Protein AF-0000000069188377 (afdb_homodimer)

Nearest PDB structures (foldseek):
  1dbu-assembly1_A  TM=8.223E-01  e=6.327E-12  Haemophilus influenzae
  3ri0-assembly2_B  TM=8.713E-01  e=5.865E-11  Thermus thermophilus HB8
  3rij-assembly2_B  TM=8.672E-01  e=7.139E-11  Thermus thermophilus HB8
  3ri0-assembly1_A  TM=8.613E-01  e=3.919E-10  Thermus thermophilus HB8
  3rij-assembly3_C  TM=8.445E-01  e=7.543E-10  Thermus thermophilus HB8

Sequence (396 aa):
MIQNEIAECMKKMTTYLDLNGYKKFKLFQAQPNYFDLNYEERKTLLQAPSVDHLCKSIIMENTKYDDSYPDHEVNPKFICVVVQYITKLQGEKINKYFKQLQNQKYPNKQISRNKLHFRLTSDEMSYQLSGYQFNAITPFNMIQNMPLLISDRILNLEYIWFGGGHTDVKLRMDIKEMCTLYPNKVFYSDIIMQQQEQMIQNEIAECMKKMTTYLDLNGYKKFKLFQAQPNYFDLNYEERKTLLQAPSVDHLCKSIIMENTKYDDSYPDHEVNPKFICVVVQYITKLQGEKINKYFKQLQNQKYPNKQISRNKLHFRLTSDEMSYQLSGYQFNAITPFNMIQNMPLLISDRILNLEYIWFGGGHTDVKLRMDIKEMCTLYPNKVFYSDIIMQQQEQ

InterPro domains:
  IPR036754 YbaK/aminoacyl-tRNA synthetase-associated domain superfamily [G3DSA:3.90.960.10] (24-188)
  IPR036754 YbaK/aminoacyl-tRNA synthetase-associated domain superfamily [SSF55826] (50-184)

Solvent-accessible surface area (backbone atoms only — not comparable to full-atom values): 21660 Å² total; per-residue (Å²): 97,70,64,52,53,50,52,50,41,51,50,54,49,49,51,52,40,48,76,63,68,56,76,62,64,48,78,43,79,51,59,92,62,52,86,75,45,53,62,68,55,46,21,57,74,68,66,44,97,44,60,78,32,37,34,42,50,42,50,31,31,29,74,35,61,52,78,90,52,69,53,56,91,38,46,51,52,47,37,36,36,39,41,46,63,91,57,47,79,32,50,66,46,51,34,50,51,39,42,51,46,34,27,68,78,30,70,94,61,62,66,58,68,86,45,47,42,51,37,78,49,52,71,68,55,32,24,69,38,36,70,22,50,88,73,2,28,41,90,65,89,37,68,49,86,54,32,38,39,34,32,49,82,54,70,80,41,70,47,38,34,30,24,40,53,33,73,40,26,33,27,36,38,30,43,66,57,50,66,67,55,48,90,50,58,71,44,75,41,79,36,58,56,77,77,75,82,122,96,69,63,53,54,51,51,50,40,52,50,54,49,50,51,52,39,49,76,61,67,57,77,63,63,47,80,42,80,51,58,91,62,52,85,77,46,53,62,68,54,46,20,57,75,66,67,44,98,44,60,77,32,38,33,40,51,43,50,30,31,29,74,37,59,52,79,90,51,69,54,55,90,37,45,50,50,49,35,36,35,40,41,44,64,91,57,46,79,32,52,68,46,49,33,50,51,39,42,51,45,33,28,69,78,31,68,91,61,62,67,60,69,86,44,46,43,50,37,77,50,52,71,68,55,34,25,68,37,35,69,23,52,87,74,2,30,42,93,64,89,36,68,49,88,53,34,36,39,33,33,49,82,57,69,81,41,70,47,37,35,30,25,39,54,34,74,41,26,34,26,36,40,29,43,66,58,50,66,69,55,46,91,50,59,70,44,75,41,79,36,58,56,75,77,75,83,126

Secondary structure (DSSP, 8-state):
-HHHHHHHHHHHHHHHHHHTT--SEEEEE--TTGGGS-HHHHHHHTT-SSGGGBEEEEEEEETT--TTS--TTTS-SEEEEEEETTS-B-HHHHHHHHHHHHHHH-TTSPPPGGG--EEEPPHHHHHHHHS--TTT--SSS-SS---EEEEGGGTTSSEEEEE-SSTTEEEEEEHHHHHHH-SS-EEEE--B------/-HHHHHHHHHHHHHHHHHHTT--SEEEEE--TTGGGS-HHHHHHHTT-SSGGGBEEEEEEEETT--TTS--TTTS-SEEEEEEETTS-B-HHHHHHHHHHHHHHH-TTSPPPGGG--EEEPPHHHHHHHHS--TTT--SSS-SS---EEEEGGGTTSSEEEEE-SSTTEEEEEEHHHHHHH-SS-EEEE--B------

Radius of gyration: 23.88 Å; Cα contacts (8 Å, |Δi|>4): 724; chains: 2; bounding box: 46×61×66 Å

pLDDT: mean 94.92, std 8.56, range [31.08, 98.88]

Foldseek 3Di:
DVVVVVVVLVVVLVVQCVVLPADPKDKDFADPCLVVDDLVVNCVVVVHPDSQQEKEKFKKAFPLADCVLVPCLLRNGIEIEIGRPVFAFAQVQVLVRSQVSSCVVPVPDHDDSSSGGIDTDDQVVLCVFAVAGDQQGDQTPGPHHHEYEYEQSCVPDQWHWGHRRYNRMIMIHGPVCCCPRRPDHYHYDHGTDDPPPD/DVVVVVVVLVVVLVVQCVVLPADPKDKDFADPCLVVDDLVVNCVVVVHPDSQQEKEKFKKAFPLADCVLVPCLLRNGIEIEIGRPVFAFAQVQVLVRSQVSSCVVPVPDHDDSSSGGIDTDDQVVLCVFAVAGDQQGDQTPGPHHHEYEYEQSCVPDQWHWGHRRYNRMIMIHGPVCCCPRRPDHYHYDHGTDDDPPD

Organism: Paramecium tetraurelia (NCBI:txid5888)

Structure (mmCIF, N/CA/C/O backbone):
data_AF-0000000069188377-model_v1
#
loop_
_entity.id
_entity.type
_entity.pdbx_description
1 polymer 'Chromosome undetermined scaffold_14, whole genome shotgun sequence'
#
loop_
_atom_site.group_PDB
_atom_site.id
_atom_site.type_symbol
_atom_site.label_atom_id
_atom_site.label_alt_id
_atom_site.label_comp_id
_atom_site.label_asym_id
_atom_site.label_entity_id
_atom_site.label_seq_id
_atom_site.pdbx_PDB_ins_code
_atom_site.Cartn_x
_atom_site.Cartn_y
_atom_site.Cartn_z
_atom_site.occupancy
_atom_site.B_iso_or_equiv
_atom_site.auth_seq_id
_atom_site.auth_comp_id
_atom_site.auth_asym_id
_atom_site.auth_atom_id
_atom_site.pdbx_PDB_model_num
ATOM 1 N N . MET A 1 1 ? -5.711 0.472 18.297 1 59.59 1 MET A N 1
ATOM 2 C CA . MET A 1 1 ? -6.324 0.559 16.984 1 59.59 1 MET A CA 1
ATOM 3 C C . MET A 1 1 ? -5.621 -0.37 15.992 1 59.59 1 MET A C 1
ATOM 5 O O . MET A 1 1 ? -6.27 -1.187 15.336 1 59.59 1 MET A O 1
ATOM 9 N N . ILE A 1 2 ? -4.293 -0.3 16.047 1 68.12 2 ILE A N 1
ATOM 10 C CA . ILE A 1 2 ? -3.576 -1.253 15.203 1 68.12 2 ILE A CA 1
ATOM 11 C C . ILE A 1 2 ? -3.953 -2.678 15.602 1 68.12 2 ILE A C 1
ATOM 13 O O . ILE A 1 2 ? -4.188 -3.527 14.734 1 68.12 2 ILE A O 1
ATOM 17 N N . GLN A 1 3 ? -4.094 -2.76 16.844 1 76 3 GLN A N 1
ATOM 18 C CA . GLN A 1 3 ? -4.445 -4.09 17.328 1 76 3 GLN A CA 1
ATOM 19 C C . GLN A 1 3 ? -5.836 -4.5 16.859 1 76 3 GLN A C 1
ATOM 21 O O . GLN A 1 3 ? -6.07 -5.668 16.531 1 76 3 GLN A O 1
ATOM 26 N N . ASN A 1 4 ? -6.609 -3.455 16.672 1 83.5 4 ASN A N 1
ATOM 27 C CA . ASN A 1 4 ? -7.961 -3.738 16.203 1 83.5 4 ASN A CA 1
ATOM 28 C C . ASN A 1 4 ? -7.973 -4.152 14.734 1 83.5 4 ASN A C 1
ATOM 30 O O . ASN A 1 4 ? -8.688 -5.078 14.352 1 83.5 4 ASN A O 1
ATOM 34 N N . GLU A 1 5 ? -7.125 -3.602 13.969 1 87.88 5 GLU A N 1
ATOM 35 C CA . GLU A 1 5 ? -7.039 -3.93 12.555 1 87.88 5 GLU A CA 1
ATOM 36 C C . GLU A 1 5 ? -6.492 -5.34 12.344 1 87.88 5 GLU A C 1
ATOM 38 O O . GLU A 1 5 ? -6.965 -6.07 11.469 1 87.88 5 GLU A O 1
ATOM 43 N N . ILE A 1 6 ? -5.562 -5.617 13.148 1 93.06 6 ILE A N 1
ATOM 44 C CA . ILE A 1 6 ? -4.934 -6.93 13.055 1 93.06 6 ILE A CA 1
ATOM 45 C C . ILE A 1 6 ? -5.93 -8.008 13.469 1 93.06 6 ILE A C 1
ATOM 47 O O . ILE A 1 6 ? -6.082 -9.016 12.781 1 93.06 6 ILE A O 1
ATOM 51 N N . ALA A 1 7 ? -6.594 -7.766 14.578 1 95.06 7 ALA A N 1
ATOM 52 C CA . ALA A 1 7 ? -7.586 -8.719 15.062 1 95.06 7 ALA A CA 1
ATOM 53 C C . ALA A 1 7 ? -8.688 -8.938 14.031 1 95.06 7 ALA A C 1
ATOM 55 O O . ALA A 1 7 ? -9.133 -10.07 13.812 1 95.06 7 ALA A O 1
ATOM 56 N N . GLU A 1 8 ? -9.109 -7.875 13.469 1 94.38 8 GLU A N 1
ATOM 57 C CA . GLU A 1 8 ? -10.148 -7.961 12.445 1 94.38 8 GLU A CA 1
ATOM 58 C C . GLU A 1 8 ? -9.656 -8.742 11.227 1 94.38 8 GLU A C 1
ATOM 60 O O . GLU A 1 8 ? -10.391 -9.562 10.672 1 94.38 8 GLU A O 1
ATOM 65 N N . CYS A 1 9 ? -8.477 -8.461 10.844 1 95.25 9 CYS A N 1
ATOM 66 C CA . CYS A 1 9 ? -7.871 -9.188 9.727 1 95.25 9 CYS A CA 1
ATOM 67 C C . CYS A 1 9 ? -7.836 -10.688 10.008 1 95.25 9 CYS A C 1
ATOM 69 O O . CYS A 1 9 ? -8.266 -11.484 9.18 1 95.25 9 CYS A O 1
ATOM 71 N N . MET A 1 10 ? -7.387 -11.07 11.18 1 97.81 10 MET A N 1
ATOM 72 C CA . MET A 1 10 ? -7.246 -12.484 11.531 1 97.81 10 MET A CA 1
ATOM 73 C C . MET A 1 10 ? -8.609 -13.156 11.617 1 97.81 10 MET A C 1
ATOM 75 O O . MET A 1 10 ? -8.773 -14.289 11.164 1 97.81 10 MET A O 1
ATOM 79 N N . LYS A 1 11 ? -9.555 -12.422 12.148 1 97.81 11 LYS A N 1
ATOM 80 C CA . LYS A 1 11 ? -10.914 -12.953 12.242 1 97.81 11 LYS A CA 1
ATOM 81 C C . LYS A 1 11 ? -11.508 -13.203 10.859 1 97.81 11 LYS A C 1
ATOM 83 O O . LYS A 1 11 ? -12.062 -14.273 10.602 1 97.81 11 LYS A O 1
ATOM 88 N N . LYS A 1 12 ? -11.367 -12.266 10.016 1 97.38 12 LYS A N 1
ATOM 89 C CA . LYS A 1 12 ? -11.891 -12.375 8.656 1 97.38 12 LYS A CA 1
ATOM 90 C C . LYS A 1 12 ? -11.242 -13.539 7.91 1 97.38 12 LYS A C 1
ATOM 92 O O . LYS A 1 12 ? -11.922 -14.305 7.227 1 97.38 12 LYS A O 1
ATOM 97 N N . MET A 1 13 ? -9.945 -13.695 8.016 1 98.38 13 MET A N 1
ATOM 98 C CA . MET A 1 13 ? -9.211 -14.742 7.324 1 98.38 13 MET A CA 1
ATOM 99 C C . MET A 1 13 ? -9.586 -16.125 7.871 1 98.38 13 MET A C 1
ATOM 101 O O . MET A 1 13 ? -9.844 -17.047 7.102 1 98.38 13 MET A O 1
ATOM 105 N N . THR A 1 14 ? -9.695 -16.219 9.18 1 98.56 14 THR A N 1
ATOM 106 C CA . THR A 1 14 ? -10.094 -17.484 9.797 1 98.56 14 THR A CA 1
ATOM 107 C C . THR A 1 14 ? -11.492 -17.891 9.352 1 98.56 14 THR A C 1
ATOM 109 O O . THR A 1 14 ? -11.727 -19.047 8.984 1 98.56 14 THR A O 1
ATOM 112 N N . THR A 1 15 ? -12.367 -16.938 9.391 1 98.56 15 THR A N 1
ATOM 113 C CA . THR A 1 15 ? -13.742 -17.188 8.977 1 98.56 15 THR A CA 1
ATOM 114 C C . THR A 1 15 ? -13.789 -17.688 7.535 1 98.56 15 THR A C 1
ATOM 116 O O . THR A 1 15 ? -14.453 -18.688 7.234 1 98.56 15 THR A O 1
ATOM 119 N N . TYR A 1 16 ? -13.094 -17.031 6.648 1 98.44 16 TYR A N 1
ATOM 120 C CA . TYR A 1 16 ? -13.055 -17.406 5.238 1 98.44 16 TYR A CA 1
ATOM 121 C C . TYR A 1 16 ? -12.523 -18.828 5.07 1 98.44 16 TYR A C 1
ATOM 123 O O . TYR A 1 16 ? -13.125 -19.641 4.367 1 98.44 16 TYR A O 1
ATOM 131 N N . LEU A 1 17 ? -11.352 -19.109 5.652 1 98.5 17 LEU A N 1
ATOM 132 C CA . LEU A 1 17 ? -10.703 -20.406 5.484 1 98.5 17 LEU A CA 1
ATOM 133 C C . LEU A 1 17 ? -11.57 -21.531 6.062 1 98.5 17 LEU A C 1
ATOM 135 O O . LEU A 1 17 ? -11.719 -22.594 5.445 1 98.5 17 LEU A O 1
ATOM 139 N N . ASP A 1 18 ? -12.203 -21.219 7.223 1 98.44 18 ASP A N 1
ATOM 140 C CA . ASP A 1 18 ? -13.094 -22.203 7.836 1 98.44 18 ASP A CA 1
ATOM 141 C C . ASP A 1 18 ? -14.289 -22.5 6.941 1 98.44 18 ASP A C 1
ATOM 143 O O . ASP A 1 18 ? -14.625 -23.656 6.703 1 98.44 18 ASP A O 1
ATOM 147 N N . LEU A 1 19 ? -14.852 -21.5 6.457 1 98.19 19 LEU A N 1
ATOM 148 C CA . LEU A 1 19 ? -16.047 -21.625 5.621 1 98.19 19 LEU A CA 1
ATOM 149 C C . LEU A 1 19 ? -15.727 -22.391 4.344 1 98.19 19 LEU A C 1
ATOM 151 O O . LEU A 1 19 ? -16.594 -23.062 3.785 1 98.19 19 LEU A O 1
ATOM 155 N N . ASN A 1 20 ? -14.484 -22.359 3.928 1 97.75 20 ASN A N 1
ATOM 156 C CA . ASN A 1 20 ? -14.117 -22.984 2.67 1 97.75 20 ASN A CA 1
ATOM 157 C C . ASN A 1 20 ? -13.422 -24.328 2.904 1 97.75 20 ASN A C 1
ATOM 159 O O . ASN A 1 20 ? -12.812 -24.891 1.99 1 97.75 20 ASN A O 1
ATOM 163 N N . GLY A 1 21 ? -13.398 -24.797 4.145 1 98.19 21 GLY A N 1
ATOM 164 C CA . GLY A 1 21 ? -13.055 -26.172 4.426 1 98.19 21 GLY A CA 1
ATOM 165 C C . GLY A 1 21 ? -11.609 -26.359 4.824 1 98.19 21 GLY A C 1
ATOM 166 O O . GLY A 1 21 ? -11.156 -27.5 5.035 1 98.19 21 GLY A O 1
ATOM 167 N N . TYR A 1 22 ? -10.875 -25.266 4.922 1 98.44 22 TYR A N 1
ATOM 168 C CA . TYR A 1 22 ? -9.477 -25.406 5.324 1 98.44 22 TYR A CA 1
ATOM 169 C C . TYR A 1 22 ? -9.367 -25.766 6.797 1 98.44 22 TYR A C 1
ATOM 171 O O . TYR A 1 22 ? -10.055 -25.188 7.641 1 98.44 22 TYR A O 1
ATOM 179 N N . LYS A 1 23 ? -8.477 -26.719 7.051 1 98.12 23 LYS A N 1
ATOM 180 C CA . LYS A 1 23 ? -8.344 -27.203 8.422 1 98.12 23 LYS A CA 1
ATOM 181 C C . LYS A 1 23 ? -6.906 -27.078 8.914 1 98.12 23 LYS A C 1
ATOM 183 O O . LYS A 1 23 ? -6.656 -27.031 10.117 1 98.12 23 LYS A O 1
ATOM 188 N N . LYS A 1 24 ? -6.035 -27.156 8 1 98.31 24 LYS A N 1
ATOM 189 C CA . LYS A 1 24 ? -4.617 -27.188 8.352 1 98.31 24 LYS A CA 1
ATOM 190 C C . LYS A 1 24 ? -3.957 -25.828 8.07 1 98.31 24 LYS A C 1
ATOM 192 O O . LYS A 1 24 ? -3.102 -25.734 7.188 1 98.31 24 LYS A O 1
ATOM 197 N N . PHE A 1 25 ? -4.32 -24.812 8.82 1 98.75 25 PHE A N 1
ATOM 198 C CA . PHE A 1 25 ? -3.721 -23.484 8.703 1 98.75 25 PHE A CA 1
ATOM 199 C C . PHE A 1 25 ? -3.506 -22.859 10.078 1 98.75 25 PHE A C 1
ATOM 201 O O . PHE A 1 25 ? -4.059 -23.344 11.07 1 98.75 25 PHE A O 1
ATOM 208 N N . LYS A 1 26 ? -2.621 -21.875 10.109 1 98.5 26 LYS A N 1
ATOM 209 C CA . LYS A 1 26 ? -2.348 -21.125 11.328 1 98.5 26 LYS A CA 1
ATOM 210 C C . LYS A 1 26 ? -2.051 -19.656 11 1 98.5 26 LYS A C 1
ATOM 212 O O . LYS A 1 26 ? -1.327 -19.359 10.047 1 98.5 26 LYS A O 1
ATOM 217 N N . LEU A 1 27 ? -2.688 -18.75 11.766 1 98.62 27 LEU A N 1
ATOM 218 C CA . LEU A 1 27 ? -2.355 -17.344 11.68 1 98.62 27 LEU A CA 1
ATOM 219 C C . LEU A 1 27 ? -1.429 -16.922 12.82 1 98.62 27 LEU A C 1
ATOM 221 O O . LEU A 1 27 ? -1.595 -17.375 13.953 1 98.62 27 LEU A O 1
ATOM 225 N N . PHE A 1 28 ? -0.493 -16.109 12.453 1 98.38 28 PHE A N 1
ATOM 226 C CA . PHE A 1 28 ? 0.504 -15.625 13.406 1 98.38 28 PHE A CA 1
ATOM 227 C C . PHE A 1 28 ? 0.646 -14.109 13.328 1 98.38 28 PHE A C 1
ATOM 229 O O . PHE A 1 28 ? 0.823 -13.555 12.25 1 98.38 28 PHE A O 1
ATOM 236 N N . GLN A 1 29 ? 0.44 -13.453 14.453 1 97.38 29 GLN A N 1
ATOM 237 C CA . GLN A 1 29 ? 0.717 -12.016 14.508 1 97.38 29 GLN A CA 1
ATOM 238 C C . GLN A 1 29 ? 2.203 -11.75 14.734 1 97.38 29 GLN A C 1
ATOM 240 O O . GLN A 1 29 ? 2.723 -12 15.82 1 97.38 29 GLN A O 1
ATOM 245 N N . ALA A 1 30 ? 2.838 -11.195 13.781 1 95.69 30 ALA A N 1
ATOM 246 C CA . ALA A 1 30 ? 4.266 -10.914 13.867 1 95.69 30 ALA A CA 1
ATOM 247 C C . ALA A 1 30 ? 4.523 -9.586 14.57 1 95.69 30 ALA A C 1
ATOM 249 O O . ALA A 1 30 ? 3.613 -8.766 14.711 1 95.69 30 ALA A O 1
ATOM 250 N N . GLN A 1 31 ? 5.742 -9.438 14.984 1 92 31 GLN A N 1
ATOM 251 C CA . GLN A 1 31 ? 6.145 -8.156 15.547 1 92 31 GLN A CA 1
ATOM 252 C C . GLN A 1 31 ? 6.234 -7.082 14.469 1 92 31 GLN A C 1
ATOM 254 O O . GLN A 1 31 ? 6.504 -7.387 13.305 1 92 31 GLN A O 1
ATOM 259 N N . PRO A 1 32 ? 5.996 -5.805 14.828 1 85.31 32 PRO A N 1
ATOM 260 C CA . PRO A 1 32 ? 5.945 -4.719 13.852 1 85.31 32 PRO A CA 1
ATOM 261 C C . PRO A 1 32 ? 7.23 -4.598 13.039 1 85.31 32 PRO A C 1
ATOM 263 O O . PRO A 1 32 ? 7.211 -4.09 11.914 1 85.31 32 PRO A O 1
ATOM 266 N N . ASN A 1 33 ? 8.391 -5.016 13.508 1 89.5 33 ASN A N 1
ATOM 267 C CA . ASN A 1 33 ? 9.641 -4.895 12.773 1 89.5 33 ASN A CA 1
ATOM 268 C C . ASN A 1 33 ? 9.984 -6.188 12.039 1 89.5 33 ASN A C 1
ATOM 270 O O . ASN A 1 33 ? 11.164 -6.477 11.812 1 89.5 33 ASN A O 1
ATOM 274 N N . TYR A 1 34 ? 9.008 -6.977 11.688 1 95.38 34 TYR A N 1
ATOM 275 C CA . TYR A 1 34 ? 9.164 -8.273 11.047 1 95.38 34 TYR A CA 1
ATOM 276 C C . TYR A 1 34 ? 10.031 -8.164 9.805 1 95.38 34 TYR A C 1
ATOM 278 O O . TYR A 1 34 ? 10.93 -8.984 9.586 1 95.38 34 TYR A O 1
ATOM 286 N N . PHE A 1 35 ? 9.844 -7.168 9.008 1 92.69 35 PHE A N 1
ATOM 287 C CA . PHE A 1 35 ? 10.531 -7.09 7.723 1 92.69 35 PHE A CA 1
ATOM 288 C C . PHE A 1 35 ? 11.906 -6.461 7.879 1 92.69 35 PHE A C 1
ATOM 290 O O . PHE A 1 35 ? 12.672 -6.383 6.918 1 92.69 35 PHE A O 1
ATOM 297 N N . ASP A 1 36 ? 12.203 -6.027 9.102 1 93.06 36 ASP A N 1
ATOM 298 C CA . ASP A 1 36 ? 13.57 -5.621 9.414 1 93.06 36 ASP A CA 1
ATOM 299 C C . ASP A 1 36 ? 14.445 -6.832 9.727 1 93.06 36 ASP A C 1
ATOM 301 O O . ASP A 1 36 ? 15.672 -6.73 9.742 1 93.06 36 ASP A O 1
ATOM 305 N N . LEU A 1 37 ? 13.82 -7.934 9.992 1 96.06 37 LEU A N 1
ATOM 306 C CA . LEU A 1 37 ? 14.531 -9.172 10.281 1 96.06 37 LEU A CA 1
ATOM 307 C C . LEU A 1 37 ? 15.047 -9.82 9 1 96.06 37 LEU A C 1
ATOM 309 O O . LEU A 1 37 ? 14.422 -9.695 7.945 1 96.06 37 LEU A O 1
ATOM 313 N N . ASN A 1 38 ? 16.203 -10.531 9.133 1 96.81 38 ASN A N 1
ATOM 314 C CA . ASN A 1 38 ? 16.625 -11.32 7.984 1 96.81 38 ASN A CA 1
ATOM 315 C C . ASN A 1 38 ? 15.852 -12.633 7.883 1 96.81 38 ASN A C 1
ATOM 317 O O . ASN A 1 38 ? 15.062 -12.961 8.766 1 96.81 38 ASN A O 1
ATOM 321 N N . TYR A 1 39 ? 16.109 -13.406 6.887 1 97.75 39 TYR A N 1
ATOM 322 C CA . TYR A 1 39 ? 15.297 -14.594 6.617 1 97.75 39 TYR A CA 1
ATOM 323 C C . TYR A 1 39 ? 15.469 -15.633 7.715 1 97.75 39 TYR A C 1
ATOM 325 O O . TYR A 1 39 ? 14.516 -16.312 8.094 1 97.75 39 TYR A O 1
ATOM 333 N N . GLU A 1 40 ? 16.672 -15.789 8.242 1 98.31 40 GLU A N 1
ATOM 334 C CA . GLU A 1 40 ? 16.922 -16.75 9.32 1 98.31 40 GLU A CA 1
ATOM 335 C C . GLU A 1 40 ? 16.172 -16.359 10.586 1 98.31 40 GLU A C 1
ATOM 337 O O . GLU A 1 40 ? 15.602 -17.203 11.273 1 98.31 40 GLU A O 1
ATOM 342 N N . GLU A 1 41 ? 16.141 -15.125 10.844 1 98.31 41 GLU A N 1
ATOM 343 C CA . GLU A 1 41 ? 15.414 -14.617 12 1 98.31 41 GLU A CA 1
ATOM 344 C C . GLU A 1 41 ? 13.906 -14.812 11.836 1 98.31 41 GLU A C 1
ATOM 346 O O . GLU A 1 41 ? 13.211 -15.18 12.781 1 98.31 41 GLU A O 1
ATOM 351 N N . ARG A 1 42 ? 13.414 -14.555 10.664 1 98.38 42 ARG A N 1
ATOM 352 C CA . ARG A 1 42 ? 12 -14.766 10.375 1 98.38 42 ARG A CA 1
ATOM 353 C C . ARG A 1 42 ? 11.625 -16.234 10.5 1 98.38 42 ARG A C 1
ATOM 355 O O . ARG A 1 42 ? 10.594 -16.578 11.078 1 98.38 42 ARG A O 1
ATOM 362 N N . LYS A 1 43 ? 12.445 -17.062 9.945 1 98.56 43 LYS A N 1
ATOM 363 C CA . LYS A 1 43 ? 12.266 -18.516 10.047 1 98.56 43 LYS A CA 1
ATOM 364 C C . LYS A 1 43 ? 12.133 -18.953 11.508 1 98.56 43 LYS A C 1
ATOM 366 O O . LYS A 1 43 ? 11.227 -19.703 11.852 1 98.56 43 LYS A O 1
ATOM 371 N N . THR A 1 44 ? 13.023 -18.422 12.352 1 98.44 44 THR A N 1
ATOM 372 C CA . THR A 1 44 ? 13.023 -18.766 13.773 1 98.44 44 THR A CA 1
ATOM 373 C C . THR A 1 44 ? 11.758 -18.234 14.453 1 98.44 44 THR A C 1
ATOM 375 O O . THR A 1 44 ? 11.109 -18.969 15.211 1 98.44 44 THR A O 1
ATOM 378 N N . LEU A 1 45 ? 11.422 -17.016 14.148 1 98.31 45 LEU A N 1
ATOM 379 C CA . LEU A 1 45 ? 10.227 -16.406 14.727 1 98.31 45 LEU A CA 1
ATOM 380 C C . LEU A 1 45 ? 8.984 -17.234 14.414 1 98.31 45 LEU A C 1
ATOM 382 O O . LEU A 1 45 ? 8.125 -17.422 15.273 1 98.31 45 LEU A O 1
ATOM 386 N N . LEU A 1 46 ? 8.945 -17.75 13.242 1 98.44 46 LEU A N 1
ATOM 387 C CA . LEU A 1 46 ? 7.773 -18.484 12.781 1 98.44 46 LEU A CA 1
ATOM 388 C C . LEU A 1 46 ? 7.906 -19.969 13.094 1 98.44 46 LEU A C 1
ATOM 390 O O . LEU A 1 46 ? 7.008 -20.766 12.773 1 98.44 46 LEU A O 1
ATOM 394 N N . GLN A 1 47 ? 9.008 -20.344 13.57 1 98.31 47 GLN A N 1
ATOM 395 C CA . GLN A 1 47 ? 9.305 -21.734 13.898 1 98.31 47 GLN A CA 1
ATOM 396 C C . GLN A 1 47 ? 9.203 -22.625 12.656 1 98.31 47 GLN A C 1
ATOM 398 O O . GLN A 1 47 ? 8.617 -23.703 12.703 1 98.31 47 GLN A O 1
ATOM 403 N N . ALA A 1 48 ? 9.664 -22.109 11.609 1 98.62 48 ALA A N 1
ATOM 404 C CA . ALA A 1 48 ? 9.711 -22.875 10.367 1 98.62 48 ALA A CA 1
ATOM 405 C C . ALA A 1 48 ? 10.969 -23.75 10.305 1 98.62 48 ALA A C 1
ATOM 407 O O . ALA A 1 48 ? 12.016 -23.375 10.836 1 98.62 48 ALA A O 1
ATOM 408 N N . PRO A 1 49 ? 10.922 -24.906 9.633 1 98.38 49 PRO A N 1
ATOM 409 C CA . PRO A 1 49 ? 12.078 -25.812 9.555 1 98.38 49 PRO A CA 1
ATOM 410 C C . PRO A 1 49 ? 13.25 -25.203 8.781 1 98.38 49 PRO A C 1
ATOM 412 O O . PRO A 1 49 ? 14.406 -25.484 9.086 1 98.38 49 PRO A O 1
ATOM 415 N N . SER A 1 50 ? 12.992 -24.422 7.773 1 98.25 50 SER A N 1
ATOM 416 C CA . SER A 1 50 ? 14.016 -23.781 6.949 1 98.25 50 SER A CA 1
ATOM 417 C C . SER A 1 50 ? 13.492 -22.5 6.309 1 98.25 50 SER A C 1
ATOM 419 O O . SER A 1 50 ? 12.281 -22.25 6.32 1 98.25 50 SER A O 1
ATOM 421 N N . VAL A 1 51 ? 14.391 -21.75 5.703 1 98.38 51 VAL A N 1
ATOM 422 C CA . VAL A 1 51 ? 14.039 -20.5 5.035 1 98.38 51 VAL A CA 1
ATOM 423 C C . VAL A 1 51 ? 13.203 -20.797 3.789 1 98.38 51 VAL A C 1
ATOM 425 O O . VAL A 1 51 ? 12.453 -19.938 3.316 1 98.38 51 VAL A O 1
ATOM 428 N N . ASP A 1 52 ? 13.258 -22.031 3.312 1 98.12 52 ASP A N 1
ATOM 429 C CA . ASP A 1 52 ? 12.492 -22.438 2.135 1 98.12 52 ASP A CA 1
ATOM 430 C C . ASP A 1 52 ? 10.992 -22.375 2.406 1 98.12 52 ASP A C 1
ATOM 432 O O . ASP A 1 52 ? 10.188 -22.344 1.471 1 98.12 52 ASP A O 1
ATOM 436 N N . HIS A 1 53 ? 10.633 -22.406 3.668 1 98.75 53 HIS A N 1
ATOM 437 C CA . HIS A 1 53 ? 9.227 -22.391 4.047 1 98.75 53 HIS A CA 1
ATOM 438 C C . HIS A 1 53 ? 8.648 -20.984 3.992 1 98.75 53 HIS A C 1
ATOM 440 O O . HIS A 1 53 ? 7.441 -20.797 4.133 1 98.75 53 HIS A O 1
ATOM 446 N N . LEU A 1 54 ? 9.516 -20.016 3.842 1 98.69 54 LEU A N 1
ATOM 447 C CA . LEU A 1 54 ? 9.094 -18.625 3.748 1 98.69 54 LEU A CA 1
ATOM 448 C C . LEU A 1 54 ? 8.805 -18.25 2.299 1 98.69 54 LEU A C 1
ATOM 450 O O . LEU A 1 54 ? 9.719 -18.219 1.469 1 98.69 54 LEU A O 1
ATOM 454 N N . CYS A 1 55 ? 7.539 -17.875 2.053 1 98.62 55 CYS A N 1
ATOM 455 C CA . CYS A 1 55 ? 7.105 -17.625 0.683 1 98.62 55 CYS A CA 1
ATOM 456 C C . CYS A 1 55 ? 6.387 -16.281 0.578 1 98.62 55 CYS A C 1
ATOM 458 O O . CYS A 1 55 ? 6.094 -15.648 1.594 1 98.62 55 CYS A O 1
ATOM 460 N N . LYS A 1 56 ? 6.207 -15.82 -0.627 1 98 56 LYS A N 1
ATOM 461 C CA . LYS A 1 56 ? 5.441 -14.609 -0.909 1 98 56 LYS A CA 1
ATOM 462 C C . LYS A 1 56 ? 4.445 -14.844 -2.043 1 98 56 LYS A C 1
ATOM 464 O O . LYS A 1 56 ? 4.641 -15.727 -2.877 1 98 56 LYS A O 1
ATOM 469 N N . SER A 1 57 ? 3.363 -14.078 -1.998 1 98.31 57 SER A N 1
ATOM 470 C CA . SER A 1 57 ? 2.371 -14.016 -3.066 1 98.31 57 SER A CA 1
ATOM 471 C C . SER A 1 57 ? 2.535 -12.742 -3.898 1 98.31 57 SER A C 1
ATOM 473 O O . SER A 1 57 ? 2.676 -11.648 -3.352 1 98.31 57 SER A O 1
ATOM 475 N N . ILE A 1 58 ? 2.482 -12.938 -5.191 1 97.56 58 ILE A N 1
ATOM 476 C CA . ILE A 1 58 ? 2.645 -11.836 -6.133 1 97.56 58 ILE A CA 1
ATOM 477 C C . ILE A 1 58 ? 1.481 -11.828 -7.125 1 97.56 58 ILE A C 1
ATOM 479 O O . ILE A 1 58 ? 1.104 -12.875 -7.656 1 97.56 58 ILE A O 1
ATOM 483 N N . ILE A 1 59 ? 0.923 -10.617 -7.355 1 98.12 59 ILE A N 1
ATOM 484 C CA . ILE A 1 59 ? -0.103 -10.5 -8.383 1 98.12 59 ILE A CA 1
ATOM 485 C C . ILE A 1 59 ? 0.542 -10.109 -9.711 1 98.12 59 ILE A C 1
ATOM 487 O O . ILE A 1 59 ? 1.267 -9.109 -9.789 1 98.12 59 ILE A O 1
ATOM 491 N N . MET A 1 60 ? 0.296 -10.883 -10.75 1 97.94 60 MET A N 1
ATOM 492 C CA . MET A 1 60 ? 0.837 -10.602 -12.078 1 97.94 60 MET A CA 1
ATOM 493 C C . MET A 1 60 ? -0.285 -10.414 -13.094 1 97.94 60 MET A C 1
ATOM 495 O O . MET A 1 60 ? -1.365 -10.984 -12.945 1 97.94 60 MET A O 1
ATOM 499 N N . GLU A 1 61 ? -0.015 -9.641 -14.07 1 97.38 61 GLU A N 1
ATOM 500 C CA . GLU A 1 61 ? -0.939 -9.359 -15.164 1 97.38 61 GLU A CA 1
ATOM 501 C C . GLU A 1 61 ? -0.312 -9.695 -16.516 1 97.38 61 GLU A C 1
ATOM 503 O O . GLU A 1 61 ? 0.857 -9.391 -16.75 1 97.38 61 GLU A O 1
ATOM 508 N N . ASN A 1 62 ? -1.051 -10.328 -17.359 1 97.5 62 ASN A N 1
ATOM 509 C CA . ASN A 1 62 ? -0.679 -10.336 -18.766 1 97.5 62 ASN A CA 1
ATOM 510 C C . ASN A 1 62 ? -0.972 -8.992 -19.422 1 97.5 62 ASN A C 1
ATOM 512 O O . ASN A 1 62 ? -2.096 -8.75 -19.875 1 97.5 62 ASN A O 1
ATOM 516 N N . THR A 1 63 ? 0.05 -8.211 -19.625 1 95.5 63 THR A N 1
ATOM 517 C CA . THR A 1 63 ? -0.113 -6.844 -20.109 1 95.5 63 THR A CA 1
ATOM 518 C C . THR A 1 63 ? -0.436 -6.828 -21.609 1 95.5 63 THR A C 1
ATOM 520 O O . THR A 1 63 ? -0.845 -5.801 -22.141 1 95.5 63 THR A O 1
ATOM 523 N N . LYS A 1 64 ? -0.33 -7.957 -22.297 1 96.88 64 LYS A N 1
ATOM 524 C CA . LYS A 1 64 ? -0.669 -8.094 -23.719 1 96.88 64 LYS A CA 1
ATOM 525 C C . LYS A 1 64 ? -1.862 -9.023 -23.906 1 96.88 64 LYS A C 1
ATOM 527 O O . LYS A 1 64 ? -1.981 -9.68 -24.938 1 96.88 64 LYS A O 1
ATOM 532 N N . TYR A 1 65 ? -2.615 -9.047 -22.891 1 96.81 65 TYR A N 1
ATOM 533 C CA . TYR A 1 65 ? -3.785 -9.914 -22.922 1 96.81 65 TYR A CA 1
ATOM 534 C C . TYR A 1 65 ? -4.629 -9.656 -24.172 1 96.81 65 TYR A C 1
ATOM 536 O O . TYR A 1 65 ? -4.898 -8.5 -24.5 1 96.81 65 TYR A O 1
ATOM 544 N N . ASP A 1 66 ? -4.957 -10.719 -24.859 1 95.88 66 ASP A N 1
ATOM 545 C CA . ASP A 1 66 ? -5.785 -10.695 -26.062 1 95.88 66 ASP A CA 1
ATOM 546 C C . ASP A 1 66 ? -7.109 -11.414 -25.828 1 95.88 66 ASP A C 1
ATOM 548 O O . ASP A 1 66 ? -7.141 -12.641 -25.672 1 95.88 66 ASP A O 1
ATOM 552 N N . ASP A 1 67 ? -8.211 -10.703 -25.922 1 94.94 67 ASP A N 1
ATOM 553 C CA . ASP A 1 67 ? -9.523 -11.227 -25.562 1 94.94 67 ASP A CA 1
ATOM 554 C C . ASP A 1 67 ? -10.031 -12.195 -26.625 1 94.94 67 ASP A C 1
ATOM 556 O O . ASP A 1 67 ? -11.062 -12.844 -26.438 1 94.94 67 ASP A O 1
ATOM 560 N N . SER A 1 68 ? -9.312 -12.336 -27.688 1 96.38 68 SER A N 1
ATOM 561 C CA . SER A 1 68 ? -9.656 -13.352 -28.688 1 96.38 68 SER A CA 1
ATOM 562 C C . SER A 1 68 ? -9.32 -14.75 -28.172 1 96.38 68 SER A C 1
ATOM 564 O O . SER A 1 68 ? -9.766 -15.75 -28.75 1 96.38 68 SER A O 1
ATOM 566 N N . TYR A 1 69 ? -8.594 -14.836 -27.156 1 96.44 69 TYR A N 1
ATOM 567 C CA . TYR A 1 69 ? -8.32 -16.062 -26.422 1 96.44 69 TYR A CA 1
ATOM 568 C C . TYR A 1 69 ? -8.984 -16.031 -25.047 1 96.44 69 TYR A C 1
ATOM 570 O O . TYR A 1 69 ? -8.297 -15.914 -24.031 1 96.44 69 TYR A O 1
ATOM 578 N N . PRO A 1 70 ? -10.25 -16.281 -24.953 1 93.19 70 PRO A N 1
ATOM 579 C CA . PRO A 1 70 ? -11.023 -15.891 -23.766 1 93.19 70 PRO A CA 1
ATOM 580 C C . PRO A 1 70 ? -11.031 -16.969 -22.688 1 93.19 70 PRO A C 1
ATOM 582 O O . PRO A 1 70 ? -11.602 -16.766 -21.609 1 93.19 70 PRO A O 1
ATOM 585 N N . ASP A 1 71 ? -10.43 -18.172 -22.922 1 95.31 71 ASP A N 1
ATOM 586 C CA . ASP A 1 71 ? -10.461 -19.234 -21.922 1 95.31 71 ASP A CA 1
ATOM 587 C C . ASP A 1 71 ? -9.516 -18.938 -20.766 1 95.31 71 ASP A C 1
ATOM 589 O O . ASP A 1 71 ? -8.312 -19.188 -20.859 1 95.31 71 ASP A O 1
ATOM 593 N N . HIS A 1 72 ? -10 -18.578 -19.641 1 91.31 72 HIS A N 1
ATOM 594 C CA . HIS A 1 72 ? -9.227 -18.125 -18.484 1 91.31 72 HIS A CA 1
ATOM 595 C C . HIS A 1 72 ? -8.516 -19.297 -17.812 1 91.31 72 HIS A C 1
ATOM 597 O O . HIS A 1 72 ? -7.605 -19.094 -17.016 1 91.31 72 HIS A O 1
ATOM 603 N N . GLU A 1 73 ? -8.891 -20.5 -18.188 1 93.19 73 GLU A N 1
ATOM 604 C CA . GLU A 1 73 ? -8.25 -21.688 -17.625 1 93.19 73 GLU A CA 1
ATOM 605 C C . GLU A 1 73 ? -6.848 -21.875 -18.203 1 93.19 73 GLU A C 1
ATOM 607 O O . GLU A 1 73 ? -6.004 -22.547 -17.594 1 93.19 73 GLU A O 1
ATOM 612 N N . VAL A 1 74 ? -6.73 -21.312 -19.406 1 96.25 74 VAL A N 1
ATOM 613 C CA . VAL A 1 74 ? -5.426 -21.531 -20.016 1 96.25 74 VAL A CA 1
ATOM 614 C C . VAL A 1 74 ? -4.812 -20.203 -20.422 1 96.25 74 VAL A C 1
ATOM 616 O O . VAL A 1 74 ? -3.643 -20.141 -20.812 1 96.25 74 VAL A O 1
ATOM 619 N N . ASN A 1 75 ? -5.562 -19.156 -20.375 1 96.31 75 ASN A N 1
ATOM 620 C CA . ASN A 1 75 ? -5.082 -17.812 -20.688 1 96.31 75 ASN A CA 1
ATOM 621 C C . ASN A 1 75 ? -5.641 -16.766 -19.719 1 96.31 75 ASN A C 1
ATOM 623 O O . ASN A 1 75 ? -6.41 -15.898 -20.125 1 96.31 75 ASN A O 1
ATOM 627 N N . PRO A 1 76 ? -5.207 -16.875 -18.5 1 97.44 76 PRO A N 1
ATOM 628 C CA . PRO A 1 76 ? -5.719 -15.891 -17.531 1 97.44 76 PRO A CA 1
ATOM 629 C C . PRO A 1 76 ? -5.098 -14.508 -17.719 1 97.44 76 PRO A C 1
ATOM 631 O O . PRO A 1 76 ? -3.912 -14.398 -18.031 1 97.44 76 PRO A O 1
ATOM 634 N N . LYS A 1 77 ? -5.879 -13.492 -17.469 1 97 77 LYS A N 1
ATOM 635 C CA . LYS A 1 77 ? -5.367 -12.125 -17.516 1 97 77 LYS A CA 1
ATOM 636 C C . LYS A 1 77 ? -4.559 -11.797 -16.266 1 97 77 LYS A C 1
ATOM 638 O O . LYS A 1 77 ? -3.529 -11.133 -16.344 1 97 77 LYS A O 1
ATOM 643 N N . PHE A 1 78 ? -5.074 -12.203 -15.117 1 98 78 PHE A N 1
ATOM 644 C CA . PHE A 1 78 ? -4.422 -12.023 -13.82 1 98 78 PHE A CA 1
ATOM 645 C C . PHE A 1 78 ? -4.133 -13.367 -13.164 1 98 78 PHE A C 1
ATOM 647 O O . PHE A 1 78 ? -4.941 -14.289 -13.258 1 98 78 PHE A O 1
ATOM 654 N N . ILE A 1 79 ? -2.992 -13.453 -12.5 1 98.5 79 ILE A N 1
ATOM 655 C CA . ILE A 1 79 ? -2.656 -14.648 -11.727 1 98.5 79 ILE A CA 1
ATOM 656 C C . ILE A 1 79 ? -1.997 -14.242 -10.414 1 98.5 79 ILE A C 1
ATOM 658 O O . ILE A 1 79 ? -1.328 -13.211 -10.336 1 98.5 79 ILE A O 1
ATOM 662 N N . CYS A 1 80 ? -2.291 -15.008 -9.398 1 98.69 80 CYS A N 1
ATOM 663 C CA . CYS A 1 80 ? -1.517 -14.93 -8.164 1 98.69 80 CYS A CA 1
ATOM 664 C C . CYS A 1 80 ? -0.405 -15.969 -8.148 1 98.69 80 CYS A C 1
ATOM 666 O O . CYS A 1 80 ? -0.663 -17.172 -8.32 1 98.69 80 CYS A O 1
ATOM 668 N N . VAL A 1 81 ? 0.83 -15.539 -7.969 1 98.69 81 VAL A N 1
ATOM 669 C CA . VAL A 1 81 ? 1.989 -16.422 -8.008 1 98.69 81 VAL A CA 1
ATOM 670 C C . VAL A 1 81 ? 2.559 -16.594 -6.602 1 98.69 81 VAL A C 1
ATOM 672 O O . VAL A 1 81 ? 2.74 -15.617 -5.875 1 98.69 81 VAL A O 1
ATOM 675 N N . VAL A 1 82 ? 2.812 -17.812 -6.203 1 98.56 82 VAL A N 1
ATOM 676 C CA . VAL A 1 82 ? 3.436 -18.094 -4.914 1 98.56 82 VAL A CA 1
ATOM 677 C C . VAL A 1 82 ? 4.836 -18.656 -5.129 1 98.56 82 VAL A C 1
ATOM 679 O O . VAL A 1 82 ? 4.996 -19.688 -5.789 1 98.56 82 VAL A O 1
ATOM 682 N N . VAL A 1 83 ? 5.82 -17.969 -4.559 1 98.12 83 VAL A N 1
ATOM 683 C CA . VAL A 1 83 ? 7.223 -18.359 -4.691 1 98.12 83 VAL A CA 1
ATOM 684 C C . VAL A 1 83 ? 7.938 -18.156 -3.355 1 98.12 83 VAL A C 1
ATOM 686 O O . VAL A 1 83 ? 7.469 -17.406 -2.494 1 98.12 83 VAL A O 1
ATOM 689 N N . GLN A 1 84 ? 9.039 -18.891 -3.184 1 97.75 84 GLN A N 1
ATOM 690 C CA . GLN A 1 84 ? 9.867 -18.688 -1.995 1 97.75 84 GLN A CA 1
ATOM 691 C C . GLN A 1 84 ? 10.531 -17.328 -2.006 1 97.75 84 GLN A C 1
ATOM 693 O O . GLN A 1 84 ? 10.945 -16.828 -3.062 1 97.75 84 GLN A O 1
ATOM 698 N N . TYR A 1 85 ? 10.719 -16.734 -0.876 1 96.62 85 TYR A N 1
ATOM 699 C CA . TYR A 1 85 ? 11.328 -15.414 -0.748 1 96.62 85 TYR A CA 1
ATOM 700 C C . TYR A 1 85 ? 12.734 -15.406 -1.349 1 96.62 85 TYR A C 1
ATOM 702 O O . TYR A 1 85 ? 13.141 -14.414 -1.968 1 96.62 85 TYR A O 1
ATOM 710 N N . ILE A 1 86 ? 13.445 -16.422 -1.233 1 94.62 86 ILE A N 1
ATOM 711 C CA . ILE A 1 86 ? 14.867 -16.453 -1.54 1 94.62 86 ILE A CA 1
ATOM 712 C C . ILE A 1 86 ? 15.07 -16.734 -3.027 1 94.62 86 ILE A C 1
ATOM 714 O O . ILE A 1 86 ? 16.203 -16.891 -3.488 1 94.62 86 ILE A O 1
ATOM 718 N N . THR A 1 87 ? 14.031 -16.844 -3.721 1 93.38 87 THR A N 1
ATOM 719 C CA . THR A 1 87 ? 14.133 -17.141 -5.148 1 93.38 87 THR A CA 1
ATOM 720 C C . THR A 1 87 ? 13.797 -15.891 -5.969 1 93.38 87 THR A C 1
ATOM 722 O O . THR A 1 87 ? 13.242 -14.922 -5.445 1 93.38 87 THR A O 1
ATOM 725 N N . LYS A 1 88 ? 14.188 -15.953 -7.238 1 93.25 88 LYS A N 1
ATOM 726 C CA . LYS A 1 88 ? 13.859 -14.906 -8.195 1 93.25 88 LYS A CA 1
ATOM 727 C C . LYS A 1 88 ? 12.922 -15.43 -9.281 1 93.25 88 LYS A C 1
ATOM 729 O O . LYS A 1 88 ? 13.211 -16.438 -9.93 1 93.25 88 LYS A O 1
ATOM 734 N N . LEU A 1 89 ? 11.922 -14.75 -9.453 1 95.69 89 LEU A N 1
ATOM 735 C CA . LEU A 1 89 ? 10.914 -15.109 -10.445 1 95.69 89 LEU A CA 1
ATOM 736 C C . LEU A 1 89 ? 11.43 -14.859 -11.859 1 95.69 89 LEU A C 1
ATOM 738 O O . LEU A 1 89 ? 12.078 -13.844 -12.117 1 95.69 89 LEU A O 1
ATOM 742 N N . GLN A 1 90 ? 11.117 -15.758 -12.734 1 95.31 90 GLN A N 1
ATOM 743 C CA . GLN A 1 90 ? 11.445 -15.602 -14.148 1 95.31 90 GLN A CA 1
ATOM 744 C C . GLN A 1 90 ? 10.18 -15.461 -14.992 1 95.31 90 GLN A C 1
ATOM 746 O O . GLN A 1 90 ? 9.594 -16.469 -15.398 1 95.31 90 GLN A O 1
ATOM 751 N N . GLY A 1 91 ? 9.812 -14.336 -15.414 1 95.94 91 GLY A N 1
ATOM 752 C CA . GLY A 1 91 ? 8.602 -14.039 -16.156 1 95.94 91 GLY A CA 1
ATOM 753 C C . GLY A 1 91 ? 8.5 -14.82 -17.453 1 95.94 91 GLY A C 1
ATOM 754 O O . GLY A 1 91 ? 7.418 -15.266 -17.844 1 95.94 91 GLY A O 1
ATOM 755 N N . GLU A 1 92 ? 9.672 -14.992 -18.047 1 96.31 92 GLU A N 1
ATOM 756 C CA . GLU A 1 92 ? 9.688 -15.68 -19.328 1 96.31 92 GLU A CA 1
ATOM 757 C C . GLU A 1 92 ? 9.211 -17.125 -19.188 1 96.31 92 GLU A C 1
ATOM 759 O O . GLU A 1 92 ? 8.547 -17.656 -20.078 1 96.31 92 GLU A O 1
ATOM 764 N N . LYS A 1 93 ? 9.539 -17.766 -18.141 1 97.31 93 LYS A N 1
ATOM 765 C CA . LYS A 1 93 ? 9.078 -19.125 -17.906 1 97.31 93 LYS A CA 1
ATOM 766 C C . LYS A 1 93 ? 7.559 -19.172 -17.734 1 97.31 93 LYS A C 1
ATOM 768 O O . LYS A 1 93 ? 6.91 -20.125 -18.172 1 97.31 93 LYS A O 1
ATOM 773 N N . ILE A 1 94 ? 7 -18.156 -17.156 1 98.06 94 ILE A N 1
ATOM 774 C CA . ILE A 1 94 ? 5.555 -18.078 -16.984 1 98.06 94 ILE A CA 1
ATOM 775 C C . ILE A 1 94 ? 4.879 -17.906 -18.328 1 98.06 94 ILE A C 1
ATOM 777 O O . ILE A 1 94 ? 3.902 -18.594 -18.641 1 98.06 94 ILE A O 1
ATOM 781 N N . ASN A 1 95 ? 5.449 -17.016 -19.188 1 98.12 95 ASN A N 1
ATOM 782 C CA . ASN A 1 95 ? 4.926 -16.828 -20.531 1 98.12 95 ASN A CA 1
ATOM 783 C C . ASN A 1 95 ? 4.91 -18.125 -21.312 1 98.12 95 ASN A C 1
ATOM 785 O O . ASN A 1 95 ? 3.898 -18.484 -21.922 1 98.12 95 ASN A O 1
ATOM 789 N N . LYS A 1 96 ? 6 -18.828 -21.203 1 97.5 96 LYS A N 1
ATOM 790 C CA . LYS A 1 96 ? 6.129 -20.094 -21.938 1 97.5 96 LYS A CA 1
ATOM 791 C C . LYS A 1 96 ? 5.125 -21.125 -21.422 1 97.5 96 LYS A C 1
ATOM 793 O O . LYS A 1 96 ? 4.516 -21.844 -22.219 1 97.5 96 LYS A O 1
ATOM 798 N N . TYR A 1 97 ? 4.984 -21.141 -20.172 1 97.94 97 TYR A N 1
ATOM 799 C CA . TYR A 1 97 ? 4.074 -22.094 -19.547 1 97.94 97 TYR A CA 1
ATOM 800 C C . TYR A 1 97 ? 2.652 -21.906 -20.047 1 97.94 97 TYR A C 1
ATOM 802 O O . TYR A 1 97 ? 2.014 -22.875 -20.5 1 97.94 97 TYR A O 1
ATOM 810 N N . PHE A 1 98 ? 2.125 -20.75 -20.078 1 97.88 98 PHE A N 1
ATOM 811 C CA . PHE A 1 98 ? 0.738 -20.5 -20.453 1 97.88 98 PHE A CA 1
ATOM 812 C C . PHE A 1 98 ? 0.566 -20.609 -21.969 1 97.88 98 PHE A C 1
ATOM 814 O O . PHE A 1 98 ? -0.496 -21 -22.453 1 97.88 98 PHE A O 1
ATOM 821 N N . LYS A 1 99 ? 1.657 -20.25 -22.734 1 97.88 99 LYS A N 1
ATOM 822 C CA . LYS A 1 99 ? 1.617 -20.516 -24.156 1 97.88 99 LYS A CA 1
ATOM 823 C C . LYS A 1 99 ? 1.385 -22 -24.438 1 97.88 99 LYS A C 1
ATOM 825 O O . LYS A 1 99 ? 0.524 -22.359 -25.25 1 97.88 99 LYS A O 1
ATOM 830 N N . GLN A 1 100 ? 2.162 -22.781 -23.781 1 97.69 100 GLN A N 1
ATOM 831 C CA . GLN A 1 100 ? 2.066 -24.234 -23.953 1 97.69 100 GLN A CA 1
ATOM 832 C C . GLN A 1 100 ? 0.684 -24.75 -23.562 1 97.69 100 GLN A C 1
ATOM 834 O O . GLN A 1 100 ? 0.09 -25.547 -24.266 1 97.69 100 GLN A O 1
ATOM 839 N N . LEU A 1 101 ? 0.143 -24.266 -22.531 1 97.31 101 LEU A N 1
ATOM 840 C CA . LEU A 1 101 ? -1.17 -24.703 -22.047 1 97.31 101 LEU A CA 1
ATOM 841 C C . LEU A 1 101 ? -2.252 -24.344 -23.062 1 97.31 101 LEU A C 1
ATOM 843 O O . LEU A 1 101 ? -3.068 -25.203 -23.438 1 97.31 101 LEU A O 1
ATOM 847 N N . GLN A 1 102 ? -2.279 -23.109 -23.516 1 97.25 102 GLN A N 1
ATOM 848 C CA . GLN A 1 102 ? -3.262 -22.641 -24.484 1 97.25 102 GLN A CA 1
ATOM 849 C C . GLN A 1 102 ? -3.16 -23.422 -25.797 1 97.25 102 GLN A C 1
ATOM 851 O O . GLN A 1 102 ? -4.176 -23.844 -26.344 1 97.25 102 GLN A O 1
ATOM 856 N N . ASN A 1 103 ? -1.946 -23.703 -26.219 1 97.81 103 ASN A N 1
ATOM 857 C CA . ASN A 1 103 ? -1.727 -24.359 -27.5 1 97.81 103 ASN A CA 1
ATOM 858 C C . ASN A 1 103 ? -2.029 -25.859 -27.422 1 97.81 103 ASN A C 1
ATOM 860 O O . ASN A 1 103 ? -2.432 -26.469 -28.422 1 97.81 103 ASN A O 1
ATOM 864 N N . GLN A 1 104 ? -1.804 -26.422 -26.297 1 97.62 104 GLN A N 1
ATOM 865 C CA . GLN A 1 104 ? -2.164 -27.812 -26.094 1 97.62 104 GLN A CA 1
ATOM 866 C C . GLN A 1 104 ? -3.678 -28 -26.094 1 97.62 104 GLN A C 1
ATOM 868 O O . GLN A 1 104 ? -4.195 -28.938 -26.703 1 97.62 104 GLN A O 1
ATOM 873 N N . LYS A 1 105 ? -4.461 -27.078 -25.5 1 97 105 LYS A N 1
ATOM 874 C CA . LYS A 1 105 ? -5.914 -27.188 -25.406 1 97 105 LYS A CA 1
ATOM 875 C C . LYS A 1 105 ? -6.582 -26.797 -26.734 1 97 105 LYS A C 1
ATOM 877 O O . LYS A 1 105 ? -7.594 -27.391 -27.109 1 97 105 LYS A O 1
ATOM 882 N N . TYR A 1 106 ? -5.945 -25.812 -27.375 1 97.31 106 TYR A N 1
ATOM 883 C CA . TYR A 1 106 ? -6.496 -25.328 -28.641 1 97.31 106 TYR A CA 1
ATOM 884 C C . TYR A 1 106 ? -5.449 -25.375 -29.75 1 97.31 106 TYR A C 1
ATOM 886 O O . TYR A 1 106 ? -4.949 -24.344 -30.188 1 97.31 106 TYR A O 1
ATOM 894 N N . PRO A 1 107 ? -5.262 -26.531 -30.281 1 96.5 107 PRO A N 1
ATOM 895 C CA . PRO A 1 107 ? -4.211 -26.688 -31.297 1 96.5 107 PRO A CA 1
ATOM 896 C C . PRO A 1 107 ? -4.508 -25.922 -32.594 1 96.5 107 PRO A C 1
ATOM 898 O O . PRO A 1 107 ? -3.582 -25.547 -33.312 1 96.5 107 PRO A O 1
ATOM 901 N N . ASN A 1 108 ? -5.738 -25.641 -32.938 1 96.56 108 ASN A N 1
ATOM 902 C CA . ASN A 1 108 ? -6.117 -24.953 -34.156 1 96.56 108 ASN A CA 1
ATOM 903 C C . ASN A 1 108 ? -6.199 -23.453 -33.969 1 96.56 108 ASN A C 1
ATOM 905 O O . ASN A 1 108 ? -6.508 -22.703 -34.906 1 96.56 108 ASN A O 1
ATOM 909 N N . LYS A 1 109 ? -5.98 -22.984 -32.781 1 96.06 109 LYS A N 1
ATOM 910 C CA . LYS A 1 109 ? -5.949 -21.562 -32.469 1 96.06 109 LYS A CA 1
ATOM 911 C C . LYS A 1 109 ? -4.793 -21.234 -31.516 1 96.06 109 LYS A C 1
ATOM 913 O O . LYS A 1 109 ? -5.008 -20.844 -30.359 1 96.06 109 LYS A O 1
ATOM 918 N N . GLN A 1 110 ? -3.689 -21.328 -32.062 1 96.88 110 GLN A N 1
ATOM 919 C CA . GLN A 1 110 ? -2.479 -21.188 -31.266 1 96.88 110 GLN A CA 1
ATOM 920 C C . GLN A 1 110 ? -2.213 -19.719 -30.938 1 96.88 110 GLN A C 1
ATOM 922 O O . GLN A 1 110 ? -2.434 -18.844 -31.766 1 96.88 110 GLN A O 1
ATOM 927 N N . ILE A 1 111 ? -1.767 -19.531 -29.719 1 97.62 111 ILE A N 1
ATOM 928 C CA . ILE A 1 111 ? -1.451 -18.188 -29.281 1 97.62 111 ILE A CA 1
ATOM 929 C C . ILE A 1 111 ? 0.032 -17.906 -29.516 1 97.62 111 ILE A C 1
ATOM 931 O O . ILE A 1 111 ? 0.878 -18.766 -29.297 1 97.62 111 ILE A O 1
ATOM 935 N N . SER A 1 112 ? 0.345 -16.719 -29.984 1 96.75 112 SER A N 1
ATOM 936 C CA . SER A 1 112 ? 1.723 -16.281 -30.188 1 96.75 112 SER A CA 1
ATOM 937 C C . SER A 1 112 ? 2.34 -15.75 -28.906 1 96.75 112 SER A C 1
ATOM 939 O O . SER A 1 112 ? 1.628 -15.266 -28.031 1 96.75 112 SER A O 1
ATOM 941 N N . ARG A 1 113 ? 3.627 -15.812 -28.875 1 95.25 113 ARG A N 1
ATOM 942 C CA . ARG A 1 113 ? 4.379 -15.352 -27.719 1 95.25 113 ARG A CA 1
ATOM 943 C C . ARG A 1 113 ? 4.168 -13.859 -27.484 1 95.25 113 ARG A C 1
ATOM 945 O O . ARG A 1 113 ? 4.18 -13.391 -26.344 1 95.25 113 ARG A O 1
ATOM 952 N N . ASN A 1 114 ? 3.891 -13.094 -28.484 1 95.56 114 ASN A N 1
ATOM 953 C CA . ASN A 1 114 ? 3.777 -11.641 -28.375 1 95.56 114 ASN A CA 1
ATOM 954 C C . ASN A 1 114 ? 2.484 -11.227 -27.688 1 95.56 114 ASN A C 1
ATOM 956 O O . ASN A 1 114 ? 2.307 -10.055 -27.344 1 95.56 114 ASN A O 1
ATOM 960 N N . LYS A 1 115 ? 1.639 -12.289 -27.422 1 96.56 115 LYS A N 1
ATOM 961 C CA . LYS A 1 115 ? 0.381 -12.023 -26.734 1 96.56 115 LYS A CA 1
ATOM 962 C C . LYS A 1 115 ? 0.49 -12.375 -25.25 1 96.56 115 LYS A C 1
ATOM 964 O O . LYS A 1 115 ? -0.483 -12.242 -24.5 1 96.56 115 LYS A O 1
ATOM 969 N N . LEU A 1 116 ? 1.657 -12.812 -24.906 1 97.06 116 LEU A N 1
ATOM 970 C CA . LEU A 1 116 ? 1.899 -13.195 -23.516 1 97.06 116 LEU A CA 1
ATOM 971 C C . LEU A 1 116 ? 3.033 -12.367 -22.906 1 97.06 116 LEU A C 1
ATOM 973 O O . LEU A 1 116 ? 4.184 -12.484 -23.344 1 97.06 116 LEU A O 1
ATOM 977 N N . HIS A 1 117 ? 2.67 -11.555 -21.969 1 97.38 117 HIS A N 1
ATOM 978 C CA . HIS A 1 117 ? 3.639 -10.742 -21.25 1 97.38 117 HIS A CA 1
ATOM 979 C C . HIS A 1 117 ? 3.211 -10.531 -19.797 1 97.38 117 HIS A C 1
ATOM 981 O O . HIS A 1 117 ? 2.768 -9.445 -19.422 1 97.38 117 HIS A O 1
ATOM 987 N N . PHE A 1 118 ? 3.471 -11.523 -18.984 1 97.38 118 PHE A N 1
ATOM 988 C CA . PHE A 1 118 ? 3.133 -11.438 -17.562 1 97.38 118 PHE A CA 1
ATOM 989 C C . PHE A 1 118 ? 4.137 -10.562 -16.828 1 97.38 118 PHE A C 1
ATOM 991 O O . PHE A 1 118 ? 5.344 -10.789 -16.906 1 97.38 118 PHE A O 1
ATOM 998 N N . ARG A 1 119 ? 3.639 -9.641 -16.109 1 95.25 119 ARG A N 1
ATOM 999 C CA . ARG A 1 119 ? 4.453 -8.711 -15.336 1 95.25 119 ARG A CA 1
ATOM 1000 C C . ARG A 1 119 ? 3.869 -8.508 -13.945 1 95.25 119 ARG A C 1
ATOM 1002 O O . ARG A 1 119 ? 2.664 -8.664 -13.742 1 95.25 119 ARG A O 1
ATOM 1009 N N . LEU A 1 120 ? 4.828 -8.211 -13.062 1 95 120 LEU A N 1
ATOM 1010 C CA . LEU A 1 120 ? 4.359 -7.793 -11.742 1 95 120 LEU A CA 1
ATOM 1011 C C . LEU A 1 120 ? 3.484 -6.551 -11.852 1 95 120 LEU A C 1
ATOM 1013 O O . LEU A 1 120 ? 3.816 -5.609 -12.578 1 95 120 LEU A O 1
ATOM 1017 N N . THR A 1 121 ? 2.342 -6.566 -11.156 1 93.75 121 THR A N 1
ATOM 1018 C CA . THR A 1 121 ? 1.486 -5.387 -11.117 1 93.75 121 THR A CA 1
ATOM 1019 C C . THR A 1 121 ? 2.084 -4.312 -10.219 1 93.75 121 THR A C 1
ATOM 1021 O O . THR A 1 121 ? 2.93 -4.605 -9.367 1 93.75 121 THR A O 1
ATOM 1024 N N . SER A 1 122 ? 1.652 -3.1 -10.453 1 90.06 122 SER A N 1
ATOM 1025 C CA . SER A 1 122 ? 1.98 -2.051 -9.492 1 90.06 122 SER A CA 1
ATOM 1026 C C . SER A 1 122 ? 1.36 -2.338 -8.133 1 90.06 122 SER A C 1
ATOM 1028 O O . SER A 1 122 ? 0.437 -3.146 -8.023 1 90.06 122 SER A O 1
ATOM 1030 N N . ASP A 1 123 ? 1.852 -1.615 -7.148 1 89.81 123 ASP A N 1
ATOM 1031 C CA . ASP A 1 123 ? 1.268 -1.758 -5.82 1 89.81 123 ASP A CA 1
ATOM 1032 C C . ASP A 1 123 ? -0.202 -1.343 -5.816 1 89.81 123 ASP A C 1
ATOM 1034 O O . ASP A 1 123 ? -1.031 -1.982 -5.168 1 89.81 123 ASP A O 1
ATOM 1038 N N . GLU A 1 124 ? -0.497 -0.279 -6.551 1 90.75 124 GLU A N 1
ATOM 1039 C CA . GLU A 1 124 ? -1.875 0.193 -6.633 1 90.75 124 GLU A CA 1
ATOM 1040 C C . GLU A 1 124 ? -2.783 -0.861 -7.262 1 90.75 124 GLU A C 1
ATOM 1042 O O . GLU A 1 124 ? -3.842 -1.181 -6.719 1 90.75 124 GLU A O 1
ATOM 1047 N N . MET A 1 125 ? -2.361 -1.397 -8.305 1 92.38 125 MET A N 1
ATOM 1048 C CA . MET A 1 125 ? -3.154 -2.404 -9.008 1 92.38 125 MET A CA 1
ATOM 1049 C C . MET A 1 125 ? -3.27 -3.68 -8.18 1 92.38 125 MET A C 1
ATOM 1051 O O . MET A 1 125 ? -4.348 -4.27 -8.086 1 92.38 125 MET A O 1
ATOM 1055 N N . SER A 1 126 ? -2.141 -4.035 -7.594 1 94.94 126 SER A N 1
ATOM 1056 C CA . SER A 1 126 ? -2.154 -5.223 -6.746 1 94.94 126 SER A CA 1
ATOM 1057 C C . SER A 1 126 ? -3.186 -5.094 -5.629 1 94.94 126 SER A C 1
ATOM 1059 O O . SER A 1 126 ? -3.934 -6.035 -5.359 1 94.94 126 SER A O 1
ATOM 1061 N N . TYR A 1 127 ? -3.293 -3.994 -5.062 1 93.31 127 TYR A N 1
ATOM 1062 C CA . TYR A 1 127 ? -4.254 -3.77 -3.99 1 93.31 127 TYR A CA 1
ATOM 1063 C C . TYR A 1 127 ? -5.684 -3.822 -4.52 1 93.31 127 TYR A C 1
ATOM 1065 O O . TYR A 1 127 ? -6.562 -4.422 -3.893 1 93.31 127 TYR A O 1
ATOM 1073 N N . GLN A 1 128 ? -5.875 -3.182 -5.633 1 91.44 128 GLN A N 1
ATOM 1074 C CA . GLN A 1 128 ? -7.211 -3.164 -6.227 1 91.44 128 GLN A CA 1
ATOM 1075 C C . GLN A 1 128 ? -7.691 -4.578 -6.539 1 91.44 128 GLN A C 1
ATOM 1077 O O . GLN A 1 128 ? -8.875 -4.883 -6.402 1 91.44 128 GLN A O 1
ATOM 1082 N N . LEU A 1 129 ? -6.832 -5.402 -6.883 1 96.31 129 LEU A N 1
ATOM 1083 C CA . LEU A 1 129 ? -7.184 -6.75 -7.316 1 96.31 129 LEU A CA 1
ATOM 1084 C C . LEU A 1 129 ? -7.273 -7.695 -6.121 1 96.31 129 LEU A C 1
ATOM 1086 O O . LEU A 1 129 ? -8.148 -8.562 -6.078 1 96.31 129 LEU A O 1
ATOM 1090 N N . SER A 1 130 ? -6.383 -7.492 -5.137 1 97.19 130 SER A N 1
ATOM 1091 C CA . SER A 1 130 ? -6.27 -8.492 -4.078 1 97.19 130 SER A CA 1
ATOM 1092 C C . SER A 1 130 ? -6.949 -8.016 -2.799 1 97.19 130 SER A C 1
ATOM 1094 O O . SER A 1 130 ? -7.406 -8.828 -1.991 1 97.19 130 SER A O 1
ATOM 1096 N N . GLY A 1 131 ? -6.914 -6.73 -2.602 1 95 131 GLY A N 1
ATOM 1097 C CA . GLY A 1 131 ? -7.395 -6.176 -1.346 1 95 131 GLY A CA 1
ATOM 1098 C C . GLY A 1 131 ? -6.316 -6.086 -0.283 1 95 131 GLY A C 1
ATOM 1099 O O . GLY A 1 131 ? -6.586 -5.699 0.855 1 95 131 GLY A O 1
ATOM 1100 N N . TYR A 1 132 ? -5.066 -6.41 -0.672 1 95.88 132 TYR A N 1
ATOM 1101 C CA . TYR A 1 132 ? -3.982 -6.457 0.302 1 95.88 132 TYR A CA 1
ATOM 1102 C C . TYR A 1 132 ? -2.832 -5.551 -0.12 1 95.88 132 TYR A C 1
ATOM 1104 O O . TYR A 1 132 ? -2.504 -5.465 -1.306 1 95.88 132 TYR A O 1
ATOM 1112 N N . GLN A 1 133 ? -2.215 -4.969 0.871 1 91.44 133 GLN A N 1
ATOM 1113 C CA . GLN A 1 133 ? -1.036 -4.141 0.644 1 91.44 133 GLN A CA 1
ATOM 1114 C C . GLN A 1 133 ? 0.203 -5 0.404 1 91.44 133 GLN A C 1
ATOM 1116 O O . GLN A 1 133 ? 0.206 -6.191 0.709 1 91.44 133 GLN A O 1
ATOM 1121 N N . PHE A 1 134 ? 1.183 -4.176 -0.072 1 88.62 134 PHE A N 1
ATOM 1122 C CA . PHE A 1 134 ? 2.482 -4.816 -0.23 1 88.62 134 PHE A CA 1
ATOM 1123 C C . PHE A 1 134 ? 2.916 -5.488 1.068 1 88.62 134 PHE A C 1
ATOM 1125 O O . PHE A 1 134 ? 2.707 -4.941 2.154 1 88.62 134 PHE A O 1
ATOM 1132 N N . ASN A 1 135 ? 3.408 -6.762 1.051 1 91.94 135 ASN A N 1
ATOM 1133 C CA . ASN A 1 135 ? 3.906 -7.535 2.184 1 91.94 135 ASN A CA 1
ATOM 1134 C C . ASN A 1 135 ? 2.779 -8.281 2.891 1 91.94 135 ASN A C 1
ATOM 1136 O O . ASN A 1 135 ? 3.031 -9.109 3.771 1 91.94 135 ASN A O 1
ATOM 1140 N N . ALA A 1 136 ? 1.524 -7.996 2.496 1 96.19 136 ALA A N 1
ATOM 1141 C CA . ALA A 1 136 ? 0.379 -8.602 3.172 1 96.19 136 ALA A CA 1
ATOM 1142 C C . ALA A 1 136 ? -0.359 -9.562 2.246 1 96.19 136 ALA A C 1
ATOM 1144 O O . ALA A 1 136 ? -1.258 -10.281 2.684 1 96.19 136 ALA A O 1
ATOM 1145 N N . ILE A 1 137 ? 0.028 -9.656 1.063 1 97.75 137 ILE A N 1
ATOM 1146 C CA . ILE A 1 137 ? -0.753 -10.305 0.016 1 97.75 137 ILE A CA 1
ATOM 1147 C C . ILE A 1 137 ? -0.839 -11.805 0.291 1 97.75 137 ILE A C 1
ATOM 1149 O O . ILE A 1 137 ? 0.155 -12.438 0.664 1 97.75 137 ILE A O 1
ATOM 1153 N N . THR A 1 138 ? -2.002 -12.344 0.151 1 98.31 138 THR A N 1
ATOM 1154 C CA . THR A 1 138 ? -2.324 -13.766 0.219 1 98.31 138 THR A CA 1
ATOM 1155 C C . THR A 1 138 ? -3.338 -14.141 -0.859 1 98.31 138 THR A C 1
ATOM 1157 O O . THR A 1 138 ? -4.133 -13.305 -1.292 1 98.31 138 THR A O 1
ATOM 1160 N N . PRO A 1 139 ? -3.311 -15.367 -1.304 1 98.38 139 PRO A N 1
ATOM 1161 C CA . PRO A 1 139 ? -4.215 -15.75 -2.389 1 98.38 139 PRO A CA 1
ATOM 1162 C C . PRO A 1 139 ? -5.652 -15.945 -1.917 1 98.38 139 PRO A C 1
ATOM 1164 O O . PRO A 1 139 ? -6.535 -16.25 -2.723 1 98.38 139 PRO A O 1
ATOM 1167 N N . PHE A 1 140 ? -5.938 -15.734 -0.678 1 98.44 140 PHE A N 1
ATOM 1168 C CA . PHE A 1 140 ? -7.238 -16.078 -0.121 1 98.44 140 PHE A CA 1
ATOM 1169 C C . PHE A 1 140 ? -8.07 -14.82 0.128 1 98.44 140 PHE A C 1
ATOM 1171 O O . PHE A 1 140 ? -7.527 -13.781 0.525 1 98.44 140 PHE A O 1
ATOM 1178 N N . ASN A 1 141 ? -9.383 -14.953 -0.144 1 97.69 141 ASN A N 1
ATOM 1179 C CA . ASN A 1 141 ? -10.336 -13.883 0.15 1 97.69 141 ASN A CA 1
ATOM 1180 C C . ASN A 1 141 ? -9.961 -12.594 -0.572 1 97.69 141 ASN A C 1
ATOM 1182 O O . ASN A 1 141 ? -9.984 -11.516 0.024 1 97.69 141 ASN A O 1
ATOM 1186 N N . MET A 1 142 ? -9.555 -12.719 -1.813 1 97.62 142 MET A N 1
ATOM 1187 C CA . MET A 1 142 ? -9.195 -11.562 -2.627 1 97.62 142 MET A CA 1
ATOM 1188 C C . MET A 1 142 ? -10.43 -10.898 -3.219 1 97.62 142 MET A C 1
ATOM 1190 O O . MET A 1 142 ? -11.516 -11.492 -3.229 1 97.62 142 MET A O 1
ATOM 1194 N N . ILE A 1 143 ? -10.258 -9.68 -3.672 1 97 143 ILE A N 1
ATOM 1195 C CA . ILE A 1 143 ? -11.336 -8.961 -4.34 1 97 143 ILE A CA 1
ATOM 1196 C C . ILE A 1 143 ? -11.648 -9.617 -5.68 1 97 143 ILE A C 1
ATOM 1198 O O . ILE A 1 143 ? -12.805 -9.93 -5.969 1 97 143 ILE A O 1
ATOM 1202 N N . GLN A 1 144 ? -10.602 -9.836 -6.457 1 96.38 144 GLN A N 1
ATOM 1203 C CA . GLN A 1 144 ? -10.734 -10.508 -7.742 1 96.38 144 GLN A CA 1
ATOM 1204 C C . GLN A 1 144 ? -10.266 -11.961 -7.648 1 96.38 144 GLN A C 1
ATOM 1206 O O . GLN A 1 144 ? -9.117 -12.234 -7.293 1 96.38 144 GLN A O 1
ATOM 1211 N N . ASN A 1 145 ? -11.203 -12.805 -8.047 1 93.44 145 ASN A N 1
ATOM 1212 C CA . ASN A 1 145 ? -10.805 -14.203 -8.172 1 93.44 145 ASN A CA 1
ATOM 1213 C C . ASN A 1 145 ? -9.797 -14.398 -9.305 1 93.44 145 ASN A C 1
ATOM 1215 O O . ASN A 1 145 ? -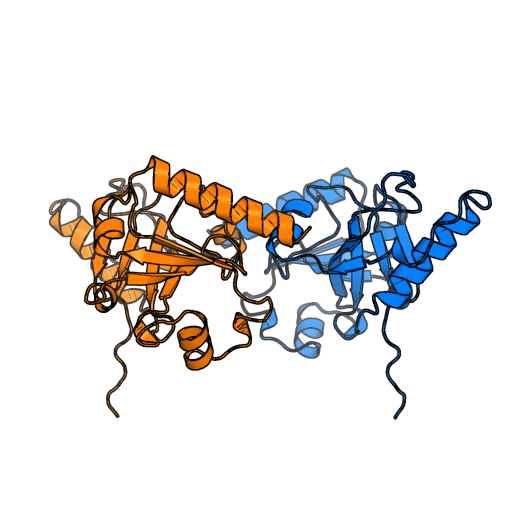9.93 -13.797 -10.367 1 93.44 145 ASN A O 1
ATOM 1219 N N . MET A 1 146 ? -8.812 -15.227 -9.008 1 97.56 146 MET A N 1
ATOM 1220 C CA . MET A 1 146 ? -7.828 -15.508 -10.047 1 97.56 146 MET A CA 1
ATOM 1221 C C . MET A 1 146 ? -7.133 -16.844 -9.789 1 97.56 146 MET A C 1
ATOM 1223 O O . MET A 1 146 ? -7.133 -17.344 -8.664 1 97.56 146 MET A O 1
ATOM 1227 N N . PRO A 1 147 ? -6.609 -17.438 -10.859 1 98.38 147 PRO A N 1
ATOM 1228 C CA . PRO A 1 147 ? -5.875 -18.688 -10.688 1 98.38 147 PRO A CA 1
ATOM 1229 C C . PRO A 1 147 ? -4.59 -18.516 -9.875 1 98.38 147 PRO A C 1
ATOM 1231 O O . PRO A 1 147 ? -4.094 -17.391 -9.734 1 98.38 147 PRO A O 1
ATOM 1234 N N . LEU A 1 148 ? -4.211 -19.625 -9.344 1 98.38 148 LEU A N 1
ATOM 1235 C CA . LEU A 1 148 ? -2.986 -19.688 -8.555 1 98.38 148 LEU A CA 1
ATOM 1236 C C . LEU A 1 148 ? -1.885 -20.406 -9.328 1 98.38 148 LEU A C 1
ATOM 1238 O O . LEU A 1 148 ? -2.117 -21.469 -9.898 1 98.38 148 LEU A O 1
ATOM 1242 N N . LEU A 1 149 ? -0.754 -19.781 -9.438 1 98.62 149 LEU A N 1
ATOM 1243 C CA . LEU A 1 149 ? 0.444 -20.438 -9.961 1 98.62 149 LEU A CA 1
ATOM 1244 C C . LEU A 1 149 ? 1.482 -20.625 -8.859 1 98.62 149 LEU A C 1
ATOM 1246 O O . LEU A 1 149 ? 1.977 -19.641 -8.289 1 98.62 149 LEU A O 1
ATOM 1250 N N . ILE A 1 150 ? 1.832 -21.859 -8.57 1 98.38 150 ILE A N 1
ATOM 1251 C CA . ILE A 1 150 ? 2.75 -22.172 -7.484 1 98.38 150 ILE A CA 1
ATOM 1252 C C . ILE A 1 150 ? 4.074 -22.688 -8.062 1 98.38 150 ILE A C 1
ATOM 1254 O O . ILE A 1 150 ? 4.086 -23.547 -8.93 1 98.38 150 ILE A O 1
ATOM 1258 N N . SER A 1 151 ? 5.195 -22.094 -7.57 1 97.88 151 SER A N 1
ATOM 1259 C CA . SER A 1 151 ? 6.496 -22.656 -7.922 1 97.88 151 SER A CA 1
ATOM 1260 C C . SER A 1 151 ? 6.582 -24.141 -7.551 1 97.88 151 SER A C 1
ATOM 1262 O O . SER A 1 151 ? 6.23 -24.516 -6.434 1 97.88 151 SER A O 1
ATOM 1264 N N . ASP A 1 152 ? 7.035 -24.891 -8.414 1 96.69 152 ASP A N 1
ATOM 1265 C CA . ASP A 1 152 ? 7.062 -26.328 -8.148 1 96.69 152 ASP A CA 1
ATOM 1266 C C . ASP A 1 152 ? 8.016 -26.641 -6.996 1 96.69 152 ASP A C 1
ATOM 1268 O O . ASP A 1 152 ? 7.902 -27.703 -6.371 1 96.69 152 ASP A O 1
ATOM 1272 N N . ARG A 1 153 ? 8.898 -25.766 -6.645 1 94.81 153 ARG A N 1
ATOM 1273 C CA . ARG A 1 153 ? 9.844 -25.953 -5.551 1 94.81 153 ARG A CA 1
ATOM 1274 C C . ARG A 1 153 ? 9.125 -26.016 -4.207 1 94.81 153 ARG A C 1
ATOM 1276 O O . ARG A 1 153 ? 9.664 -26.531 -3.227 1 94.81 153 ARG A O 1
ATOM 1283 N N . ILE A 1 154 ? 8 -25.5 -4.199 1 96.81 154 ILE A N 1
ATOM 1284 C CA . ILE A 1 154 ? 7.227 -25.406 -2.967 1 96.81 154 ILE A CA 1
ATOM 1285 C C . ILE A 1 154 ? 6.453 -26.688 -2.73 1 96.81 154 ILE A C 1
ATOM 1287 O O . ILE A 1 154 ? 6.105 -27.016 -1.593 1 96.81 154 ILE A O 1
ATOM 1291 N N . LEU A 1 155 ? 6.258 -27.484 -3.717 1 96.62 155 LEU A N 1
ATOM 1292 C CA . LEU A 1 155 ? 5.324 -28.609 -3.688 1 96.62 155 LEU A CA 1
ATOM 1293 C C . LEU A 1 155 ? 5.859 -29.75 -2.818 1 96.62 155 LEU A C 1
ATOM 1295 O O . LEU A 1 155 ? 5.102 -30.625 -2.396 1 96.62 155 LEU A O 1
ATOM 1299 N N . ASN A 1 156 ? 7.152 -29.734 -2.559 1 94.12 156 ASN A N 1
ATOM 1300 C CA . ASN A 1 156 ? 7.734 -30.797 -1.749 1 94.12 156 ASN A CA 1
ATOM 1301 C C . ASN A 1 156 ? 7.641 -30.484 -0.259 1 94.12 156 ASN A C 1
ATOM 1303 O O . ASN A 1 156 ? 7.984 -31.328 0.579 1 94.12 156 ASN A O 1
ATOM 1307 N N . LEU A 1 157 ? 7.234 -29.344 0.092 1 97.88 157 LEU A N 1
ATOM 1308 C CA . LEU A 1 157 ? 7.07 -28.953 1.487 1 97.88 157 LEU A CA 1
ATOM 1309 C C . LEU A 1 157 ? 5.691 -29.344 2.004 1 97.88 157 LEU A C 1
ATOM 1311 O O . LEU A 1 157 ? 4.73 -29.422 1.23 1 97.88 157 LEU A O 1
ATOM 1315 N N . GLU A 1 158 ? 5.637 -29.578 3.271 1 98.25 158 GLU A N 1
ATOM 1316 C CA . GLU A 1 158 ? 4.348 -29.875 3.885 1 98.25 158 GLU A CA 1
ATOM 1317 C C . GLU A 1 158 ? 3.484 -28.625 3.996 1 98.25 158 GLU A C 1
ATOM 1319 O O . GLU A 1 158 ? 2.27 -28.672 3.791 1 98.25 158 GLU A O 1
ATOM 1324 N N . TYR A 1 159 ? 4.066 -27.531 4.363 1 98.75 159 TYR A N 1
ATOM 1325 C CA . TYR A 1 159 ? 3.393 -26.25 4.516 1 98.75 159 TYR A CA 1
ATOM 1326 C C . TYR A 1 159 ? 4.324 -25.094 4.156 1 98.75 159 TYR A C 1
ATOM 1328 O O . TYR A 1 159 ? 5.527 -25.297 3.979 1 98.75 159 TYR A O 1
ATOM 1336 N N . ILE A 1 160 ? 3.771 -23.938 4.031 1 98.88 160 ILE A N 1
ATOM 1337 C CA . ILE A 1 160 ? 4.555 -22.719 3.832 1 98.88 160 ILE A CA 1
ATOM 1338 C C . ILE A 1 160 ? 3.979 -21.594 4.684 1 98.88 160 ILE A C 1
ATOM 1340 O O . ILE A 1 160 ? 2.854 -21.688 5.18 1 98.88 160 ILE A O 1
ATOM 1344 N N . TRP A 1 161 ? 4.816 -20.594 4.898 1 98.88 161 TRP A N 1
ATOM 1345 C CA . TRP A 1 161 ? 4.402 -19.3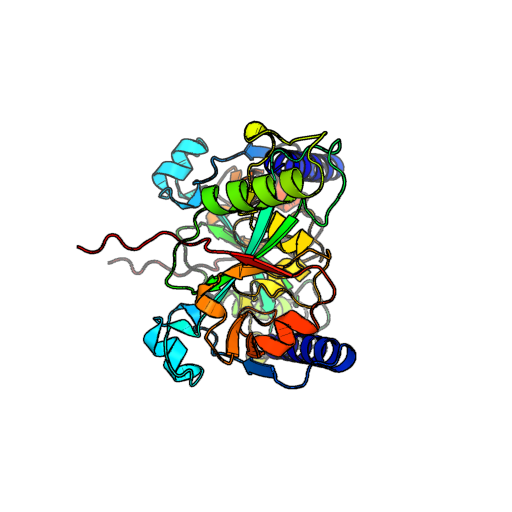28 5.488 1 98.88 161 TRP A CA 1
ATOM 1346 C C . TRP A 1 161 ? 4.371 -18.219 4.438 1 98.88 161 TRP A C 1
ATOM 1348 O O . TRP A 1 161 ? 5.285 -18.109 3.619 1 98.88 161 TRP A O 1
ATOM 1358 N N . PHE A 1 162 ? 3.367 -17.375 4.395 1 98.56 162 PHE A N 1
ATOM 1359 C CA . PHE A 1 162 ? 3.322 -16.188 3.564 1 98.56 162 PHE A CA 1
ATOM 1360 C C . PHE A 1 162 ? 2.373 -15.148 4.16 1 98.56 162 PHE A C 1
ATOM 1362 O O . PHE A 1 162 ? 2.016 -15.234 5.336 1 98.56 162 PHE A O 1
ATOM 1369 N N . GLY A 1 163 ? 2.041 -14.117 3.477 1 98.19 163 GLY A N 1
ATOM 1370 C CA . GLY A 1 163 ? 1.22 -13.039 4 1 98.19 163 GLY A CA 1
ATOM 1371 C C . GLY A 1 163 ? -0.163 -13.492 4.426 1 98.19 163 GLY A C 1
ATOM 1372 O O . GLY A 1 163 ? -0.766 -14.352 3.779 1 98.19 163 GLY A O 1
ATOM 1373 N N . GLY A 1 164 ? -0.665 -12.852 5.441 1 98 164 GLY A N 1
ATOM 1374 C CA . GLY A 1 164 ? -1.96 -13.219 5.984 1 98 164 GLY A CA 1
ATOM 1375 C C . GLY A 1 164 ? -3 -12.125 5.852 1 98 164 GLY A C 1
ATOM 1376 O O . GLY A 1 164 ? -4.023 -12.148 6.539 1 98 164 GLY A O 1
ATOM 1377 N N . GLY A 1 165 ? -2.715 -11.141 5.07 1 96.81 165 GLY A N 1
ATOM 1378 C CA . GLY A 1 165 ? -3.721 -10.125 4.801 1 96.81 165 GLY A CA 1
ATOM 1379 C C . GLY A 1 165 ? -3.422 -8.797 5.469 1 96.81 165 GLY A C 1
ATOM 1380 O O . GLY A 1 165 ? -4.098 -7.801 5.207 1 96.81 165 GLY A O 1
ATOM 1381 N N . HIS A 1 166 ? -2.529 -8.805 6.305 1 95.44 166 HIS A N 1
ATOM 1382 C CA . HIS A 1 166 ? -1.976 -7.629 6.965 1 95.44 166 HIS A CA 1
ATOM 1383 C C . HIS A 1 166 ? -0.462 -7.742 7.117 1 95.44 166 HIS A C 1
ATOM 1385 O O . HIS A 1 166 ? 0.069 -8.844 7.277 1 95.44 166 HIS A O 1
ATOM 1391 N N . THR A 1 167 ? 0.21 -6.629 7.105 1 93.75 167 THR A N 1
ATOM 1392 C CA . THR A 1 167 ? 1.668 -6.633 7.137 1 93.75 167 THR A CA 1
ATOM 1393 C C . THR A 1 167 ? 2.18 -7.34 8.391 1 93.75 167 THR A C 1
ATOM 1395 O O . THR A 1 167 ? 3.262 -7.93 8.375 1 93.75 167 THR A O 1
ATOM 1398 N N . ASP A 1 168 ? 1.36 -7.355 9.422 1 95.31 168 ASP A N 1
ATOM 1399 C CA . ASP A 1 168 ? 1.793 -7.957 10.68 1 95.31 168 ASP A CA 1
ATOM 1400 C C . ASP A 1 168 ? 1.185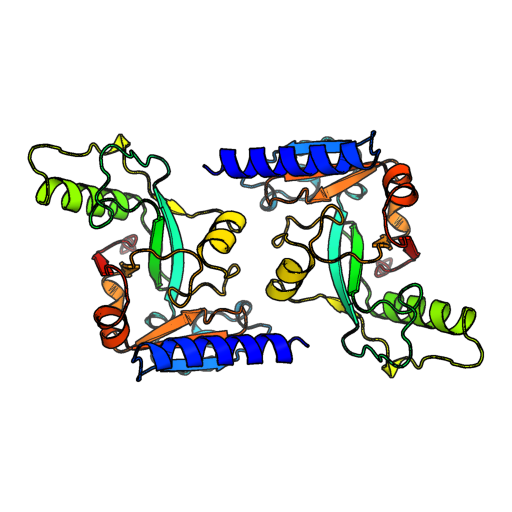 -9.344 10.867 1 95.31 168 ASP A C 1
ATOM 1402 O O . ASP A 1 168 ? 1.284 -9.93 11.945 1 95.31 168 ASP A O 1
ATOM 1406 N N . VAL A 1 169 ? 0.551 -9.82 9.922 1 97.44 169 VAL A N 1
ATOM 1407 C CA . VAL A 1 169 ? -0.078 -11.133 10.039 1 97.44 169 VAL A CA 1
ATOM 1408 C C . VAL A 1 169 ? 0.541 -12.094 9.023 1 97.44 169 VAL A C 1
ATOM 1410 O O . VAL A 1 169 ? 0.654 -11.773 7.84 1 97.44 169 VAL A O 1
ATOM 1413 N N . LYS A 1 170 ? 0.999 -13.242 9.5 1 98.62 170 LYS A N 1
ATOM 1414 C CA . LYS A 1 170 ? 1.509 -14.32 8.656 1 98.62 170 LYS A CA 1
ATOM 1415 C C . LYS A 1 170 ? 0.578 -15.531 8.688 1 98.62 170 LYS A C 1
ATOM 1417 O O . LYS A 1 170 ? -0.064 -15.797 9.703 1 98.62 170 LYS A O 1
ATOM 1422 N N . LEU A 1 171 ? 0.523 -16.188 7.574 1 98.88 171 LEU A N 1
ATOM 1423 C CA . LEU A 1 171 ? -0.367 -17.328 7.414 1 98.88 171 LEU A CA 1
ATOM 1424 C C . LEU A 1 171 ? 0.423 -18.594 7.07 1 98.88 171 LEU A C 1
ATOM 1426 O O . LEU A 1 171 ? 1.173 -18.609 6.09 1 98.88 171 LEU A O 1
ATOM 1430 N N . ARG A 1 172 ? 0.327 -19.578 7.875 1 98.88 172 ARG A N 1
ATOM 1431 C CA . ARG A 1 172 ? 0.794 -20.922 7.551 1 98.88 172 ARG A CA 1
ATOM 1432 C C . ARG A 1 172 ? -0.282 -21.719 6.812 1 98.88 172 ARG A C 1
ATOM 1434 O O . ARG A 1 172 ? -1.432 -21.766 7.254 1 98.88 172 ARG A O 1
ATOM 1441 N N . MET A 1 173 ? 0.082 -22.328 5.723 1 98.81 173 MET A N 1
ATOM 1442 C CA . MET A 1 173 ? -0.896 -23.062 4.922 1 98.81 173 MET A CA 1
ATOM 1443 C C . MET A 1 173 ? -0.332 -24.391 4.465 1 98.81 173 MET A C 1
ATOM 1445 O O . MET A 1 173 ? 0.785 -24.469 3.947 1 98.81 173 MET A O 1
ATOM 1449 N N . ASP A 1 174 ? -1.101 -25.438 4.684 1 98.81 174 ASP A N 1
ATOM 1450 C CA . ASP A 1 174 ? -0.775 -26.75 4.148 1 98.81 174 ASP A CA 1
ATOM 1451 C C . ASP A 1 174 ? -0.845 -26.75 2.623 1 98.81 174 ASP A C 1
ATOM 1453 O O . ASP A 1 174 ? -1.826 -26.297 2.041 1 98.81 174 ASP A O 1
ATOM 1457 N N . ILE A 1 175 ? 0.178 -27.281 2.025 1 98.5 175 ILE A N 1
ATOM 1458 C CA . ILE A 1 175 ? 0.301 -27.203 0.575 1 98.5 175 ILE A CA 1
ATOM 1459 C C . ILE A 1 175 ? -0.788 -28.047 -0.085 1 98.5 175 ILE A C 1
ATOM 1461 O O . ILE A 1 175 ? -1.439 -27.594 -1.031 1 98.5 175 ILE A O 1
ATOM 1465 N N . LYS A 1 176 ? -0.991 -29.188 0.372 1 97.56 176 LYS A N 1
ATOM 1466 C CA . LYS A 1 176 ? -1.998 -30.078 -0.211 1 97.56 176 LYS A CA 1
ATOM 1467 C C . LYS A 1 176 ? -3.391 -29.469 -0.113 1 97.56 176 LYS A C 1
ATOM 1469 O O . LYS A 1 176 ? -4.148 -29.469 -1.087 1 97.56 176 LYS A O 1
ATOM 1474 N N . GLU A 1 177 ? -3.721 -28.984 1.026 1 97.94 177 GLU A N 1
ATOM 1475 C CA . GLU A 1 177 ? -5.023 -28.344 1.204 1 97.94 177 GLU A CA 1
ATOM 1476 C C . GLU A 1 177 ? -5.18 -27.141 0.278 1 97.94 177 GLU A C 1
ATOM 1478 O O . GLU A 1 177 ? -6.242 -26.938 -0.319 1 97.94 177 GLU A O 1
ATOM 1483 N N . MET A 1 178 ? -4.148 -26.344 0.208 1 97.81 178 MET A N 1
ATOM 1484 C CA . MET A 1 178 ? -4.188 -25.172 -0.659 1 97.81 178 MET A CA 1
ATOM 1485 C C . MET A 1 178 ? -4.449 -25.578 -2.107 1 97.81 178 MET A C 1
ATOM 1487 O O . MET A 1 178 ? -5.32 -25 -2.766 1 97.81 178 MET A O 1
ATOM 1491 N N . CYS A 1 179 ? -3.811 -26.578 -2.543 1 97.38 179 CYS A N 1
ATOM 1492 C CA . CYS A 1 179 ? -3.914 -27.031 -3.928 1 97.38 179 CYS A CA 1
ATOM 1493 C C . CYS A 1 179 ? -5.281 -27.641 -4.199 1 97.38 179 CYS A C 1
ATOM 1495 O O . CYS A 1 179 ? -5.828 -27.5 -5.293 1 97.38 179 CYS A O 1
ATOM 1497 N N . THR A 1 180 ? -5.875 -28.25 -3.221 1 97.44 180 THR A N 1
ATOM 1498 C CA . THR A 1 180 ? -7.102 -29.016 -3.414 1 97.44 180 THR A CA 1
ATOM 1499 C C . THR A 1 180 ? -8.328 -28.125 -3.232 1 97.44 180 THR A C 1
ATOM 1501 O O . THR A 1 180 ? -9.312 -28.281 -3.955 1 97.44 180 THR A O 1
ATOM 1504 N N . LEU A 1 181 ? -8.266 -27.203 -2.332 1 98.12 181 LEU A N 1
ATOM 1505 C CA . LEU A 1 181 ? -9.477 -26.5 -1.926 1 98.12 181 LEU A CA 1
ATOM 1506 C C . LEU A 1 181 ? -9.562 -25.141 -2.592 1 98.12 181 LEU A C 1
ATOM 1508 O O . LEU A 1 181 ? -10.617 -24.5 -2.59 1 98.12 181 LEU A O 1
ATOM 1512 N N . TYR A 1 182 ? -8.406 -24.625 -3.129 1 97.81 182 TYR A N 1
ATOM 1513 C CA . TYR A 1 182 ? -8.453 -23.328 -3.781 1 97.81 182 TYR A CA 1
ATOM 1514 C C . TYR A 1 182 ? -9.594 -23.266 -4.789 1 97.81 182 TYR A C 1
ATOM 1516 O O . TYR A 1 182 ? -9.781 -24.188 -5.586 1 97.81 182 TYR A O 1
ATOM 1524 N N . PRO A 1 183 ? -10.359 -22.188 -4.719 1 95.44 183 PRO A N 1
ATOM 1525 C CA . PRO A 1 183 ? -11.609 -22.188 -5.484 1 95.44 183 PRO A CA 1
ATOM 1526 C C . PRO A 1 183 ? -11.383 -22 -6.984 1 95.44 183 PRO A C 1
ATOM 1528 O O . PRO A 1 183 ? -12.266 -22.312 -7.789 1 95.44 183 PRO A O 1
ATOM 1531 N N . ASN A 1 184 ? -10.289 -21.516 -7.441 1 95.69 184 ASN A N 1
ATOM 1532 C CA . ASN A 1 184 ? -9.938 -21.344 -8.844 1 95.69 184 ASN A CA 1
ATOM 1533 C C . ASN A 1 184 ? -8.844 -22.328 -9.273 1 95.69 184 ASN A C 1
ATOM 1535 O O . ASN A 1 184 ? -8.406 -23.156 -8.484 1 95.69 184 ASN A O 1
ATOM 1539 N N . LYS A 1 185 ? -8.516 -22.25 -10.523 1 96.44 185 LYS A N 1
ATOM 1540 C CA . LYS A 1 185 ? -7.504 -23.172 -11.047 1 96.44 185 LYS A CA 1
ATOM 1541 C C . LYS A 1 185 ? -6.164 -22.969 -10.344 1 96.44 185 LYS A C 1
ATOM 1543 O O . LYS A 1 185 ? -5.754 -21.828 -10.094 1 96.44 185 LYS A O 1
ATOM 1548 N N . VAL A 1 186 ? -5.516 -24.109 -10.094 1 97.81 186 VAL A N 1
ATOM 1549 C CA . VAL A 1 186 ? -4.16 -24.078 -9.555 1 97.81 186 VAL A CA 1
ATOM 1550 C C . VAL A 1 186 ? -3.18 -24.656 -10.578 1 97.81 186 VAL A C 1
ATOM 1552 O O . VAL A 1 186 ? -3.404 -25.734 -11.125 1 97.81 186 VAL A O 1
ATOM 1555 N N . PHE A 1 187 ? -2.148 -23.891 -10.836 1 97.56 187 PHE A N 1
ATOM 1556 C CA . PHE A 1 187 ? -1.082 -24.312 -11.734 1 97.56 187 PHE A CA 1
ATOM 1557 C C . PHE A 1 187 ? 0.215 -24.547 -10.969 1 97.56 187 PHE A C 1
ATOM 1559 O O . PHE A 1 187 ? 0.43 -23.953 -9.906 1 97.56 187 PHE A O 1
ATOM 1566 N N . TYR A 1 188 ? 1.096 -25.422 -11.562 1 95.56 188 TYR A N 1
ATOM 1567 C CA . TYR A 1 188 ? 2.434 -25.703 -11.055 1 95.56 188 TYR A CA 1
ATOM 1568 C C . TYR A 1 188 ? 3.467 -25.641 -12.172 1 95.56 188 TYR A C 1
ATOM 1570 O O . TYR A 1 188 ? 3.246 -26.188 -13.258 1 95.56 188 TYR A O 1
ATOM 1578 N N . SER A 1 189 ? 4.492 -24.969 -11.859 1 96.31 189 SER A N 1
ATOM 1579 C CA . SER A 1 189 ? 5.539 -24.922 -12.875 1 96.31 189 SER A CA 1
ATOM 1580 C C . SER A 1 189 ? 6.855 -24.422 -12.281 1 96.31 189 SER A C 1
ATOM 1582 O O . SER A 1 189 ? 6.871 -23.828 -11.211 1 96.31 189 SER A O 1
ATOM 1584 N N . ASP A 1 190 ? 7.961 -24.766 -12.953 1 96.38 190 ASP A N 1
ATOM 1585 C CA . ASP A 1 190 ? 9.242 -24.141 -12.656 1 96.38 190 ASP A CA 1
ATOM 1586 C C . ASP A 1 190 ? 9.273 -22.703 -13.164 1 96.38 190 ASP A C 1
ATOM 1588 O O . ASP A 1 190 ? 9.438 -22.469 -14.359 1 96.38 190 ASP A O 1
ATOM 1592 N N . ILE A 1 191 ? 9.18 -21.812 -12.195 1 96 191 ILE A N 1
ATOM 1593 C CA . ILE A 1 191 ? 9.047 -20.422 -12.609 1 96 191 ILE A CA 1
ATOM 1594 C C . ILE A 1 191 ? 10.156 -19.578 -11.977 1 96 191 ILE A C 1
ATOM 1596 O O . ILE A 1 191 ? 10.062 -18.359 -11.914 1 96 191 ILE A O 1
ATOM 1600 N N . ILE A 1 192 ? 11.188 -20.156 -11.477 1 94.19 192 ILE A N 1
ATOM 1601 C CA . ILE A 1 192 ? 12.242 -19.422 -10.789 1 94.19 192 ILE A CA 1
ATOM 1602 C C . ILE A 1 192 ? 13.531 -19.469 -11.609 1 94.19 192 ILE A C 1
ATOM 1604 O O . ILE A 1 192 ? 13.719 -20.375 -12.43 1 94.19 192 ILE A O 1
ATOM 1608 N N . MET A 1 193 ? 14.336 -18.484 -11.312 1 88.44 193 MET A N 1
ATOM 1609 C CA . MET A 1 193 ? 15.641 -18.406 -11.977 1 88.44 193 MET A CA 1
ATOM 1610 C C . MET A 1 193 ? 16.594 -19.453 -11.422 1 88.44 193 MET A C 1
ATOM 1612 O O . MET A 1 193 ? 16.609 -19.719 -10.219 1 88.44 193 MET A O 1
ATOM 1616 N N . GLN A 1 194 ? 17.266 -20.156 -12.188 1 77.44 194 GLN A N 1
ATOM 1617 C CA . GLN A 1 194 ? 18.219 -21.172 -11.758 1 77.44 194 GLN A CA 1
ATOM 1618 C C . GLN A 1 194 ? 19.484 -20.516 -11.188 1 77.44 194 GLN A C 1
ATOM 1620 O O . GLN A 1 194 ? 19.953 -19.516 -11.703 1 77.44 194 GLN A O 1
ATOM 1625 N N . GLN A 1 195 ? 19.797 -20.656 -9.922 1 61.97 195 GLN A N 1
ATOM 1626 C CA . GLN A 1 195 ? 21.047 -20.156 -9.352 1 61.97 195 GLN A CA 1
ATOM 1627 C C . GLN A 1 195 ? 22.25 -20.703 -10.125 1 61.97 195 GLN A C 1
ATOM 1629 O O . GLN A 1 195 ? 22.234 -21.844 -10.57 1 61.97 195 GLN A O 1
ATOM 1634 N N . GLN A 1 196 ? 22.953 -19.875 -11.023 1 49.94 196 GLN A N 1
ATOM 1635 C CA . GLN A 1 196 ? 24.219 -20.328 -11.594 1 49.94 196 GLN A CA 1
ATOM 1636 C C . GLN A 1 196 ? 25.078 -21.031 -10.547 1 49.94 196 GLN A C 1
ATOM 1638 O O . GLN A 1 196 ? 25.297 -20.484 -9.461 1 49.94 196 GLN A O 1
ATOM 1643 N N . GLU A 1 197 ? 25.109 -22.312 -10.461 1 40 197 GLU A N 1
ATOM 1644 C CA . GLU A 1 197 ? 26.219 -22.969 -9.766 1 40 197 GLU A CA 1
ATOM 1645 C C . GLU A 1 197 ? 27.547 -22.281 -10.062 1 40 197 GLU A C 1
ATOM 1647 O O . GLU A 1 197 ? 27.922 -22.109 -11.219 1 40 197 GLU A O 1
ATOM 1652 N N . GLN A 1 198 ? 27.969 -21.203 -9.305 1 31.73 198 GLN A N 1
ATOM 1653 C CA . GLN A 1 198 ? 29.422 -21.109 -9.289 1 31.73 198 GLN A CA 1
ATOM 1654 C C . GLN A 1 198 ? 30.031 -22.266 -8.5 1 31.73 198 GLN A C 1
ATOM 1656 O O . GLN A 1 198 ? 29.531 -22.625 -7.43 1 31.73 198 GLN A O 1
ATOM 1661 N N . MET B 1 1 ? -1.517 -0.977 -19.422 1 59.81 1 MET B N 1
ATOM 1662 C CA . MET B 1 1 ? -2.406 -1.062 -18.266 1 59.81 1 MET B CA 1
ATOM 1663 C C . MET B 1 1 ? -1.931 -0.144 -17.141 1 59.81 1 MET B C 1
ATOM 1665 O O . MET B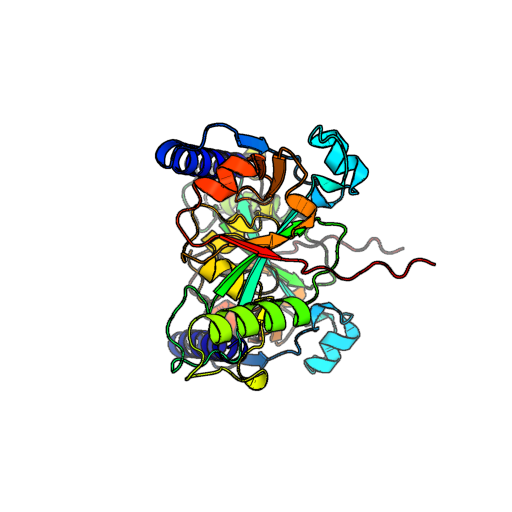 1 1 ? -2.699 0.677 -16.641 1 59.81 1 MET B O 1
ATOM 1669 N N . ILE B 1 2 ? -0.629 -0.225 -16.906 1 68.38 2 ILE B N 1
ATOM 1670 C CA . ILE B 1 2 ? -0.107 0.719 -15.922 1 68.38 2 ILE B CA 1
ATOM 1671 C C . ILE B 1 2 ? -0.376 2.148 -16.391 1 68.38 2 ILE B C 1
ATOM 1673 O O . ILE B 1 2 ? -0.79 2.998 -15.594 1 68.38 2 ILE B O 1
ATOM 1677 N N . GLN B 1 3 ? -0.246 2.248 -17.656 1 76 3 GLN B N 1
ATOM 1678 C CA . GLN B 1 3 ? -0.467 3.582 -18.203 1 76 3 GLN B CA 1
ATOM 1679 C C . GLN B 1 3 ? -1.923 4.008 -18.031 1 76 3 GLN B C 1
ATOM 1681 O O . GLN B 1 3 ? -2.207 5.18 -17.781 1 76 3 GLN B O 1
ATOM 1686 N N . ASN B 1 4 ? -2.734 2.97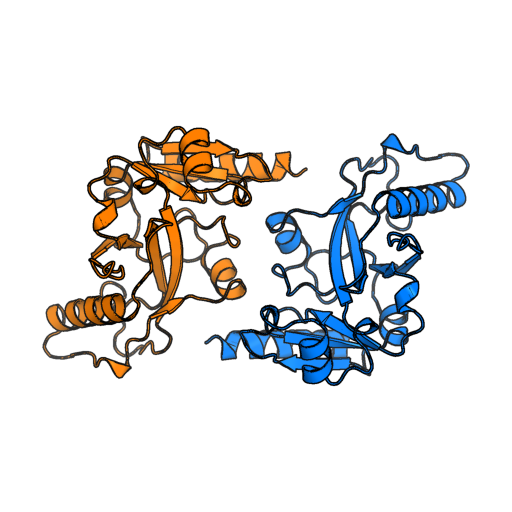3 -18.031 1 83.62 4 ASN B N 1
ATOM 1687 C CA . ASN B 1 4 ? -4.152 3.273 -17.875 1 83.62 4 ASN B CA 1
ATOM 1688 C C . ASN B 1 4 ? -4.48 3.686 -16.438 1 83.62 4 ASN B C 1
ATOM 1690 O O . ASN B 1 4 ? -5.254 4.621 -16.219 1 83.62 4 ASN B O 1
ATOM 1694 N N . GLU B 1 5 ? -3.826 3.121 -15.508 1 87.75 5 GLU B N 1
ATOM 1695 C CA . GLU B 1 5 ? -4.047 3.449 -14.102 1 87.75 5 GLU B CA 1
ATOM 1696 C C . GLU B 1 5 ? -3.545 4.852 -13.781 1 87.75 5 GLU B C 1
ATOM 1698 O O . GLU B 1 5 ? -4.191 5.59 -13.031 1 87.75 5 GLU B O 1
ATOM 1703 N N . ILE B 1 6 ? -2.459 5.113 -14.367 1 93.06 6 ILE B N 1
ATOM 1704 C CA . ILE B 1 6 ? -1.853 6.422 -14.133 1 93.06 6 ILE B CA 1
ATOM 1705 C C . ILE B 1 6 ? -2.721 7.512 -14.758 1 93.06 6 ILE B C 1
ATOM 1707 O O . ILE B 1 6 ? -3.014 8.523 -14.109 1 93.06 6 ILE B O 1
ATOM 1711 N N . ALA B 1 7 ? -3.135 7.281 -15.969 1 95 7 ALA B N 1
ATOM 1712 C CA . ALA B 1 7 ? -3.988 8.242 -16.672 1 95 7 ALA B CA 1
ATOM 1713 C C . ALA B 1 7 ? -5.289 8.477 -15.898 1 95 7 ALA B C 1
ATOM 1715 O O . ALA B 1 7 ? -5.754 9.609 -15.781 1 95 7 ALA B O 1
ATOM 1716 N N . GLU B 1 8 ? -5.812 7.41 -15.445 1 94.38 8 GLU B N 1
ATOM 1717 C CA . GLU B 1 8 ? -7.051 7.512 -14.672 1 94.38 8 GLU B CA 1
ATOM 1718 C C . GLU B 1 8 ? -6.832 8.289 -13.383 1 94.38 8 GLU B C 1
ATOM 1720 O O . GLU B 1 8 ? -7.66 9.117 -13 1 94.38 8 GLU B O 1
ATOM 1725 N N . CYS B 1 9 ? -5.77 8 -12.742 1 95.19 9 CYS B N 1
ATOM 1726 C CA . CYS B 1 9 ? -5.414 8.719 -11.523 1 95.19 9 CYS B CA 1
ATOM 1727 C C . CYS B 1 9 ? -5.297 10.211 -11.781 1 95.19 9 CYS B C 1
ATOM 1729 O O . CYS B 1 9 ? -5.891 11.023 -11.062 1 95.19 9 CYS B O 1
ATOM 1731 N N . MET B 1 10 ? -4.605 10.602 -12.828 1 97.81 10 MET B N 1
ATOM 1732 C CA . MET B 1 10 ? -4.375 12.008 -13.133 1 97.81 10 MET B CA 1
ATOM 1733 C C . MET B 1 10 ? -5.676 12.703 -13.516 1 97.81 10 MET B C 1
ATOM 1735 O O . MET B 1 10 ? -5.926 13.836 -13.109 1 97.81 10 MET B O 1
ATOM 1739 N N . LYS B 1 11 ? -6.492 11.969 -14.242 1 97.81 11 LYS B N 1
ATOM 1740 C CA . LYS B 1 11 ? -7.789 12.523 -14.633 1 97.81 11 LYS B CA 1
ATOM 1741 C C . LYS B 1 11 ? -8.664 12.781 -13.414 1 97.81 11 LYS B C 1
ATOM 1743 O O . LYS B 1 11 ? -9.258 13.852 -13.281 1 97.81 11 LYS B O 1
ATOM 1748 N N . LYS B 1 12 ? -8.719 11.836 -12.555 1 97.38 12 LYS B N 1
ATOM 1749 C CA . LYS B 1 12 ? -9.523 11.953 -11.344 1 97.38 12 LYS B CA 1
ATOM 1750 C C . LYS B 1 12 ? -9.039 13.109 -10.469 1 97.38 12 LYS B C 1
ATOM 1752 O O . LYS B 1 12 ? -9.844 13.883 -9.945 1 97.38 12 LYS B O 1
ATOM 1757 N N . MET B 1 13 ? -7.758 13.242 -10.297 1 98.38 13 MET B N 1
ATOM 1758 C CA . MET B 1 13 ? -7.18 14.289 -9.461 1 98.38 13 MET B CA 1
ATOM 1759 C C . MET B 1 13 ? -7.41 15.672 -10.07 1 98.38 13 MET B C 1
ATOM 1761 O O . MET B 1 13 ? -7.816 16.594 -9.367 1 98.38 13 MET B O 1
ATOM 1765 N N . THR B 1 14 ? -7.238 15.773 -11.367 1 98.56 14 THR B N 1
ATOM 1766 C CA . THR B 1 14 ? -7.473 17.047 -12.047 1 98.56 14 THR B CA 1
ATOM 1767 C C . THR B 1 14 ? -8.93 17.469 -11.922 1 98.56 14 THR B C 1
ATOM 1769 O O . THR B 1 14 ? -9.227 18.625 -11.609 1 98.56 14 THR B O 1
ATOM 1772 N N . THR B 1 15 ? -9.789 16.516 -12.148 1 98.56 15 THR B N 1
ATOM 1773 C CA . THR B 1 15 ? -11.219 16.797 -12.039 1 98.56 15 THR B CA 1
ATOM 1774 C C . THR B 1 15 ? -11.57 17.281 -10.641 1 98.56 15 THR B C 1
ATOM 1776 O O . THR B 1 15 ? -12.273 18.297 -10.492 1 98.56 15 THR B O 1
ATOM 1779 N N . TYR B 1 16 ? -11.086 16.625 -9.633 1 98.44 16 TYR B N 1
ATOM 1780 C CA . TYR B 1 16 ? -11.359 17 -8.242 1 98.44 16 TYR B CA 1
ATOM 1781 C C . TYR B 1 16 ? -10.852 18.406 -7.957 1 98.44 16 TYR B C 1
ATOM 1783 O O . TYR B 1 16 ? -11.578 19.234 -7.398 1 98.44 16 TYR B O 1
ATOM 1791 N N . LEU B 1 17 ? -9.594 18.688 -8.273 1 98.5 17 LEU B N 1
ATOM 1792 C CA . LEU B 1 17 ? -8.984 19.984 -7.961 1 98.5 17 LEU B CA 1
ATOM 1793 C C . LEU B 1 17 ? -9.68 21.109 -8.711 1 98.5 17 LEU B C 1
ATOM 1795 O O . LEU B 1 17 ? -9.945 22.172 -8.133 1 98.5 17 LEU B O 1
ATOM 1799 N N . ASP B 1 18 ? -10.047 20.812 -9.984 1 98.44 18 ASP B N 1
ATOM 1800 C CA . ASP B 1 18 ? -10.766 21.812 -10.773 1 98.44 18 ASP B CA 1
ATOM 1801 C C . ASP B 1 18 ? -12.133 22.125 -10.164 1 98.44 18 ASP B C 1
ATOM 1803 O O . ASP B 1 18 ? -12.492 23.297 -10 1 98.44 18 ASP B O 1
ATOM 1807 N N . LEU B 1 19 ? -12.805 21.125 -9.812 1 98.19 19 LEU B N 1
ATOM 1808 C CA . LEU B 1 19 ? -14.141 21.266 -9.266 1 98.19 19 LEU B CA 1
ATOM 1809 C C . LEU B 1 19 ? -14.109 22.031 -7.941 1 98.19 19 LEU B C 1
ATOM 1811 O O . LEU B 1 19 ? -15.07 22.703 -7.586 1 98.19 19 LEU B O 1
ATOM 1815 N N . ASN B 1 20 ? -12.984 21.969 -7.27 1 97.75 20 ASN B N 1
ATOM 1816 C CA . ASN B 1 20 ? -12.883 22.594 -5.957 1 97.75 20 ASN B CA 1
ATOM 1817 C C . ASN B 1 20 ? -12.148 23.938 -6.031 1 97.75 20 ASN B C 1
ATOM 1819 O O . ASN B 1 20 ? -11.75 24.484 -5.004 1 97.75 20 ASN B O 1
ATOM 1823 N N . GLY B 1 21 ? -11.844 24.391 -7.238 1 98.19 21 GLY B N 1
ATOM 1824 C CA . GLY B 1 21 ? -11.43 25.766 -7.434 1 98.19 21 GLY B CA 1
ATOM 1825 C C . GLY B 1 21 ? -9.922 25.938 -7.504 1 98.19 21 GLY B C 1
ATOM 1826 O O . GLY B 1 21 ? -9.43 27.062 -7.617 1 98.19 21 GLY B O 1
ATOM 1827 N N . TYR B 1 22 ? -9.195 24.844 -7.426 1 98.44 22 TYR B N 1
ATOM 1828 C CA . TYR B 1 22 ? -7.742 24.953 -7.516 1 98.44 22 TYR B CA 1
ATOM 1829 C C . TYR B 1 22 ? -7.309 25.328 -8.93 1 98.44 22 TYR B C 1
ATOM 1831 O O . TYR B 1 22 ? -7.809 24.75 -9.906 1 98.44 22 TYR B O 1
ATOM 1839 N N . LYS B 1 23 ? -6.379 26.25 -8.992 1 98.12 23 LYS B N 1
ATOM 1840 C CA . LYS B 1 23 ? -5.945 26.734 -10.297 1 98.12 23 LYS B CA 1
ATOM 1841 C C . LYS B 1 23 ? -4.434 26.594 -10.461 1 98.12 23 LYS B C 1
ATOM 1843 O O . LYS B 1 23 ? -3.922 26.562 -11.578 1 98.12 23 LYS B O 1
ATOM 1848 N N . LYS B 1 24 ? -3.785 26.656 -9.375 1 98.25 24 LYS B N 1
ATOM 1849 C CA . LYS B 1 24 ? -2.324 26.672 -9.406 1 98.25 24 LYS B CA 1
ATOM 1850 C C . LYS B 1 24 ? -1.756 25.312 -8.984 1 98.25 24 LYS B C 1
ATOM 1852 O O . LYS B 1 24 ? -1.107 25.203 -7.945 1 98.25 24 LYS B O 1
ATOM 1857 N N . PHE B 1 25 ? -1.95 24.297 -9.797 1 98.75 25 PHE B N 1
ATOM 1858 C CA . PHE B 1 25 ? -1.405 22.969 -9.562 1 98.75 25 PHE B CA 1
ATOM 1859 C C . PHE B 1 25 ? -0.905 22.344 -10.859 1 98.75 25 PHE B C 1
ATOM 1861 O O . PHE B 1 25 ? -1.225 22.828 -11.953 1 98.75 25 PHE B O 1
ATOM 1868 N N . LYS B 1 26 ? -0.044 21.359 -10.703 1 98.5 26 LYS B N 1
ATOM 1869 C CA . LYS B 1 26 ? 0.474 20.594 -11.836 1 98.5 26 LYS B CA 1
ATOM 1870 C C . LYS B 1 26 ? 0.676 19.125 -11.453 1 98.5 26 LYS B C 1
ATOM 1872 O O . LYS B 1 26 ? 1.179 18.812 -10.375 1 98.5 26 LYS B O 1
ATOM 1877 N N . LEU B 1 27 ? 0.202 18.219 -12.352 1 98.62 27 LEU B N 1
ATOM 1878 C CA . LEU B 1 27 ? 0.49 16.797 -12.195 1 98.62 27 LEU B CA 1
ATOM 1879 C C . LEU B 1 27 ? 1.64 16.375 -13.109 1 98.62 27 LEU B C 1
ATOM 1881 O O . LEU B 1 27 ? 1.732 16.844 -14.25 1 98.62 27 LEU B O 1
ATOM 1885 N N . PHE B 1 28 ? 2.467 15.547 -12.555 1 98.44 28 PHE B N 1
ATOM 1886 C CA . PHE B 1 28 ? 3.643 15.062 -13.266 1 98.44 28 PHE B CA 1
ATOM 1887 C C . PHE B 1 28 ? 3.746 13.539 -13.172 1 98.44 28 PHE B C 1
ATOM 1889 O O . PHE B 1 28 ? 3.678 12.977 -12.07 1 98.44 28 PHE B O 1
ATOM 1896 N N . GLN B 1 29 ? 3.768 12.883 -14.32 1 97.31 29 GLN B N 1
ATOM 1897 C CA . GLN B 1 29 ? 4.035 11.445 -14.312 1 97.31 29 GLN B CA 1
ATOM 1898 C C . GLN B 1 29 ? 5.531 11.164 -14.211 1 97.31 29 GLN B C 1
ATOM 1900 O O . GLN B 1 29 ? 6.277 11.398 -15.164 1 97.31 29 GLN B O 1
ATOM 1905 N N . ALA B 1 30 ? 5.938 10.609 -13.133 1 95.69 30 ALA B N 1
ATOM 1906 C CA . ALA B 1 30 ? 7.352 10.305 -12.914 1 95.69 30 ALA B CA 1
ATOM 1907 C C . ALA B 1 30 ? 7.738 8.977 -13.547 1 95.69 30 ALA B C 1
ATOM 1909 O O . ALA B 1 30 ? 6.871 8.164 -13.883 1 95.69 30 ALA B O 1
ATOM 1910 N N . GLN B 1 31 ? 9.016 8.805 -13.688 1 91.88 31 GLN B N 1
ATOM 1911 C CA . GLN B 1 31 ? 9.516 7.52 -14.156 1 91.88 31 GLN B CA 1
ATOM 1912 C C . GLN B 1 31 ? 9.344 6.445 -13.086 1 91.88 31 GLN B C 1
ATOM 1914 O O . GLN B 1 31 ? 9.359 6.746 -11.891 1 91.88 31 GLN B O 1
ATOM 1919 N N . PRO B 1 32 ? 9.18 5.168 -13.5 1 85.25 32 PRO B N 1
ATOM 1920 C CA . PRO B 1 32 ? 8.898 4.086 -12.555 1 85.25 32 PRO B CA 1
ATOM 1921 C C . PRO B 1 32 ? 9.977 3.943 -11.484 1 85.25 32 PRO B C 1
ATOM 1923 O O . PRO B 1 32 ? 9.703 3.438 -10.398 1 85.25 32 PRO B O 1
ATOM 1926 N N . ASN B 1 33 ? 11.211 4.34 -11.703 1 89.56 33 ASN B N 1
ATOM 1927 C CA . ASN B 1 33 ? 12.281 4.203 -10.719 1 89.56 33 ASN B CA 1
ATOM 1928 C C . ASN B 1 33 ? 12.477 5.488 -9.922 1 89.56 33 ASN B C 1
ATOM 1930 O O . ASN B 1 33 ? 13.578 5.766 -9.445 1 89.56 33 ASN B O 1
ATOM 1934 N N . TYR B 1 34 ? 11.453 6.297 -9.789 1 95.38 34 TYR B N 1
ATOM 1935 C CA . TYR B 1 34 ? 11.484 7.594 -9.117 1 95.38 34 TYR B CA 1
ATOM 1936 C C . TYR B 1 34 ? 12.062 7.473 -7.715 1 95.38 34 TYR B C 1
ATOM 1938 O O . TYR B 1 34 ? 12.898 8.273 -7.312 1 95.38 34 TYR B O 1
ATOM 1946 N N . PHE B 1 35 ? 11.703 6.48 -6.984 1 92.69 35 PHE B N 1
ATOM 1947 C CA . PHE B 1 35 ? 12.086 6.391 -5.582 1 92.69 35 PHE B CA 1
ATOM 1948 C C . PHE B 1 35 ? 13.461 5.746 -5.438 1 92.69 35 PHE B C 1
ATOM 1950 O O . PHE B 1 35 ? 14 5.656 -4.332 1 92.69 35 PHE B O 1
ATOM 1957 N N . ASP B 1 36 ? 14 5.316 -6.57 1 93 36 ASP B N 1
ATOM 1958 C CA . ASP B 1 36 ? 15.398 4.895 -6.582 1 93 36 ASP B CA 1
ATOM 1959 C C . ASP B 1 36 ? 16.328 6.102 -6.691 1 93 36 ASP B C 1
ATOM 1961 O O . ASP B 1 36 ? 17.531 5.984 -6.438 1 93 36 ASP B O 1
ATOM 1965 N N . LEU B 1 37 ? 15.805 7.199 -7.07 1 96.12 37 LEU B N 1
ATOM 1966 C CA . LEU B 1 37 ? 16.562 8.438 -7.195 1 96.12 37 LEU B CA 1
ATOM 1967 C C . LEU B 1 37 ? 16.797 9.07 -5.828 1 96.12 37 LEU B C 1
ATOM 1969 O O . LEU B 1 37 ? 15.953 8.961 -4.934 1 96.12 37 LEU B O 1
ATOM 1973 N N . ASN B 1 38 ? 17.969 9.773 -5.695 1 96.81 38 ASN B N 1
ATOM 1974 C CA . ASN B 1 38 ? 18.141 10.555 -4.48 1 96.81 38 ASN B CA 1
ATOM 1975 C C . ASN B 1 38 ? 17.375 11.875 -4.543 1 96.81 38 ASN B C 1
ATOM 1977 O O . ASN B 1 38 ? 16.797 12.211 -5.578 1 96.81 38 ASN B O 1
ATOM 1981 N N . TYR B 1 39 ? 17.422 12.656 -3.512 1 97.75 39 TYR B N 1
ATOM 1982 C CA . TYR B 1 39 ? 16.578 13.852 -3.422 1 97.75 39 TYR B CA 1
ATOM 1983 C C . TYR B 1 39 ? 17 14.883 -4.457 1 97.75 39 TYR B C 1
ATOM 1985 O O . TYR B 1 39 ? 16.156 15.578 -5.031 1 97.75 39 TYR B O 1
ATOM 1993 N N . GLU B 1 40 ? 18.297 15.031 -4.711 1 98.31 40 GLU B N 1
ATOM 1994 C CA . GLU B 1 40 ? 18.781 15.984 -5.707 1 98.31 40 GLU B CA 1
ATOM 1995 C C . GLU B 1 40 ? 18.312 15.594 -7.109 1 98.31 40 GLU B C 1
ATOM 1997 O O . GLU B 1 40 ? 17.922 16.453 -7.898 1 98.31 40 GLU B O 1
ATOM 2002 N N . GLU B 1 41 ? 18.328 14.359 -7.363 1 98.31 41 GLU B N 1
ATOM 2003 C CA . GLU B 1 41 ? 17.875 13.859 -8.656 1 98.31 41 GLU B CA 1
ATOM 2004 C C . GLU B 1 41 ? 16.359 14.07 -8.82 1 98.31 41 GLU B C 1
ATOM 2006 O O . GLU B 1 41 ? 15.898 14.445 -9.898 1 98.31 41 GLU B O 1
ATOM 2011 N N . ARG B 1 42 ? 15.633 13.828 -7.785 1 98.38 42 ARG B N 1
ATOM 2012 C CA . ARG B 1 42 ? 14.188 14.055 -7.812 1 98.38 42 ARG B CA 1
ATOM 2013 C C . ARG B 1 42 ? 13.867 15.531 -8.008 1 98.38 42 ARG B C 1
ATOM 2015 O O . ARG B 1 42 ? 13 15.883 -8.805 1 98.38 42 ARG B O 1
ATOM 2022 N N . LYS B 1 43 ? 14.547 16.359 -7.285 1 98.56 43 LYS B N 1
ATOM 2023 C CA . LYS B 1 43 ? 14.414 17.797 -7.422 1 98.56 43 LYS B CA 1
ATOM 2024 C C . LYS B 1 43 ? 14.609 18.234 -8.875 1 98.56 43 LYS B C 1
ATOM 2026 O O . LYS B 1 43 ? 13.812 19.016 -9.406 1 98.56 43 LYS B O 1
ATOM 2031 N N . THR B 1 44 ? 15.656 17.703 -9.508 1 98.5 44 THR B N 1
ATOM 2032 C CA . THR B 1 44 ? 15.969 18.031 -10.891 1 98.5 44 THR B CA 1
ATOM 2033 C C . THR B 1 44 ? 14.883 17.531 -11.828 1 98.5 44 THR B C 1
ATOM 2035 O O . THR B 1 44 ? 14.422 18.266 -12.711 1 98.5 44 THR B O 1
ATOM 2038 N N . LEU B 1 45 ? 14.469 16.312 -11.609 1 98.31 45 LEU B N 1
ATOM 2039 C CA . LEU B 1 45 ? 13.43 15.719 -12.438 1 98.31 45 LEU B CA 1
ATOM 2040 C C . LEU B 1 45 ? 12.156 16.562 -12.398 1 98.31 45 LEU B C 1
ATOM 2042 O O . LEU B 1 45 ? 11.508 16.766 -13.43 1 98.31 45 LEU B O 1
ATOM 2046 N N . LEU B 1 46 ? 11.867 17.078 -11.266 1 98.44 46 LEU B N 1
ATOM 2047 C CA . LEU B 1 46 ? 10.633 17.828 -11.07 1 98.44 46 LEU B CA 1
ATOM 2048 C C . LEU B 1 46 ? 10.852 19.312 -11.336 1 98.44 46 LEU B C 1
ATOM 2050 O O . LEU B 1 46 ? 9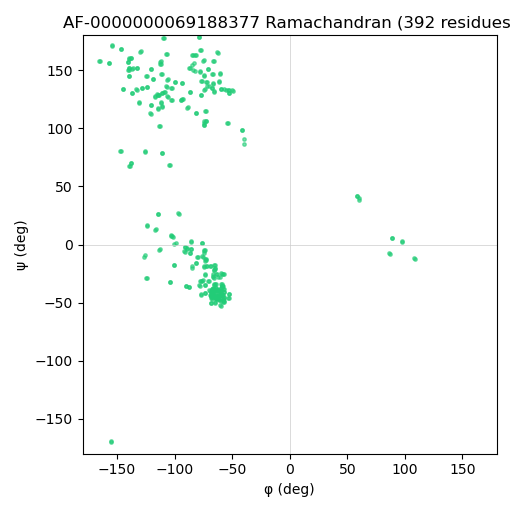.914 20.109 -11.219 1 98.44 46 LEU B O 1
ATOM 2054 N N . GLN B 1 47 ? 12.031 19.672 -11.562 1 98.38 47 GLN B N 1
ATOM 2055 C CA . GLN B 1 47 ? 12.406 21.062 -11.812 1 98.38 47 GLN B CA 1
ATOM 2056 C C . GLN B 1 47 ? 12.055 21.953 -10.617 1 98.38 47 GLN B C 1
ATOM 2058 O O . GLN B 1 47 ? 11.5 23.047 -10.789 1 98.38 47 GLN B O 1
ATOM 2063 N N . ALA B 1 48 ? 12.25 21.438 -9.484 1 98.62 48 ALA B N 1
ATOM 2064 C CA . ALA B 1 48 ? 12.047 22.188 -8.258 1 98.62 48 ALA B CA 1
ATOM 2065 C C . ALA B 1 48 ? 13.266 23.047 -7.93 1 98.62 48 ALA B C 1
ATOM 2067 O O . ALA B 1 48 ? 14.398 22.656 -8.219 1 98.62 48 ALA B O 1
ATOM 2068 N N . PRO B 1 49 ? 13.078 24.219 -7.273 1 98.38 49 PRO B N 1
ATOM 2069 C CA . PRO B 1 49 ? 14.203 25.109 -6.945 1 98.38 49 PRO B CA 1
ATOM 2070 C C . PRO B 1 49 ? 15.172 24.484 -5.941 1 98.38 49 PRO B C 1
ATOM 2072 O O . PRO B 1 49 ? 16.375 24.766 -5.988 1 98.38 49 PRO B O 1
ATOM 2075 N N . SER B 1 50 ? 14.703 23.703 -5.02 1 98.25 50 SER B N 1
ATOM 2076 C CA . SER B 1 50 ? 15.516 23.047 -3.998 1 98.25 50 SER B CA 1
ATOM 2077 C C . SER B 1 50 ? 14.844 21.766 -3.492 1 98.25 50 SER B C 1
ATOM 2079 O O . SER B 1 50 ? 13.664 21.531 -3.76 1 98.25 50 SER B O 1
ATOM 2081 N N . VAL B 1 51 ? 15.578 21.016 -2.701 1 98.38 51 VAL B N 1
ATOM 2082 C CA . VAL B 1 51 ? 15.078 19.766 -2.135 1 98.38 51 VAL B CA 1
ATOM 2083 C C . VAL B 1 51 ? 13.992 20.078 -1.098 1 98.38 51 VAL B C 1
ATOM 2085 O O . VAL B 1 51 ? 13.148 19.234 -0.803 1 98.38 51 VAL B O 1
ATOM 2088 N N . ASP B 1 52 ? 13.961 21.312 -0.623 1 98.12 52 ASP B N 1
ATOM 2089 C CA . ASP B 1 52 ? 12.961 21.719 0.362 1 98.12 52 ASP B CA 1
ATOM 2090 C C . ASP B 1 52 ? 11.555 21.672 -0.228 1 98.12 52 ASP B C 1
ATOM 2092 O O . ASP B 1 52 ? 10.562 21.641 0.51 1 98.12 52 ASP B O 1
ATOM 2096 N N . HIS B 1 53 ? 11.477 21.703 -1.534 1 98.75 53 HIS B N 1
ATOM 2097 C CA . HIS B 1 53 ? 10.188 21.703 -2.209 1 98.75 53 HIS B CA 1
ATOM 2098 C C . HIS B 1 53 ? 9.602 20.297 -2.287 1 98.75 53 HIS B C 1
ATOM 2100 O O . HIS B 1 53 ? 8.445 20.125 -2.682 1 98.75 53 HIS B O 1
ATOM 2106 N N . LEU B 1 54 ? 10.398 19.328 -1.952 1 98.69 54 LEU B N 1
ATOM 2107 C CA . LEU B 1 54 ? 9.953 17.938 -1.956 1 98.69 54 LEU B CA 1
ATOM 2108 C C . LEU B 1 54 ? 9.359 17.562 -0.606 1 98.69 54 LEU B C 1
ATOM 2110 O O . LEU B 1 54 ? 10.07 17.516 0.402 1 98.69 54 LEU B O 1
ATOM 2114 N N . CYS B 1 55 ? 8.062 17.219 -0.646 1 98.62 55 CYS B N 1
ATOM 2115 C CA . CYS B 1 55 ? 7.336 16.969 0.596 1 98.62 55 CYS B CA 1
ATOM 2116 C C . CYS B 1 55 ? 6.598 15.648 0.539 1 98.62 55 CYS B C 1
ATOM 2118 O O . CYS B 1 55 ? 6.539 15.008 -0.514 1 98.62 55 CYS B O 1
ATOM 2120 N N . LYS B 1 56 ? 6.148 15.188 1.679 1 98 56 LYS B N 1
ATOM 2121 C CA . LYS B 1 56 ? 5.324 13.984 1.784 1 98 56 LYS B CA 1
ATOM 2122 C C . LYS B 1 56 ? 4.109 14.219 2.676 1 98 56 LYS B C 1
ATOM 2124 O O . LYS B 1 56 ? 4.129 15.109 3.531 1 98 56 LYS B O 1
ATOM 2129 N N . SER B 1 57 ? 3.057 13.469 2.389 1 98.31 57 SER B N 1
ATOM 2130 C CA . SER B 1 57 ? 1.855 13.414 3.217 1 98.31 57 SER B CA 1
ATOM 2131 C C . SER B 1 57 ? 1.82 12.148 4.062 1 98.31 57 SER B C 1
ATOM 2133 O O . SER B 1 57 ? 2.064 11.055 3.555 1 98.31 57 SER B O 1
ATOM 2135 N N . ILE B 1 58 ? 1.49 12.336 5.309 1 97.56 58 ILE B N 1
ATOM 2136 C CA . ILE B 1 58 ? 1.431 11.234 6.266 1 97.56 58 ILE B CA 1
ATOM 2137 C C . ILE B 1 58 ? 0.08 11.242 6.977 1 97.56 58 ILE B C 1
ATOM 2139 O O . ILE B 1 58 ? -0.394 12.297 7.414 1 97.56 58 ILE B O 1
ATOM 2143 N N . ILE B 1 59 ? -0.528 10.039 7.086 1 98.12 59 ILE B N 1
ATOM 2144 C CA . ILE B 1 59 ? -1.756 9.93 7.863 1 98.12 59 ILE B CA 1
ATOM 2145 C C . ILE B 1 59 ? -1.423 9.531 9.297 1 98.12 59 ILE B C 1
ATOM 2147 O O . ILE B 1 59 ? -0.744 8.523 9.531 1 98.12 59 ILE B O 1
ATOM 2151 N N . MET B 1 60 ? -1.88 10.312 10.25 1 98 60 MET B N 1
ATOM 2152 C CA . MET B 1 60 ? -1.647 10.023 11.664 1 98 60 MET B CA 1
ATOM 2153 C C . MET B 1 60 ? -2.967 9.852 12.406 1 98 60 MET B C 1
ATOM 2155 O O . MET B 1 60 ? -3.982 10.438 12.031 1 98 60 MET B O 1
ATOM 2159 N N . GLU B 1 61 ? -2.934 9.078 13.422 1 97.38 61 GLU B N 1
ATOM 2160 C CA . GLU B 1 61 ? -4.078 8.812 14.289 1 97.38 61 GLU B CA 1
ATOM 2161 C C . GLU B 1 61 ? -3.758 9.141 15.742 1 97.38 61 GLU B C 1
ATOM 2163 O O . GLU B 1 61 ? -2.672 8.812 16.234 1 97.38 61 GLU B O 1
ATOM 2168 N N . ASN B 1 62 ? -4.648 9.781 16.391 1 97.5 62 ASN B N 1
ATOM 2169 C CA . ASN B 1 62 ? -4.59 9.781 17.859 1 97.5 62 ASN B CA 1
ATOM 2170 C C . ASN B 1 62 ? -5.035 8.445 18.438 1 97.5 62 ASN B C 1
ATOM 2172 O O . ASN B 1 62 ? -6.234 8.211 18.625 1 97.5 62 ASN B O 1
ATOM 2176 N N . THR B 1 63 ? -4.102 7.645 18.859 1 95.44 63 THR B N 1
ATOM 2177 C CA . THR B 1 63 ? -4.383 6.277 19.297 1 95.44 63 THR B CA 1
ATOM 2178 C C . THR B 1 63 ? -5.023 6.27 20.672 1 95.44 63 THR B C 1
ATOM 2180 O O . THR B 1 63 ? -5.555 5.246 21.109 1 95.44 63 THR B O 1
ATOM 2183 N N . LYS B 1 64 ? -5.047 7.406 21.375 1 96.81 64 LYS B N 1
ATOM 2184 C CA . LYS B 1 64 ? -5.688 7.539 22.688 1 96.81 64 LYS B CA 1
ATOM 2185 C C . LYS B 1 64 ? -6.883 8.484 22.625 1 96.81 64 LYS B C 1
ATOM 2187 O O . LYS B 1 64 ? -7.215 9.148 23.594 1 96.81 64 LYS B O 1
ATOM 2192 N N . TYR B 1 65 ? -7.395 8.516 21.453 1 96.88 65 TYR B N 1
ATOM 2193 C CA . TYR B 1 65 ? -8.539 9.398 21.234 1 96.88 65 TYR B CA 1
ATOM 2194 C C . TYR B 1 65 ? -9.633 9.141 22.266 1 96.88 65 TYR B C 1
ATOM 2196 O O . TYR B 1 65 ? -9.984 7.996 22.531 1 96.88 65 TYR B O 1
ATOM 2204 N N . ASP B 1 66 ? -10.094 10.211 22.875 1 95.88 66 ASP B N 1
ATOM 2205 C CA . ASP B 1 66 ? -11.164 10.195 23.875 1 95.88 66 ASP B CA 1
ATOM 2206 C C . ASP B 1 66 ? -12.406 10.93 23.359 1 95.88 66 ASP B C 1
ATOM 2208 O O . ASP B 1 66 ? -12.383 12.156 23.203 1 95.88 66 ASP B O 1
ATOM 2212 N N . ASP B 1 67 ? -13.5 10.219 23.203 1 94.94 67 ASP B N 1
ATOM 2213 C CA . ASP B 1 67 ? -14.703 10.758 22.578 1 94.94 67 ASP B CA 1
ATOM 2214 C C . ASP B 1 67 ? -15.422 11.734 23.5 1 94.94 67 ASP B C 1
ATOM 2216 O O . ASP B 1 67 ? -16.391 12.383 23.109 1 94.94 67 ASP B O 1
ATOM 2220 N N . SER B 1 68 ? -14.945 11.875 24.688 1 96.31 68 SER B N 1
ATOM 2221 C CA . SER B 1 68 ? -15.484 12.898 25.578 1 96.31 68 SER B CA 1
ATOM 2222 C C . SER B 1 68 ? -15.039 14.289 25.156 1 96.31 68 SER B C 1
ATOM 2224 O O . SER B 1 68 ? -15.586 15.289 25.625 1 96.31 68 SER B O 1
ATOM 2226 N N . TYR B 1 69 ? -14.102 14.367 24.328 1 96.31 69 TYR B N 1
ATOM 2227 C CA . TYR B 1 69 ? -13.664 15.594 23.672 1 96.31 69 TYR B CA 1
ATOM 2228 C C . TYR B 1 69 ? -14.008 15.562 22.188 1 96.31 69 TYR B C 1
ATOM 2230 O O . TYR B 1 69 ? -13.117 15.445 21.344 1 96.31 69 TYR B O 1
ATOM 2238 N N . PRO B 1 70 ? -15.219 15.812 21.812 1 93.06 70 PRO B N 1
ATOM 2239 C CA . PRO B 1 70 ? -15.719 15.438 20.484 1 93.06 70 PRO B CA 1
ATOM 2240 C C . PRO B 1 70 ? -15.484 16.516 19.438 1 93.06 70 PRO B C 1
ATOM 2242 O O . PRO B 1 70 ? -15.812 16.312 18.266 1 93.06 70 PRO B O 1
ATOM 2245 N N . ASP B 1 71 ? -14.93 17.703 19.797 1 95.19 71 ASP B N 1
ATOM 2246 C CA . ASP B 1 71 ? -14.727 18.781 18.828 1 95.19 71 ASP B CA 1
ATOM 2247 C C . ASP B 1 71 ? -13.555 18.469 17.906 1 95.19 71 ASP B C 1
ATOM 2249 O O . ASP B 1 71 ? -12.398 18.688 18.266 1 95.19 71 ASP B O 1
ATOM 2253 N N . HIS B 1 72 ? -13.797 18.094 16.688 1 91.31 72 HIS B N 1
ATOM 2254 C CA . HIS B 1 72 ? -12.789 17.641 15.742 1 91.31 72 HIS B CA 1
ATOM 2255 C C . HIS B 1 72 ? -11.93 18.812 15.242 1 91.31 72 HIS B C 1
ATOM 2257 O O . HIS B 1 72 ? -10.867 18.594 14.656 1 91.31 72 HIS B O 1
ATOM 2263 N N . GLU B 1 73 ? -12.367 20.016 15.523 1 93.06 73 GLU B N 1
ATOM 2264 C CA . GLU B 1 73 ? -11.594 21.188 15.117 1 93.06 73 GLU B CA 1
ATOM 2265 C C . GLU B 1 73 ? -10.352 21.359 15.992 1 93.06 73 GLU B C 1
ATOM 2267 O O . GLU B 1 73 ? -9.383 22 15.57 1 93.06 73 GLU B O 1
ATOM 2272 N N . VAL B 1 74 ? -10.523 20.812 17.188 1 96.19 74 VAL B N 1
ATOM 2273 C CA . VAL B 1 74 ? -9.383 21.016 18.062 1 96.19 74 VAL B CA 1
ATOM 2274 C C . VAL B 1 74 ? -8.891 19.672 18.609 1 96.19 74 VAL B C 1
ATOM 2276 O O . VAL B 1 74 ? -7.836 19.609 19.234 1 96.19 74 VAL B O 1
ATOM 2279 N N . ASN B 1 75 ? -9.617 18.625 18.391 1 96.25 75 ASN B N 1
ATOM 2280 C CA . ASN B 1 75 ? -9.234 17.281 18.797 1 96.25 75 ASN B CA 1
ATOM 2281 C C . ASN B 1 75 ? -9.57 16.25 17.734 1 96.25 75 ASN B C 1
ATOM 2283 O O . ASN B 1 75 ? -10.414 15.375 17.953 1 96.25 75 ASN B O 1
ATOM 2287 N N . PRO B 1 76 ? -8.875 16.359 16.641 1 97.44 76 PRO B N 1
ATOM 2288 C CA . PRO B 1 76 ? -9.18 15.383 15.578 1 97.44 76 PRO B CA 1
ATOM 2289 C C . PRO B 1 76 ? -8.633 13.992 15.883 1 97.44 76 PRO B C 1
ATOM 2291 O O . PRO B 1 76 ? -7.543 13.859 16.453 1 97.44 76 PRO B O 1
ATOM 2294 N N . LYS B 1 77 ? -9.359 12.992 15.477 1 97 77 LYS B N 1
ATOM 2295 C CA . LYS B 1 77 ? -8.883 11.625 15.633 1 97 77 LYS B CA 1
ATOM 2296 C C . LYS B 1 77 ? -7.824 11.289 14.578 1 97 77 LYS B C 1
ATOM 2298 O O . LYS B 1 77 ? -6.844 10.602 14.875 1 97 77 LYS B O 1
ATOM 2303 N N . PHE B 1 78 ? -8.062 11.695 13.344 1 98.06 78 PHE B N 1
ATOM 2304 C CA . PHE B 1 78 ? -7.148 11.508 12.227 1 98.06 78 PHE B CA 1
ATOM 2305 C C . PHE B 1 78 ? -6.707 12.844 11.656 1 98.06 78 PHE B C 1
ATOM 2307 O O . PHE B 1 78 ? -7.504 13.789 11.578 1 98.06 78 PHE B O 1
ATOM 2314 N N . ILE B 1 79 ? -5.445 12.922 11.25 1 98.5 79 ILE B N 1
ATOM 2315 C CA . ILE B 1 79 ? -4.934 14.109 10.578 1 98.5 79 ILE B CA 1
ATOM 2316 C C . ILE B 1 79 ? -4.004 13.695 9.438 1 98.5 79 ILE B C 1
ATOM 2318 O O . ILE B 1 79 ? -3.346 12.656 9.508 1 98.5 79 ILE B O 1
ATOM 2322 N N . CYS B 1 80 ? -4.066 14.477 8.383 1 98.69 80 CYS B N 1
ATOM 2323 C CA . CYS B 1 80 ? -3.043 14.391 7.348 1 98.69 80 CYS B CA 1
ATOM 2324 C C . CYS B 1 80 ? -1.941 15.414 7.582 1 98.69 80 CYS B C 1
ATOM 2326 O O . CYS B 1 80 ? -2.217 16.609 7.691 1 98.69 80 CYS B O 1
ATOM 2328 N N . VAL B 1 81 ? -0.701 14.969 7.668 1 98.69 81 VAL B N 1
ATOM 2329 C CA . VAL B 1 81 ? 0.432 15.836 7.965 1 98.69 81 VAL B CA 1
ATOM 2330 C C . VAL B 1 81 ? 1.298 16 6.719 1 98.69 81 VAL B C 1
ATOM 2332 O O . VAL B 1 81 ? 1.628 15.023 6.051 1 98.69 81 VAL B O 1
ATOM 2335 N N . VAL B 1 82 ? 1.641 17.203 6.383 1 98.5 82 VAL B N 1
ATOM 2336 C CA . VAL B 1 82 ? 2.531 17.484 5.262 1 98.5 82 VAL B CA 1
ATOM 2337 C C . VAL B 1 82 ? 3.857 18.031 5.777 1 98.5 82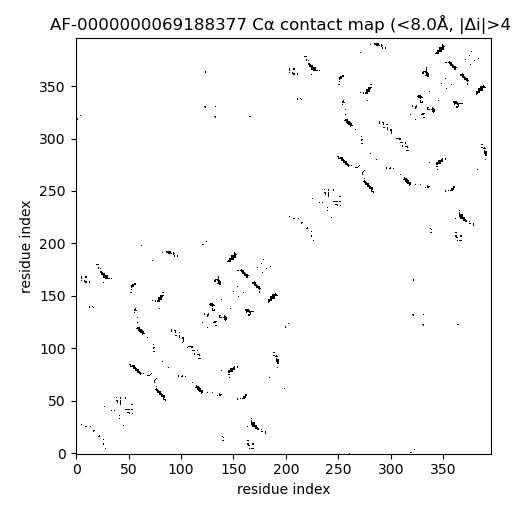 VAL B C 1
ATOM 2339 O O . VAL B 1 82 ? 3.885 19.062 6.461 1 98.5 82 VAL B O 1
ATOM 2342 N N . VAL B 1 83 ? 4.938 17.344 5.426 1 98.06 83 VAL B N 1
ATOM 2343 C CA . VAL B 1 83 ? 6.281 17.703 5.859 1 98.06 83 VAL B CA 1
ATOM 2344 C C . VAL B 1 83 ? 7.266 17.5 4.711 1 98.06 83 VAL B C 1
ATOM 2346 O O . VAL B 1 83 ? 6.988 16.766 3.768 1 98.06 83 VAL B O 1
ATOM 2349 N N . GLN B 1 84 ? 8.391 18.219 4.793 1 97.81 84 GLN B N 1
ATOM 2350 C CA . GLN B 1 84 ? 9.453 18.016 3.816 1 97.81 84 GLN B CA 1
ATOM 2351 C C . GLN B 1 84 ? 10.086 16.641 3.971 1 97.81 84 GLN B C 1
ATOM 2353 O O . GLN B 1 84 ? 10.25 16.141 5.09 1 97.81 84 GLN B O 1
ATOM 2358 N N . TYR B 1 85 ? 10.508 16.047 2.895 1 96.62 85 TYR B N 1
ATOM 2359 C CA . TYR B 1 85 ? 11.109 14.719 2.9 1 96.62 85 TYR B CA 1
ATOM 2360 C C . TYR B 1 85 ? 12.352 14.688 3.793 1 96.62 85 TYR B C 1
ATOM 2362 O O . TYR B 1 85 ? 12.602 13.695 4.48 1 96.62 85 TYR B O 1
ATOM 2370 N N . ILE B 1 86 ? 13.086 15.695 3.836 1 94.69 86 ILE B N 1
ATOM 2371 C CA . ILE B 1 86 ? 14.406 15.711 4.445 1 94.69 86 ILE B CA 1
ATOM 2372 C C . ILE B 1 86 ? 14.281 15.992 5.941 1 94.69 86 ILE B C 1
ATOM 2374 O O . ILE B 1 86 ? 15.289 16.141 6.641 1 94.69 86 ILE B O 1
ATOM 2378 N N . THR B 1 87 ? 13.117 16.094 6.395 1 93.31 87 THR B N 1
ATOM 2379 C CA . THR B 1 87 ? 12.906 16.375 7.812 1 93.31 87 THR B CA 1
ATOM 2380 C C . THR B 1 87 ? 12.383 15.141 8.539 1 93.31 87 THR B C 1
ATOM 2382 O O . THR B 1 87 ? 11.953 14.18 7.898 1 93.31 87 THR B O 1
ATOM 2385 N N . LYS B 1 88 ? 12.477 15.203 9.867 1 93.19 88 LYS B N 1
ATOM 2386 C CA . LYS B 1 88 ? 11.93 14.156 10.727 1 93.19 88 LYS B CA 1
ATOM 2387 C C . LYS B 1 88 ? 10.789 14.695 11.586 1 93.19 88 LYS B C 1
ATOM 2389 O O . LYS B 1 88 ? 10.945 15.703 12.273 1 93.19 88 LYS B O 1
ATOM 2394 N N . LEU B 1 89 ? 9.773 14.023 11.547 1 95.69 89 LEU B N 1
ATOM 2395 C CA . LEU B 1 89 ? 8.578 14.406 12.297 1 95.69 89 LEU B CA 1
ATOM 2396 C C . LEU B 1 89 ? 8.773 14.156 13.789 1 95.69 89 LEU B C 1
ATOM 2398 O O . LEU B 1 89 ? 9.336 13.133 14.188 1 95.69 89 LEU B O 1
ATOM 2402 N N . GLN B 1 90 ? 8.297 15.062 14.57 1 95.25 90 GLN B N 1
ATOM 2403 C CA . GLN B 1 90 ? 8.297 14.906 16.031 1 95.25 90 GLN B CA 1
ATOM 2404 C C . GLN B 1 90 ? 6.883 14.781 16.578 1 95.25 90 GLN B C 1
ATOM 2406 O O . GLN B 1 90 ? 6.227 15.789 16.844 1 95.25 90 GLN B O 1
ATOM 2411 N N . GLY B 1 91 ? 6.422 13.656 16.906 1 95.81 91 GLY B N 1
ATOM 2412 C CA . GLY B 1 91 ? 5.074 13.375 17.359 1 95.81 91 GLY B CA 1
ATOM 2413 C C . GLY B 1 91 ? 4.695 14.148 18.609 1 95.81 91 GLY B C 1
ATOM 2414 O O . GLY B 1 91 ? 3.562 14.609 18.75 1 95.81 91 GLY B O 1
ATOM 2415 N N . GLU B 1 92 ? 5.707 14.305 19.438 1 96.31 92 GLU B N 1
ATOM 2416 C CA . GLU B 1 92 ? 5.445 15 20.703 1 96.31 92 GLU B CA 1
ATOM 2417 C C . GLU B 1 92 ? 5.027 16.453 20.453 1 96.31 92 GLU B C 1
ATOM 2419 O O . GLU B 1 92 ? 4.191 16.984 21.188 1 96.31 92 GLU B O 1
ATOM 2424 N N . LYS B 1 93 ? 5.594 17.078 19.5 1 97.31 93 LYS B N 1
ATOM 2425 C CA . LYS B 1 93 ? 5.207 18.453 19.172 1 97.31 93 LYS B CA 1
ATOM 2426 C C . LYS B 1 93 ? 3.766 18.516 18.688 1 97.31 93 LYS B C 1
ATOM 2428 O O . LYS B 1 93 ? 3.047 19.469 18.969 1 97.31 93 LYS B O 1
ATOM 2433 N N . ILE B 1 94 ? 3.332 17.5 18 1 98 94 ILE B N 1
ATOM 2434 C CA . ILE B 1 94 ? 1.96 17.438 17.516 1 98 94 ILE B CA 1
ATOM 2435 C C . ILE B 1 94 ? 1.002 17.266 18.688 1 98 94 ILE B C 1
ATOM 2437 O O . ILE B 1 94 ? -0.01 17.969 18.781 1 98 94 ILE B O 1
ATOM 2441 N N . ASN B 1 95 ? 1.365 16.375 19.625 1 98.12 95 ASN B N 1
ATOM 2442 C CA . ASN B 1 95 ? 0.556 16.188 20.828 1 98.12 95 ASN B CA 1
ATOM 2443 C C . ASN B 1 95 ? 0.385 17.5 21.594 1 98.12 95 ASN B C 1
ATOM 2445 O O . ASN B 1 95 ? -0.732 17.859 21.969 1 98.12 95 ASN B O 1
ATOM 2449 N N . LYS B 1 96 ? 1.476 18.188 21.75 1 97.5 96 LYS B N 1
ATOM 2450 C CA . LYS B 1 96 ? 1.456 19.438 22.484 1 97.5 96 LYS B CA 1
ATOM 2451 C C . LYS B 1 96 ? 0.597 20.484 21.766 1 97.5 96 LYS B C 1
ATOM 2453 O O . LYS B 1 96 ? -0.163 21.219 22.406 1 97.5 96 LYS B O 1
ATOM 2458 N N . TYR B 1 97 ? 0.738 20.516 20.516 1 97.88 97 TYR B N 1
ATOM 2459 C CA . TYR B 1 97 ? -0.003 21.469 19.703 1 97.88 97 TYR B CA 1
ATOM 2460 C C . TYR B 1 97 ? -1.505 21.297 19.891 1 97.88 97 TYR B C 1
ATOM 2462 O O . TYR B 1 97 ? -2.217 22.266 20.188 1 97.88 97 TYR B O 1
ATOM 2470 N N . PHE B 1 98 ? -2.035 20.141 19.797 1 97.88 98 PHE B N 1
ATOM 2471 C CA . PHE B 1 98 ? -3.475 19.906 19.859 1 97.88 98 PHE B CA 1
ATOM 2472 C C . PHE B 1 98 ? -3.973 20.016 21.297 1 97.88 98 PHE B C 1
ATOM 2474 O O . PHE B 1 98 ? -5.113 20.422 21.531 1 97.88 98 PHE B O 1
ATOM 2481 N N . LYS B 1 99 ? -3.088 19.656 22.266 1 97.94 99 LYS B N 1
ATOM 2482 C CA . LYS B 1 99 ? -3.439 19.938 23.656 1 97.94 99 LYS B CA 1
ATOM 2483 C C . LYS B 1 99 ? -3.711 21.422 23.891 1 97.94 99 LYS B C 1
ATOM 2485 O O . LYS B 1 99 ? -4.723 21.781 24.484 1 97.94 99 LYS B O 1
ATOM 2490 N N . GLN B 1 100 ? -2.789 22.188 23.406 1 97.69 100 GLN B N 1
ATOM 2491 C CA . GLN B 1 100 ? -2.906 23.641 23.562 1 97.69 100 GLN B CA 1
ATOM 2492 C C . GLN B 1 100 ? -4.164 24.156 22.875 1 97.69 100 GLN B C 1
ATOM 2494 O O . GLN B 1 100 ? -4.891 24.984 23.453 1 97.69 100 GLN B O 1
ATOM 2499 N N . LEU B 1 101 ? -4.469 23.672 21.75 1 97.25 101 LEU B N 1
ATOM 2500 C CA . LEU B 1 101 ? -5.641 24.125 21 1 97.25 101 LEU B CA 1
ATOM 2501 C C . LEU B 1 101 ? -6.922 23.781 21.75 1 97.25 101 LEU B C 1
ATOM 2503 O O . LEU B 1 101 ? -7.789 24.641 21.938 1 97.25 101 LEU B O 1
ATOM 2507 N N . GLN B 1 102 ? -7.055 22.547 22.172 1 97.19 102 GLN B N 1
ATOM 2508 C CA . GLN B 1 102 ? -8.227 22.078 22.906 1 97.19 102 GLN B CA 1
ATOM 2509 C C . GLN B 1 102 ? -8.414 22.859 24.203 1 97.19 102 GLN B C 1
ATOM 2511 O O . GLN B 1 102 ? -9.516 23.297 24.531 1 97.19 102 GLN B O 1
ATOM 2516 N N . ASN B 1 103 ? -7.32 23.156 24.891 1 97.81 103 ASN B N 1
ATOM 2517 C CA . ASN B 1 103 ? -7.383 23.812 26.203 1 97.81 103 ASN B CA 1
ATOM 2518 C C . ASN B 1 103 ? -7.645 25.312 26.062 1 97.81 103 ASN B C 1
ATOM 2520 O O . ASN B 1 103 ? -8.25 25.922 26.938 1 97.81 103 ASN B O 1
ATOM 2524 N N . GLN B 1 104 ? -7.168 25.859 25.016 1 97.62 104 GLN B N 1
ATOM 2525 C CA . GLN B 1 104 ? -7.457 27.266 24.734 1 97.62 104 GLN B CA 1
ATOM 2526 C C . GLN B 1 104 ? -8.93 27.453 24.406 1 97.62 104 GLN B C 1
ATOM 2528 O O . GLN B 1 104 ? -9.555 28.406 24.891 1 97.62 104 GLN B O 1
ATOM 2533 N N . LYS B 1 105 ? -9.57 26.547 23.656 1 97 105 LYS B N 1
ATOM 2534 C CA . LYS B 1 105 ? -10.969 26.672 23.25 1 97 105 LYS B CA 1
ATOM 2535 C C . LYS B 1 105 ? -11.914 26.297 24.391 1 97 105 LYS B C 1
ATOM 2537 O O . LYS B 1 105 ? -12.984 26.891 24.531 1 97 105 LYS B O 1
ATOM 2542 N N . TYR B 1 106 ? -11.438 25.281 25.172 1 97.38 106 TYR B N 1
ATOM 2543 C CA . TYR B 1 106 ? -12.266 24.812 26.281 1 97.38 106 TYR B CA 1
ATOM 2544 C C . TYR B 1 106 ? -11.484 24.859 27.578 1 97.38 106 TYR B C 1
ATOM 2546 O O . TYR B 1 106 ? -11.102 23.812 28.125 1 97.38 106 TYR B O 1
ATOM 2554 N N . PRO B 1 107 ? -11.414 26.016 28.141 1 96.44 107 PRO B N 1
ATOM 2555 C CA . PRO B 1 107 ? -10.617 26.172 29.359 1 96.44 107 PRO B CA 1
ATOM 2556 C C . PRO B 1 107 ? -11.195 25.406 30.547 1 96.44 107 PRO B C 1
ATOM 2558 O O . PRO B 1 107 ? -10.453 25.016 31.453 1 96.44 107 PRO B O 1
ATOM 2561 N N . ASN B 1 108 ? -12.453 25.156 30.625 1 96.62 108 ASN B N 1
ATOM 2562 C CA . ASN B 1 108 ? -13.102 24.484 31.734 1 96.62 108 ASN B CA 1
ATOM 2563 C C . ASN B 1 108 ? -13.156 22.969 31.516 1 96.62 108 ASN B C 1
ATOM 2565 O O . ASN B 1 108 ? -13.672 22.234 32.375 1 96.62 108 ASN B O 1
ATOM 2569 N N . LYS B 1 109 ? -12.688 22.5 30.406 1 96.12 109 LYS B N 1
ATOM 2570 C CA . LYS B 1 109 ? -12.602 21.078 30.094 1 96.12 109 LYS B CA 1
ATOM 2571 C C . LYS B 1 109 ? -11.266 20.734 29.422 1 96.12 109 LYS B C 1
ATOM 2573 O O . LYS B 1 109 ? -11.234 20.359 28.25 1 96.12 109 LYS B O 1
ATOM 2578 N N . GLN B 1 110 ? -10.32 20.812 30.203 1 96.81 110 GLN B N 1
ATOM 2579 C CA . GLN B 1 110 ? -8.969 20.656 29.688 1 96.81 110 GLN B CA 1
ATOM 2580 C C . GLN B 1 110 ? -8.648 19.188 29.422 1 96.81 110 GLN B C 1
ATOM 2582 O O . GLN B 1 110 ? -9.055 18.312 30.172 1 96.81 110 GLN B O 1
ATOM 2587 N N . ILE B 1 111 ? -7.953 19 28.344 1 97.56 111 ILE B N 1
ATOM 2588 C CA . ILE B 1 111 ? -7.559 17.641 27.969 1 97.56 111 ILE B CA 1
ATOM 2589 C C . ILE B 1 111 ? -6.164 17.344 28.516 1 97.56 111 ILE B C 1
ATOM 2591 O O . ILE B 1 111 ? -5.285 18.219 28.484 1 97.56 111 ILE B O 1
ATOM 2595 N N . SER B 1 112 ? -5.973 16.156 29.016 1 96.69 112 SER B N 1
ATOM 2596 C CA . SER B 1 112 ? -4.676 15.711 29.531 1 96.69 112 SER B CA 1
ATOM 2597 C C . SER B 1 112 ? -3.799 15.172 28.406 1 96.69 112 SER B C 1
ATOM 2599 O O . SER B 1 112 ? -4.309 14.734 27.359 1 96.69 112 SER B O 1
ATOM 2601 N N . ARG B 1 113 ? -2.527 15.234 28.625 1 94.94 113 ARG B N 1
ATOM 2602 C CA . ARG B 1 113 ? -1.547 14.758 27.656 1 94.94 113 ARG B CA 1
ATOM 2603 C C . ARG B 1 113 ? -1.723 13.273 27.375 1 94.94 113 ARG B C 1
ATOM 2605 O O . ARG B 1 113 ? -1.461 12.805 26.266 1 94.94 113 ARG B O 1
ATOM 2612 N N . ASN B 1 114 ? -2.244 12.516 28.328 1 95.88 114 ASN B N 1
ATOM 2613 C CA . ASN B 1 114 ? -2.346 11.062 28.219 1 95.88 114 ASN B CA 1
ATOM 2614 C C . ASN B 1 114 ? -3.461 10.656 27.25 1 95.88 114 ASN B C 1
ATOM 2616 O O . ASN B 1 114 ? -3.58 9.484 26.891 1 95.88 114 ASN B O 1
ATOM 2620 N N . LYS B 1 115 ? -4.215 11.711 26.828 1 96.5 115 LYS B N 1
ATOM 2621 C CA . LYS B 1 115 ? -5.293 11.469 25.875 1 96.5 115 LYS B CA 1
ATOM 2622 C C . LYS B 1 115 ? -4.859 11.812 24.453 1 96.5 115 LYS B C 1
ATOM 2624 O O . LYS B 1 115 ? -5.648 11.688 23.5 1 96.5 115 LYS B O 1
ATOM 2629 N N . LEU B 1 116 ? -3.625 12.227 24.359 1 96.88 116 LEU B N 1
ATOM 2630 C CA . LEU B 1 116 ? -3.086 12.609 23.062 1 96.88 116 LEU B CA 1
ATOM 2631 C C . LEU B 1 116 ? -1.857 11.773 22.719 1 96.88 116 LEU B C 1
ATOM 2633 O O . LEU B 1 116 ? -0.823 11.875 23.375 1 96.88 116 LEU B O 1
ATOM 2637 N N . HIS B 1 117 ? -2.01 10.953 21.703 1 97.38 117 HIS B N 1
ATOM 2638 C CA . HIS B 1 117 ? -0.919 10.125 21.203 1 97.38 117 HIS B CA 1
ATOM 2639 C C . HIS B 1 117 ? -1.026 9.922 19.703 1 97.38 117 HIS B C 1
ATOM 2641 O O . HIS B 1 117 ? -1.402 8.844 19.234 1 97.38 117 HIS B O 1
ATOM 2647 N N . PHE B 1 118 ? -0.579 10.914 18.984 1 97.38 118 PHE B N 1
ATOM 2648 C CA . PHE B 1 118 ? -0.6 10.828 17.531 1 97.38 118 PHE B CA 1
ATOM 2649 C C . PHE B 1 118 ? 0.53 9.945 17.016 1 97.38 118 PHE B C 1
ATOM 2651 O O . PHE B 1 118 ? 1.694 10.148 17.359 1 97.38 118 PHE B O 1
ATOM 2658 N N . ARG B 1 119 ? 0.188 9.023 16.203 1 95.19 119 ARG B N 1
ATOM 2659 C CA . ARG B 1 119 ? 1.141 8.086 15.625 1 95.19 119 ARG B CA 1
ATOM 2660 C C . ARG B 1 119 ? 0.875 7.891 14.133 1 95.19 119 ARG B C 1
ATOM 2662 O O . ARG B 1 119 ? -0.255 8.062 13.672 1 95.19 119 ARG B O 1
ATOM 2669 N N . LEU B 1 120 ? 1.993 7.582 13.492 1 95 120 LEU B N 1
ATOM 2670 C CA . LEU B 1 120 ? 1.824 7.172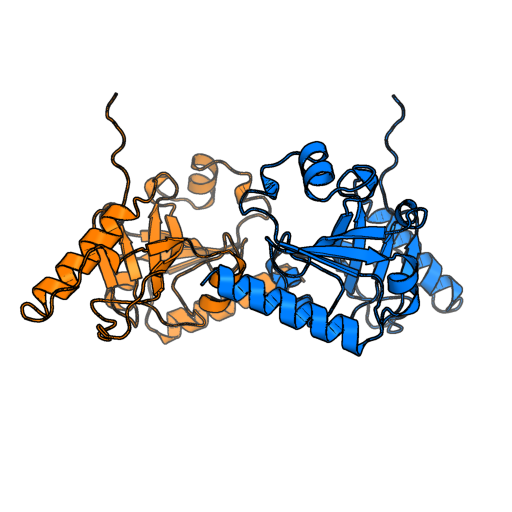 12.102 1 95 120 LEU B CA 1
ATOM 2671 C C . LEU B 1 120 ? 0.933 5.938 12.008 1 95 120 LEU B C 1
ATOM 2673 O O . LEU B 1 120 ? 1.083 4.996 12.789 1 95 120 LEU B O 1
ATOM 2677 N N . THR B 1 121 ? -0.029 5.973 11.07 1 93.88 121 THR B N 1
ATOM 2678 C CA . THR B 1 121 ? -0.871 4.805 10.844 1 93.88 121 THR B CA 1
ATOM 2679 C C . THR B 1 121 ? -0.104 3.723 10.086 1 93.88 121 THR B C 1
ATOM 2681 O O . THR B 1 121 ? 0.905 4.008 9.438 1 93.88 121 THR B O 1
ATOM 2684 N N . SER B 1 122 ? -0.59 2.512 10.234 1 90.12 122 SER B N 1
ATOM 2685 C CA . SER B 1 122 ? -0.074 1.46 9.367 1 90.12 122 SER B CA 1
ATOM 2686 C C . SER B 1 122 ? -0.38 1.753 7.902 1 90.12 122 SER B C 1
ATOM 2688 O O . SER B 1 122 ? -1.251 2.57 7.594 1 90.12 122 SER B O 1
ATOM 2690 N N . ASP B 1 123 ? 0.306 1.026 7.047 1 89.94 123 ASP B N 1
ATOM 2691 C CA . ASP B 1 123 ? 0.026 1.176 5.625 1 89.94 123 ASP B CA 1
ATOM 2692 C C . ASP B 1 123 ? -1.412 0.777 5.301 1 89.94 123 ASP B C 1
ATOM 2694 O O . ASP B 1 123 ? -2.074 1.426 4.488 1 89.94 123 ASP B O 1
ATOM 2698 N N . GLU B 1 124 ? -1.874 -0.279 5.949 1 90.75 124 GLU B N 1
ATOM 2699 C CA . GLU B 1 124 ? -3.242 -0.734 5.73 1 90.75 124 GLU B CA 1
ATOM 2700 C C . GLU B 1 124 ? -4.254 0.33 6.152 1 90.75 124 GLU B C 1
ATOM 2702 O O . GLU B 1 124 ? -5.168 0.661 5.395 1 90.75 124 GLU B O 1
ATOM 2707 N N . MET B 1 125 ? -4.055 0.866 7.258 1 92.44 125 MET B N 1
ATOM 2708 C CA . MET B 1 125 ? -4.969 1.882 7.773 1 92.44 125 MET B CA 1
ATOM 2709 C C . MET B 1 125 ? -4.887 3.16 6.945 1 92.44 125 MET B C 1
ATOM 2711 O O . MET B 1 125 ? -5.91 3.762 6.621 1 92.44 125 MET B O 1
ATOM 2715 N N . SER B 1 126 ? -3.648 3.498 6.621 1 95.06 126 SER B N 1
ATOM 2716 C CA . SER B 1 126 ? -3.463 4.684 5.793 1 95.06 126 SER B CA 1
ATOM 2717 C C . SER B 1 126 ? -4.23 4.57 4.48 1 95.06 126 SER B C 1
ATOM 2719 O O . SER B 1 126 ? -4.891 5.52 4.055 1 95.06 126 SER B O 1
ATOM 2721 N N . TYR B 1 127 ? -4.227 3.471 3.9 1 93.38 127 TYR B N 1
ATOM 2722 C CA . TYR B 1 127 ? -4.938 3.256 2.645 1 93.38 127 TYR B CA 1
ATOM 2723 C C . TYR B 1 127 ? -6.445 3.328 2.852 1 93.38 127 TYR B C 1
ATOM 2725 O O . TYR B 1 127 ? -7.16 3.936 2.051 1 93.38 127 TYR B O 1
ATOM 2733 N N . GLN B 1 128 ? -6.883 2.684 3.893 1 91.5 128 GLN B N 1
ATOM 2734 C CA . GLN B 1 128 ? -8.312 2.686 4.184 1 91.5 128 GLN B CA 1
ATOM 2735 C C . GLN B 1 128 ? -8.828 4.105 4.383 1 91.5 128 GLN B C 1
ATOM 2737 O O . GLN B 1 128 ? -9.953 4.422 3.992 1 91.5 128 GLN B O 1
ATOM 2742 N N . LEU B 1 129 ? -8.055 4.922 4.914 1 96.31 129 LEU B N 1
ATOM 2743 C CA . LEU B 1 129 ? -8.477 6.273 5.262 1 96.31 129 LEU B CA 1
ATOM 2744 C C . LEU B 1 129 ? -8.297 7.219 4.082 1 96.31 129 LEU B C 1
ATOM 2746 O O . LEU B 1 129 ? -9.125 8.102 3.854 1 96.31 129 LEU B O 1
ATOM 2750 N N . SER B 1 130 ? -7.215 7.004 3.307 1 97.25 130 SER B N 1
ATOM 2751 C CA . SER B 1 130 ? -6.867 8 2.299 1 97.25 130 SER B CA 1
ATOM 2752 C C . SER B 1 130 ? -7.254 7.531 0.901 1 97.25 130 SER B C 1
ATOM 2754 O O . SER B 1 130 ? -7.512 8.352 0.015 1 97.25 130 SER B O 1
ATOM 2756 N N . GLY B 1 131 ? -7.188 6.254 0.714 1 95 131 GLY B N 1
ATOM 2757 C CA . GLY B 1 131 ? -7.383 5.703 -0.617 1 95 131 GLY B CA 1
ATOM 2758 C C . GLY B 1 131 ? -6.102 5.605 -1.42 1 95 131 GLY B C 1
ATOM 2759 O O . GLY B 1 131 ? -6.121 5.219 -2.592 1 95 131 GLY B O 1
ATOM 2760 N N . TYR B 1 132 ? -4.957 5.914 -0.772 1 95.94 132 TYR B N 1
ATOM 2761 C CA . TYR B 1 132 ? -3.686 5.949 -1.487 1 95.94 132 TYR B CA 1
ATOM 2762 C C . TYR B 1 132 ? -2.664 5.023 -0.831 1 95.94 132 TYR B C 1
ATOM 2764 O O . TYR B 1 132 ? -2.604 4.934 0.397 1 95.94 132 TYR B O 1
ATOM 2772 N N . GLN B 1 133 ? -1.868 4.438 -1.669 1 91.44 133 GLN B N 1
ATOM 2773 C CA . GLN B 1 133 ? -0.781 3.588 -1.196 1 91.44 133 GLN B CA 1
ATOM 2774 C C . GLN B 1 133 ? 0.393 4.422 -0.695 1 91.44 133 GLN B C 1
ATOM 2776 O O . GLN B 1 133 ? 0.484 5.617 -0.994 1 91.44 133 GLN B O 1
ATOM 2781 N N . PHE B 1 134 ? 1.232 3.592 -0.02 1 88.88 134 PHE B N 1
ATOM 2782 C CA . PHE B 1 134 ? 2.488 4.199 0.408 1 88.88 134 PHE B CA 1
ATOM 2783 C C . PHE B 1 134 ? 3.193 4.863 -0.766 1 88.88 134 PHE B C 1
ATOM 2785 O O . PHE B 1 134 ? 3.205 4.328 -1.876 1 88.88 134 PHE B O 1
ATOM 2792 N N . ASN B 1 135 ? 3.695 6.152 -0.619 1 92.06 135 ASN B N 1
ATOM 2793 C CA . ASN B 1 135 ? 4.434 6.918 -1.615 1 92.06 135 ASN B CA 1
ATOM 2794 C C . ASN B 1 135 ? 3.494 7.676 -2.549 1 92.06 135 ASN B C 1
ATOM 2796 O O . ASN B 1 135 ? 3.941 8.5 -3.35 1 92.06 135 ASN B O 1
ATOM 2800 N N . ALA B 1 136 ? 2.178 7.41 -2.424 1 96.19 136 ALA B N 1
ATOM 2801 C CA . ALA B 1 136 ? 1.213 8.023 -3.332 1 96.19 136 ALA B CA 1
ATOM 2802 C C . ALA B 1 136 ? 0.305 9 -2.586 1 96.19 136 ALA B C 1
ATOM 2804 O O . ALA B 1 136 ? -0.464 9.742 -3.205 1 96.19 136 ALA B O 1
ATOM 2805 N N . ILE B 1 137 ? 0.431 9.086 -1.335 1 97.75 137 ILE B N 1
ATOM 2806 C CA . ILE B 1 137 ? -0.552 9.742 -0.48 1 97.75 137 ILE B CA 1
ATOM 2807 C C . ILE B 1 137 ? -0.559 11.242 -0.761 1 97.75 137 ILE B C 1
ATOM 2809 O O . ILE B 1 137 ? 0.499 11.859 -0.905 1 97.75 137 ILE B O 1
ATOM 2813 N N . THR B 1 138 ? -1.721 11.797 -0.881 1 98.31 138 THR B N 1
ATOM 2814 C CA . THR B 1 138 ? -2.004 13.227 -1.014 1 98.31 138 THR B CA 1
ATOM 2815 C C . THR B 1 138 ? -3.227 13.609 -0.186 1 98.31 138 THR B C 1
ATOM 2817 O O . THR B 1 138 ? -4.105 12.781 0.058 1 98.31 138 THR B O 1
ATOM 2820 N N . PRO B 1 139 ? -3.291 14.836 0.256 1 98.38 139 PRO B N 1
ATOM 2821 C CA . PRO B 1 139 ? -4.406 15.227 1.121 1 98.38 139 PRO B CA 1
ATOM 2822 C C . PRO B 1 139 ? -5.707 15.438 0.347 1 98.38 139 PRO B C 1
ATOM 2824 O O . PRO B 1 139 ? -6.738 15.758 0.943 1 98.38 139 PRO B O 1
ATOM 2827 N N . PHE B 1 140 ? -5.711 15.234 -0.925 1 98.44 140 PHE B N 1
ATOM 2828 C CA . PHE B 1 140 ? -6.859 15.586 -1.75 1 98.44 140 PHE B CA 1
ATOM 2829 C C . PHE B 1 140 ? -7.625 14.344 -2.176 1 98.44 140 PHE B C 1
ATOM 2831 O O . PHE B 1 140 ? -7.027 13.305 -2.449 1 98.44 140 PHE B O 1
ATOM 2838 N N . ASN B 1 141 ? -8.969 14.484 -2.205 1 97.69 141 ASN B N 1
ATOM 2839 C CA . ASN B 1 141 ? -9.836 13.422 -2.699 1 97.69 141 ASN B CA 1
ATOM 2840 C C . ASN B 1 141 ? -9.648 12.133 -1.915 1 97.69 141 ASN B C 1
ATOM 2842 O O . ASN B 1 141 ? -9.547 11.055 -2.504 1 97.69 141 ASN B O 1
ATOM 2846 N N . MET B 1 142 ? -9.531 12.258 -0.612 1 97.62 142 MET B N 1
ATOM 2847 C CA . MET B 1 142 ? -9.359 11.102 0.258 1 97.62 142 MET B CA 1
ATOM 2848 C C . MET B 1 142 ? -10.703 10.453 0.566 1 97.62 142 MET B C 1
ATOM 2850 O O . MET B 1 142 ? -11.758 11.055 0.345 1 97.62 142 MET B O 1
ATOM 2854 N N . ILE B 1 143 ? -10.648 9.234 1.048 1 97 143 ILE B N 1
ATOM 2855 C CA . ILE B 1 143 ? -11.852 8.523 1.465 1 97 143 ILE B CA 1
ATOM 2856 C C . ILE B 1 143 ? -12.438 9.188 2.707 1 97 143 ILE B C 1
ATOM 2858 O O . ILE B 1 143 ? -13.633 9.508 2.74 1 97 143 ILE B O 1
ATOM 2862 N N . GLN B 1 144 ? -11.578 9.391 3.691 1 96.44 144 GLN B N 1
ATOM 2863 C CA . GLN B 1 144 ? -11.977 10.062 4.918 1 96.44 144 GLN B CA 1
ATOM 2864 C C . GLN B 1 144 ? -11.5 11.516 4.93 1 96.44 144 GLN B C 1
ATOM 2866 O O . GLN B 1 144 ? -10.297 11.773 4.824 1 96.44 144 GLN B O 1
ATOM 2871 N N . ASN B 1 145 ? -12.492 12.367 5.113 1 93.69 145 ASN B N 1
ATOM 2872 C CA . ASN B 1 145 ? -12.117 13.766 5.324 1 93.69 145 ASN B CA 1
ATOM 2873 C C . ASN B 1 145 ? -11.375 13.945 6.648 1 93.69 145 ASN B C 1
ATOM 2875 O O . ASN B 1 145 ? -11.742 13.352 7.66 1 93.69 145 ASN B O 1
ATOM 2879 N N . MET B 1 146 ? -10.352 14.766 6.57 1 97.56 146 MET B N 1
ATOM 2880 C CA . MET B 1 146 ? -9.609 15.031 7.801 1 97.56 146 MET B CA 1
ATOM 2881 C C . MET B 1 146 ? -8.859 16.359 7.711 1 97.56 146 MET B C 1
ATOM 2883 O O . MET B 1 146 ? -8.609 16.859 6.613 1 97.56 146 MET B O 1
ATOM 2887 N N . PRO B 1 147 ? -8.57 16.938 8.867 1 98.38 147 PRO B N 1
ATOM 2888 C CA . PRO B 1 147 ? -7.805 18.188 8.859 1 98.38 147 PRO B CA 1
ATOM 2889 C C . PRO B 1 147 ? -6.375 18 8.352 1 98.38 147 PRO B C 1
ATOM 2891 O O . PRO B 1 147 ? -5.871 16.859 8.328 1 98.38 147 PRO B O 1
ATOM 2894 N N . LEU B 1 148 ? -5.875 19.094 7.914 1 98.31 148 LEU B N 1
ATOM 2895 C CA . LEU B 1 148 ? -4.504 19.156 7.414 1 98.31 148 LEU B CA 1
ATOM 2896 C C . LEU B 1 148 ? -3.592 19.859 8.414 1 98.31 148 LEU B C 1
ATOM 2898 O O . LEU B 1 148 ? -3.934 20.938 8.922 1 98.31 148 LEU B O 1
ATOM 2902 N N . LEU B 1 149 ? -2.523 19.219 8.766 1 98.62 149 LEU B N 1
ATOM 2903 C CA . LEU B 1 149 ? -1.462 19.859 9.539 1 98.62 149 LEU B CA 1
ATOM 2904 C C . LEU B 1 149 ? -0.206 20.031 8.695 1 98.62 149 LEU B C 1
ATOM 2906 O O . LEU B 1 149 ? 0.388 19.047 8.234 1 98.62 149 LEU B O 1
ATOM 2910 N N . ILE B 1 150 ? 0.22 21.25 8.508 1 98.38 150 ILE B N 1
ATOM 2911 C CA . ILE B 1 150 ? 1.356 21.578 7.648 1 98.38 150 ILE B CA 1
ATOM 2912 C C . ILE B 1 150 ? 2.527 22.062 8.5 1 98.38 150 ILE B C 1
ATOM 2914 O O . ILE B 1 150 ? 2.359 22.922 9.359 1 98.38 150 ILE B O 1
ATOM 2918 N N . SER B 1 151 ? 3.721 21.469 8.242 1 97.88 151 SER B N 1
ATOM 2919 C CA . SER B 1 151 ? 4.922 22.016 8.875 1 97.88 151 SER B CA 1
ATOM 2920 C C . SER B 1 151 ? 5.105 23.484 8.531 1 97.88 151 SER B C 1
ATOM 2922 O O . SER B 1 151 ? 5.008 23.875 7.367 1 97.88 151 SER B O 1
ATOM 2924 N N . ASP B 1 152 ? 5.371 24.219 9.484 1 96.56 152 ASP B N 1
ATOM 2925 C CA . ASP B 1 152 ? 5.48 25.656 9.234 1 96.56 152 ASP B CA 1
ATOM 2926 C C . ASP B 1 152 ? 6.66 25.969 8.312 1 96.56 152 ASP B C 1
ATOM 2928 O O . ASP B 1 152 ? 6.695 27.031 7.68 1 96.56 152 ASP B O 1
ATOM 2932 N N . ARG B 1 153 ? 7.586 25.078 8.156 1 94.75 153 ARG B N 1
ATOM 2933 C CA . ARG B 1 153 ? 8.75 25.25 7.285 1 94.75 153 ARG B CA 1
ATOM 2934 C C . ARG B 1 153 ? 8.328 25.328 5.82 1 94.75 153 ARG B C 1
ATOM 2936 O O . ARG B 1 153 ? 9.078 25.828 4.98 1 94.75 153 ARG B O 1
ATOM 2943 N N . ILE B 1 154 ? 7.238 24.828 5.578 1 96.81 154 ILE B N 1
ATOM 2944 C CA . ILE B 1 154 ? 6.75 24.734 4.207 1 96.81 154 ILE B CA 1
ATOM 2945 C C . ILE B 1 154 ? 6.066 26.047 3.811 1 96.81 154 ILE B C 1
ATOM 2947 O O . ILE B 1 154 ? 5.973 26.375 2.625 1 96.81 154 ILE B O 1
ATOM 2951 N N . LEU B 1 155 ? 5.668 26.828 4.738 1 96.56 155 LEU B N 1
ATOM 2952 C CA . LEU B 1 155 ? 4.777 27.969 4.508 1 96.56 155 LEU B CA 1
ATOM 2953 C C . LEU B 1 155 ? 5.508 29.094 3.787 1 96.56 155 LEU B C 1
ATOM 2955 O O . LEU B 1 155 ? 4.875 29.984 3.215 1 96.56 155 LEU B O 1
ATOM 2959 N N . ASN B 1 156 ? 6.832 29.062 3.818 1 94 156 ASN B N 1
ATOM 2960 C CA . ASN B 1 156 ? 7.598 30.125 3.16 1 94 156 ASN B CA 1
ATOM 2961 C C . ASN B 1 156 ? 7.824 29.812 1.684 1 94 156 ASN B C 1
ATOM 2963 O O . ASN B 1 156 ? 8.359 30.641 0.944 1 94 156 ASN B O 1
ATOM 2967 N N . LEU B 1 157 ? 7.477 28.672 1.239 1 97.94 157 LEU B N 1
ATOM 2968 C CA . LEU B 1 157 ? 7.617 28.281 -0.159 1 97.94 157 LEU B CA 1
ATOM 2969 C C . LEU B 1 157 ? 6.383 28.688 -0.961 1 97.94 157 LEU B C 1
ATOM 2971 O O . LEU B 1 157 ? 5.281 28.781 -0.413 1 97.94 157 LEU B O 1
ATOM 2975 N N . GLU B 1 158 ? 6.605 28.922 -2.209 1 98.25 158 GLU B N 1
ATOM 2976 C CA . GLU B 1 158 ? 5.48 29.25 -3.086 1 98.25 158 GLU B CA 1
ATOM 2977 C C . GLU B 1 158 ? 4.645 28 -3.385 1 98.25 158 GLU B C 1
ATOM 2979 O O . GLU B 1 158 ? 3.416 28.078 -3.445 1 98.25 158 GLU B O 1
ATOM 2984 N N . TYR B 1 159 ? 5.281 26.906 -3.625 1 98.75 159 TYR B N 1
ATOM 2985 C CA . TYR B 1 159 ? 4.637 25.625 -3.926 1 98.75 159 TYR B CA 1
ATOM 2986 C C . TYR B 1 159 ? 5.453 24.469 -3.379 1 98.75 159 TYR B C 1
ATOM 2988 O O . TYR B 1 159 ? 6.59 24.641 -2.936 1 98.75 159 TYR B O 1
ATOM 2996 N N . ILE B 1 160 ? 4.867 23.312 -3.385 1 98.88 160 ILE B N 1
ATOM 2997 C CA . ILE B 1 160 ? 5.574 22.094 -3.021 1 98.88 160 ILE B CA 1
ATOM 2998 C C . ILE B 1 160 ? 5.188 20.969 -3.979 1 98.88 160 ILE B C 1
ATOM 3000 O O . ILE B 1 160 ? 4.195 21.078 -4.703 1 98.88 160 ILE B O 1
ATOM 3004 N N . TRP B 1 161 ? 6.051 19.969 -4.008 1 98.88 161 TRP B N 1
ATOM 3005 C CA . TRP B 1 161 ? 5.762 18.703 -4.676 1 98.88 161 TRP B CA 1
ATOM 3006 C C . TRP B 1 161 ? 5.492 17.594 -3.66 1 98.88 161 TRP B C 1
ATOM 3008 O O . TRP B 1 161 ? 6.203 17.469 -2.66 1 98.88 161 TRP B O 1
ATOM 3018 N N . PHE B 1 162 ? 4.492 16.766 -3.836 1 98.56 162 PHE B N 1
ATOM 3019 C CA . PHE B 1 162 ? 4.254 15.57 -3.039 1 98.56 162 PHE B CA 1
ATOM 3020 C C . PHE B 1 162 ? 3.443 14.547 -3.828 1 98.56 162 PHE B C 1
ATOM 3022 O O . PHE B 1 162 ? 3.354 14.633 -5.055 1 98.56 162 PHE B O 1
ATOM 3029 N N . GLY B 1 163 ? 2.961 13.523 -3.23 1 98.19 163 GLY B N 1
ATOM 3030 C CA . GLY B 1 163 ? 2.26 12.453 -3.926 1 98.19 163 GLY B CA 1
ATOM 3031 C C . GLY B 1 163 ? 1.013 12.93 -4.648 1 98.19 163 GLY B C 1
ATOM 3032 O O . GLY B 1 163 ? 0.293 13.797 -4.148 1 98.19 163 GLY B O 1
ATOM 3033 N N . GLY B 1 164 ? 0.732 12.289 -5.742 1 98.06 164 GLY B N 1
ATOM 3034 C CA . GLY B 1 164 ? -0.405 12.68 -6.562 1 98.06 164 GLY B CA 1
ATOM 3035 C C . GLY B 1 164 ? -1.465 11.602 -6.664 1 98.06 164 GLY B C 1
ATOM 3036 O O . GLY B 1 164 ? -2.314 11.633 -7.555 1 98.06 164 GLY B O 1
ATOM 3037 N N . GLY B 1 165 ? -1.366 10.609 -5.848 1 96.81 165 GLY B N 1
ATOM 3038 C CA . GLY B 1 165 ? -2.422 9.609 -5.809 1 96.81 165 GLY B CA 1
ATOM 3039 C C . GLY B 1 165 ? -2.004 8.273 -6.398 1 96.81 165 GLY B C 1
ATOM 3040 O O . GLY B 1 165 ? -2.732 7.289 -6.285 1 96.81 165 GLY B O 1
ATOM 3041 N N . HIS B 1 166 ? -0.955 8.281 -7.023 1 95.31 166 HIS B N 1
ATOM 3042 C CA . HIS B 1 166 ? -0.286 7.094 -7.547 1 95.31 166 HIS B CA 1
ATOM 3043 C C . HIS B 1 166 ? 1.225 7.184 -7.363 1 95.31 166 HIS B C 1
ATOM 3045 O O . HIS B 1 166 ? 1.794 8.281 -7.402 1 95.31 166 HIS B O 1
ATOM 3051 N N . THR B 1 167 ? 1.863 6.051 -7.215 1 93.62 167 THR B N 1
ATOM 3052 C CA . THR B 1 167 ? 3.293 6.035 -6.922 1 93.62 167 THR B CA 1
ATOM 3053 C C . THR B 1 167 ? 4.078 6.73 -8.031 1 93.62 167 THR B C 1
ATOM 3055 O O . THR B 1 167 ? 5.145 7.297 -7.781 1 93.62 167 THR B O 1
ATOM 3058 N N . ASP B 1 168 ? 3.512 6.766 -9.219 1 95.19 168 ASP B N 1
ATOM 3059 C CA . ASP B 1 168 ? 4.219 7.359 -10.352 1 95.19 168 ASP B CA 1
ATOM 3060 C C . ASP B 1 168 ? 3.684 8.758 -10.664 1 95.19 168 ASP B C 1
ATOM 3062 O O . ASP B 1 168 ? 4.02 9.336 -11.695 1 95.19 168 ASP B O 1
ATOM 3066 N N . VAL B 1 169 ? 2.861 9.242 -9.875 1 97.44 169 VAL B N 1
ATOM 3067 C CA . VAL B 1 169 ? 2.291 10.57 -10.117 1 97.44 169 VAL B CA 1
ATOM 3068 C C . VAL B 1 169 ? 2.688 11.516 -8.992 1 97.44 169 VAL B C 1
ATOM 3070 O O . VAL B 1 169 ? 2.539 11.188 -7.812 1 97.44 169 VAL B O 1
ATOM 3073 N N . LYS B 1 170 ? 3.246 12.656 -9.352 1 98.62 170 LYS B N 1
ATOM 3074 C CA . LYS B 1 170 ? 3.57 13.734 -8.414 1 98.62 170 LYS B CA 1
ATOM 3075 C C . LYS B 1 170 ? 2.68 14.945 -8.641 1 98.62 170 LYS B C 1
ATOM 3077 O O . LYS B 1 170 ? 2.279 15.227 -9.773 1 98.62 170 LYS B O 1
ATOM 3082 N N . LEU B 1 171 ? 2.393 15.609 -7.566 1 98.88 171 LEU B N 1
ATOM 3083 C CA . LEU B 1 171 ? 1.501 16.766 -7.605 1 98.88 171 LEU B CA 1
ATOM 3084 C C . LEU B 1 171 ? 2.209 18.016 -7.094 1 98.88 171 LEU B C 1
ATOM 3086 O O . LEU B 1 171 ? 2.721 18.031 -5.969 1 98.88 171 LEU B O 1
ATOM 3090 N N . ARG B 1 172 ? 2.305 19 -7.895 1 98.88 172 ARG B N 1
ATOM 3091 C CA . ARG B 1 172 ? 2.707 20.328 -7.473 1 98.88 172 ARG B CA 1
ATOM 3092 C C . ARG B 1 172 ? 1.507 21.141 -6.988 1 98.88 172 ARG B C 1
ATOM 3094 O O . ARG B 1 172 ? 0.48 21.203 -7.668 1 98.88 172 ARG B O 1
ATOM 3101 N N . MET B 1 173 ? 1.635 21.75 -5.84 1 98.81 173 MET B N 1
ATOM 3102 C CA . MET B 1 173 ? 0.514 22.5 -5.273 1 98.81 173 MET B CA 1
ATOM 3103 C C . MET B 1 173 ? 0.981 23.828 -4.695 1 98.81 173 MET B C 1
ATOM 3105 O O . MET B 1 173 ? 1.959 23.875 -3.947 1 98.81 173 MET B O 1
ATOM 3109 N N . ASP B 1 174 ? 0.283 24.875 -5.09 1 98.81 174 ASP B N 1
ATOM 3110 C CA . ASP B 1 174 ? 0.499 26.188 -4.492 1 98.81 174 ASP B CA 1
ATOM 3111 C C . ASP B 1 174 ? 0.099 26.188 -3.018 1 98.81 174 ASP B C 1
ATOM 3113 O O . ASP B 1 174 ? -0.99 25.734 -2.664 1 98.81 174 ASP B O 1
ATOM 3117 N N . ILE B 1 175 ? 0.973 26.703 -2.203 1 98.5 175 ILE B N 1
ATOM 3118 C CA . ILE B 1 175 ? 0.776 26.609 -0.759 1 98.5 175 ILE B CA 1
ATOM 3119 C C . ILE B 1 175 ? -0.422 27.469 -0.348 1 98.5 175 ILE B C 1
ATOM 3121 O O . ILE B 1 175 ? -1.269 27.016 0.431 1 98.5 175 ILE B O 1
ATOM 3125 N N . LYS B 1 176 ? -0.518 28.625 -0.838 1 97.56 176 LYS B N 1
ATOM 3126 C CA . LYS B 1 176 ? -1.616 29.516 -0.482 1 97.56 176 LYS B CA 1
ATOM 3127 C C . LYS B 1 176 ? -2.963 28.922 -0.88 1 97.56 176 LYS B C 1
ATOM 3129 O O . LYS B 1 176 ? -3.91 28.938 -0.092 1 97.56 176 LYS B O 1
ATOM 3134 N N . GLU B 1 177 ? -3.045 28.438 -2.068 1 97.94 177 GLU B N 1
ATOM 3135 C CA . GLU B 1 177 ? -4.285 27.828 -2.523 1 97.94 177 GLU B CA 1
ATOM 3136 C C . GLU B 1 177 ? -4.652 26.625 -1.658 1 97.94 177 GLU B C 1
ATOM 3138 O O . GLU B 1 177 ? -5.82 26.438 -1.305 1 97.94 177 GLU B O 1
ATOM 3143 N N . MET B 1 178 ? -3.662 25.828 -1.367 1 97.81 178 MET B N 1
ATOM 3144 C CA . MET B 1 178 ? -3.898 24.656 -0.531 1 97.81 178 MET B CA 1
ATOM 3145 C C . MET B 1 178 ? -4.461 25.047 0.827 1 97.81 178 MET B C 1
ATOM 3147 O O . MET B 1 178 ? -5.457 24.484 1.284 1 97.81 178 MET B O 1
ATOM 3151 N N . CYS B 1 179 ? -3.93 26.047 1.397 1 97.31 179 CYS B N 1
ATOM 3152 C CA . CYS B 1 179 ? -4.324 26.5 2.729 1 97.31 179 CYS B CA 1
ATOM 3153 C C . CYS B 1 179 ? -5.707 27.125 2.701 1 97.31 179 CYS B C 1
ATOM 3155 O O . CYS B 1 179 ? -6.48 26.984 3.65 1 97.31 179 CYS B O 1
ATOM 3157 N N . THR B 1 180 ? -6.07 27.75 1.598 1 97.44 180 THR B N 1
ATOM 3158 C CA . THR B 1 180 ? -7.301 28.531 1.525 1 97.44 180 THR B CA 1
ATOM 3159 C C . THR B 1 180 ? -8.469 27.656 1.08 1 97.44 180 THR B C 1
ATOM 3161 O O . THR B 1 180 ? -9.586 27.812 1.576 1 97.44 180 THR B O 1
ATOM 3164 N N . LEU B 1 181 ? -8.227 26.734 0.221 1 98.12 181 LEU B N 1
ATOM 3165 C CA . LEU B 1 181 ? -9.328 26.031 -0.44 1 98.12 181 LEU B CA 1
ATOM 3166 C C . LEU B 1 181 ? -9.57 24.672 0.188 1 98.12 181 LEU B C 1
ATOM 3168 O O . LEU B 1 181 ? -10.602 24.047 -0.05 1 98.12 181 LEU B O 1
ATOM 3172 N N . TYR B 1 182 ? -8.555 24.156 0.969 1 97.75 182 TYR B N 1
ATOM 3173 C CA . TYR B 1 182 ? -8.766 22.859 1.587 1 97.75 182 TYR B CA 1
ATOM 3174 C C . TYR B 1 182 ? -10.102 22.812 2.32 1 97.75 182 TYR B C 1
ATOM 3176 O O . TYR B 1 182 ? -10.445 23.734 3.061 1 97.75 182 TYR B O 1
ATOM 3184 N N . PRO B 1 183 ? -10.836 21.734 2.084 1 95.38 183 PRO B N 1
ATOM 3185 C CA . PRO B 1 183 ? -12.227 21.734 2.559 1 95.38 183 PRO B CA 1
ATOM 3186 C C . PRO B 1 183 ? -12.328 21.547 4.07 1 95.38 183 PRO B C 1
ATOM 3188 O O . PRO B 1 183 ? -13.375 21.844 4.66 1 95.38 183 PRO B O 1
ATOM 3191 N N . ASN B 1 184 ? -11.367 21.062 4.746 1 95.69 184 ASN B N 1
ATOM 3192 C CA . ASN B 1 184 ? -11.328 20.875 6.195 1 95.69 184 ASN B CA 1
ATOM 3193 C C . ASN B 1 184 ? -10.352 21.844 6.855 1 95.69 184 ASN B C 1
ATOM 3195 O O . ASN B 1 184 ? -9.742 22.672 6.184 1 95.69 184 ASN B O 1
ATOM 3199 N N . LYS B 1 185 ? -10.305 21.766 8.148 1 96.38 185 LYS B N 1
ATOM 3200 C CA . LYS B 1 185 ? -9.422 22.672 8.891 1 96.38 185 LYS B CA 1
ATOM 3201 C C . LYS B 1 185 ? -7.965 22.453 8.5 1 96.38 185 LYS B C 1
ATOM 3203 O O . LYS B 1 185 ? -7.52 21.312 8.336 1 96.38 185 LYS B O 1
ATOM 3208 N N . VAL B 1 186 ? -7.273 23.594 8.391 1 97.75 186 VAL B N 1
ATOM 3209 C CA . VAL B 1 186 ? -5.832 23.547 8.148 1 97.75 186 VAL B CA 1
ATOM 3210 C C . VAL B 1 186 ? -5.094 24.109 9.367 1 97.75 186 VAL B C 1
ATOM 3212 O O . VAL B 1 186 ? -5.422 25.188 9.852 1 97.75 186 VAL B O 1
ATOM 3215 N N . PHE B 1 187 ? -4.141 23.344 9.836 1 97.5 187 PHE B N 1
ATOM 3216 C CA . PHE B 1 187 ? -3.295 23.75 10.945 1 97.5 187 PHE B CA 1
ATOM 3217 C C . PHE B 1 187 ? -1.858 23.969 10.484 1 97.5 187 PHE B C 1
ATOM 3219 O O . PHE B 1 187 ? -1.425 23.375 9.492 1 97.5 187 PHE B O 1
ATOM 3226 N N . TYR B 1 188 ? -1.124 24.828 11.273 1 95.62 188 TYR B N 1
ATOM 3227 C CA . TYR B 1 188 ? 0.296 25.094 11.07 1 95.62 188 TYR B CA 1
ATOM 3228 C C . TYR B 1 188 ? 1.056 25.016 12.391 1 95.62 188 TYR B C 1
ATOM 3230 O O . TYR B 1 188 ? 0.606 25.562 13.398 1 95.62 188 TYR B O 1
ATOM 3238 N N . SER B 1 189 ? 2.129 24.344 12.305 1 96.31 189 SER B N 1
ATOM 3239 C CA . SER B 1 189 ? 2.928 24.281 13.523 1 96.31 189 SER B CA 1
ATOM 3240 C C . SER B 1 189 ? 4.336 23.766 13.227 1 96.31 189 SER B C 1
ATOM 3242 O O . SER B 1 189 ? 4.582 23.172 12.18 1 96.31 189 SER B O 1
ATOM 3244 N N . ASP B 1 190 ? 5.27 24.094 14.125 1 96.38 190 ASP B N 1
ATOM 3245 C CA . ASP B 1 190 ? 6.578 23.453 14.109 1 96.38 190 ASP B CA 1
ATOM 3246 C C . ASP B 1 190 ? 6.484 22.016 14.609 1 96.38 190 ASP B C 1
ATOM 3248 O O . ASP B 1 190 ? 6.391 21.766 15.812 1 96.38 190 ASP B O 1
ATOM 3252 N N . ILE B 1 191 ? 6.594 21.125 13.633 1 95.88 191 ILE B N 1
ATOM 3253 C CA . ILE B 1 191 ? 6.359 19.734 14.008 1 95.88 191 ILE B CA 1
ATOM 3254 C C . ILE B 1 191 ? 7.574 18.891 13.625 1 95.88 191 ILE B C 1
ATOM 3256 O O . ILE B 1 191 ? 7.48 17.672 13.547 1 95.88 191 ILE B O 1
ATOM 3260 N N . ILE B 1 192 ? 8.695 19.469 13.367 1 94.12 192 ILE B N 1
ATOM 3261 C CA . ILE B 1 192 ? 9.867 18.719 12.922 1 94.12 192 ILE B CA 1
ATOM 3262 C C . ILE B 1 192 ? 10.945 18.75 14 1 94.12 192 ILE B C 1
ATOM 3264 O O . ILE B 1 192 ? 10.961 19.641 14.844 1 94.12 192 ILE B O 1
ATOM 3268 N N . MET B 1 193 ? 11.789 17.75 13.891 1 88.44 193 MET B N 1
ATOM 3269 C CA . MET B 1 193 ? 12.914 17.656 14.82 1 88.44 193 MET B CA 1
ATOM 3270 C C . MET B 1 193 ? 13.969 18.703 14.492 1 88.44 193 MET B C 1
ATOM 3272 O O . MET B 1 193 ? 14.25 18.969 13.328 1 88.44 193 MET B O 1
ATOM 3276 N N . GLN B 1 194 ? 14.461 19.375 15.398 1 77.31 194 GLN B N 1
ATOM 3277 C CA . GLN B 1 194 ? 15.5 20.375 15.195 1 77.31 194 GLN B CA 1
ATOM 3278 C C . GLN B 1 194 ? 16.844 19.719 14.906 1 77.31 194 GLN B C 1
ATOM 3280 O O . GLN B 1 194 ? 17.188 18.703 15.5 1 77.31 194 GLN B O 1
ATOM 3285 N N . GLN B 1 195 ? 17.422 19.875 13.742 1 61.56 195 GLN B N 1
ATOM 3286 C CA . GLN B 1 195 ? 18.766 19.375 13.453 1 61.56 195 GLN B CA 1
ATOM 3287 C C . GLN B 1 195 ? 19.766 19.875 14.492 1 61.56 195 GLN B C 1
ATOM 3289 O O . GLN B 1 195 ? 19.672 21.016 14.961 1 61.56 195 GLN B O 1
ATOM 3294 N N . GLN B 1 196 ? 20.266 19.016 15.508 1 49.94 196 GLN B N 1
ATOM 3295 C CA . GLN B 1 196 ? 21.375 19.453 16.344 1 49.94 196 GLN B CA 1
ATOM 3296 C C . GLN B 1 196 ? 22.438 20.172 15.523 1 49.94 196 GLN B C 1
ATOM 3298 O O . GLN B 1 196 ? 22.891 19.641 14.5 1 49.94 196 GLN B O 1
ATOM 3303 N N . GLU B 1 197 ? 22.5 21.469 15.469 1 39.97 197 GLU B N 1
ATOM 3304 C CA . GLU B 1 197 ? 23.719 22.141 15.039 1 39.97 197 GLU B CA 1
ATOM 3305 C C . GLU B 1 197 ? 24.953 21.438 15.594 1 39.97 197 GLU B C 1
ATOM 3307 O O . GLU B 1 197 ? 25.062 21.203 16.797 1 39.97 197 GLU B O 1
ATOM 3312 N N . GLN B 1 198 ? 25.594 20.422 14.875 1 31.08 198 GLN B N 1
ATOM 3313 C CA . GLN B 1 198 ? 27.016 20.344 15.195 1 31.08 198 GLN B CA 1
ATOM 3314 C C . GLN B 1 198 ? 27.766 21.594 14.711 1 31.08 198 GLN B C 1
ATOM 3316 O O . GLN B 1 198 ? 27.516 22.078 13.602 1 31.08 198 GLN B O 1
#